Protein AF-0000000086783269 (afdb_homodimer)

Nearest PDB structures (foldseek):
  4pyd-assembly1_D  TM=9.561E-01  e=1.286E-17  Escherichia coli K-12
  1ekr-assembly1_A  TM=9.598E-01  e=3.548E-16  Escherichia coli
  3jqj-assembly1_B  TM=9.485E-01  e=3.548E-16  Thermus thermophilus HB8
  4pyd-assembly1_A  TM=9.608E-01  e=1.550E-15  Escherichia coli K-12
  1eks-assembly1_A  TM=9.784E-01  e=1.332E-14  Escherichia coli

InterPro domains:
  IPR002820 Molybdopterin cofactor biosynthesis C (MoaC) domain [PF01967] (67-194)
  IPR023045 Molybdenum cofactor biosynthesis C [TIGR00581] (56-195)
  IPR036522 Molybdopterin cofactor biosynthesis C (MoaC) domain superfamily [G3DSA:3.30.70.640] (54-209)
  IPR036522 Molybdopterin cofactor biosynthesis C (MoaC) domain superfamily [SSF55040] (63-194)
  IPR047594 Molybdenum cofactor biosynthesis C, bacteria/eukaryotes [cd01420] (67-194)
  IPR050105 Molybdenum cofactor biosynthesis MoaA/MoaC [PTHR22960] (51-187)

Solvent-accessible surface area (backbone atoms only — not comparable to full-atom values): 25858 Å² total; per-residue (Å²): 132,82,76,76,78,85,68,86,74,78,79,79,78,84,68,66,76,66,50,63,70,52,54,68,55,55,70,71,52,69,74,80,66,72,82,79,71,79,74,69,78,66,78,66,70,66,71,75,67,59,80,66,73,78,39,42,70,33,42,44,98,76,25,43,67,44,64,69,83,52,82,85,48,64,74,28,42,24,37,11,32,13,32,29,34,34,37,41,40,65,69,51,32,52,51,53,52,52,29,50,74,56,66,21,30,64,64,56,52,15,32,52,25,7,47,53,26,25,78,43,32,40,81,48,31,81,60,49,68,84,74,72,70,76,43,68,49,53,48,75,43,82,37,82,86,73,20,24,39,41,32,41,9,35,19,28,29,69,38,54,68,80,35,54,62,28,5,45,32,12,31,50,37,17,46,51,32,45,45,64,47,40,42,69,53,42,71,73,42,35,39,30,64,32,35,51,27,30,50,36,66,44,66,84,64,90,87,73,68,42,59,33,48,35,41,42,44,63,83,51,99,68,89,69,71,54,70,44,64,44,56,57,116,135,89,71,87,73,81,64,85,72,76,80,78,79,82,68,68,75,67,50,62,71,52,55,66,57,55,70,71,55,68,76,82,65,73,80,78,71,80,74,70,78,67,77,65,70,66,73,74,68,60,80,66,73,77,40,42,70,34,41,44,98,76,25,43,67,44,65,69,83,51,81,86,47,63,73,28,42,25,36,12,32,13,31,29,35,34,35,42,39,65,68,52,33,53,53,52,52,51,30,51,75,56,67,21,30,66,64,56,53,15,32,53,25,8,46,53,28,26,77,43,33,39,81,47,31,80,62,49,68,85,73,72,70,75,43,69,48,52,47,76,43,82,37,80,87,72,19,26,40,40,32,39,10,37,20,28,28,70,36,53,67,78,35,52,61,28,5,46,33,12,31,50,37,17,48,51,34,44,46,64,46,41,42,71,54,41,70,72,42,34,39,29,64,32,34,50,27,30,48,34,64,43,65,83,63,90,86,72,66,40,61,33,48,35,42,43,43,61,85,49,98,65,88,69,70,54,70,43,65,45,57,56,115

Organism: NCBI:txid165716

pLDDT: mean 70.79, std 31.68, range [21.23, 98.88]

Structure (mmCIF, N/CA/C/O backbone):
data_AF-0000000086783269-model_v1
#
loop_
_entity.id
_entity.type
_entity.pdbx_description
1 polymer 'cyclic pyranopterin monophosphate synthase'
#
loop_
_atom_site.group_PDB
_atom_site.id
_atom_site.type_symbol
_atom_site.label_atom_id
_atom_site.label_alt_id
_atom_site.label_comp_id
_atom_site.label_asym_id
_atom_site.label_entity_id
_atom_site.label_seq_id
_atom_site.pdbx_PDB_ins_code
_atom_site.Cartn_x
_atom_site.Cartn_y
_atom_site.Cartn_z
_atom_site.occupancy
_atom_site.B_iso_or_equiv
_atom_site.auth_seq_id
_atom_site.auth_comp_id
_atom_site.auth_asym_id
_atom_site.auth_atom_id
_atom_site.pdbx_PDB_model_num
ATOM 1 N N . MET A 1 1 ? 24.094 53.469 -5.398 1 22.81 1 MET A N 1
ATOM 2 C CA . MET A 1 1 ? 23.906 53.031 -6.773 1 22.81 1 MET A CA 1
ATOM 3 C C . MET A 1 1 ? 24.469 51.625 -6.969 1 22.81 1 MET A C 1
ATOM 5 O O . MET A 1 1 ? 24.219 50.969 -7.988 1 22.81 1 MET A O 1
ATOM 9 N N . LEU A 1 2 ? 25.391 51.25 -6.148 1 22.78 2 LEU A N 1
ATOM 10 C CA . LEU A 1 2 ? 26.516 50.438 -6.602 1 22.78 2 LEU A CA 1
ATOM 11 C C . LEU A 1 2 ? 26.109 48.969 -6.73 1 22.78 2 LEU A C 1
ATOM 13 O O . LEU A 1 2 ? 26.594 48.125 -5.977 1 22.78 2 LEU A O 1
ATOM 17 N N . LEU A 1 3 ? 24.781 48.656 -6.781 1 25.92 3 LEU A N 1
ATOM 18 C CA . LEU A 1 3 ? 24.281 47.312 -6.508 1 25.92 3 LEU A CA 1
ATOM 19 C C . LEU A 1 3 ? 24.734 46.344 -7.586 1 25.92 3 LEU A C 1
ATOM 21 O O . LEU A 1 3 ? 24.234 46.375 -8.711 1 25.92 3 LEU A O 1
ATOM 25 N N . CYS A 1 4 ? 26.047 46.219 -7.746 1 23.48 4 CYS A N 1
ATOM 26 C CA . CYS A 1 4 ? 26.625 45.438 -8.828 1 23.48 4 CYS A CA 1
ATOM 27 C C . CYS A 1 4 ? 26.031 44.031 -8.875 1 23.48 4 CYS A C 1
ATOM 29 O O . CYS A 1 4 ? 25.734 43.438 -7.832 1 23.48 4 CYS A O 1
ATOM 31 N N . ARG A 1 5 ? 25.562 43.469 -10.062 1 24.45 5 ARG A N 1
ATOM 32 C CA . ARG A 1 5 ? 24.922 42.438 -10.883 1 24.45 5 ARG A CA 1
ATOM 33 C C . ARG A 1 5 ? 25.719 41.156 -10.836 1 24.45 5 ARG A C 1
ATOM 35 O O . ARG A 1 5 ? 26.719 41 -11.555 1 24.45 5 ARG A O 1
ATOM 42 N N . VAL A 1 6 ? 26.109 40.656 -9.617 1 23.69 6 VAL A N 1
ATOM 43 C CA . VAL A 1 6 ? 27.016 39.5 -9.633 1 23.69 6 VAL A CA 1
ATOM 44 C C . VAL A 1 6 ? 26.406 38.344 -10.43 1 23.69 6 VAL A C 1
ATOM 46 O O . VAL A 1 6 ? 25.375 37.781 -10.031 1 23.69 6 VAL A O 1
ATOM 49 N N . ALA A 1 7 ? 26.438 38.312 -11.781 1 21.23 7 ALA A N 1
ATOM 50 C CA . ALA A 1 7 ? 25.953 37.438 -12.852 1 21.23 7 ALA A CA 1
ATOM 51 C C . ALA A 1 7 ? 26.438 36 -12.656 1 21.23 7 ALA A C 1
ATOM 53 O O . ALA A 1 7 ? 25.891 35.062 -13.25 1 21.23 7 ALA A O 1
ATOM 54 N N . ALA A 1 8 ? 27.594 35.625 -12.117 1 24.86 8 ALA A N 1
ATOM 55 C CA . ALA A 1 8 ? 28.344 34.656 -12.906 1 24.86 8 ALA A CA 1
ATOM 56 C C . ALA A 1 8 ? 27.688 33.281 -12.852 1 24.86 8 ALA A C 1
ATOM 58 O O . ALA A 1 8 ? 27.266 32.844 -11.789 1 24.86 8 ALA A O 1
ATOM 59 N N . ALA A 1 9 ? 27.234 32.625 -13.961 1 25.84 9 ALA A N 1
ATOM 60 C CA . ALA A 1 9 ? 26.562 31.531 -14.648 1 25.84 9 ALA A CA 1
ATOM 61 C C . ALA A 1 9 ? 27.297 30.203 -14.414 1 25.84 9 ALA A C 1
ATOM 63 O O . ALA A 1 9 ? 28.188 29.844 -15.188 1 25.84 9 ALA A O 1
ATOM 64 N N . LEU A 1 10 ? 27.984 29.938 -13.266 1 26.05 10 LEU A N 1
ATOM 65 C CA . LEU A 1 10 ? 28.844 28.781 -13.461 1 26.05 10 LEU A CA 1
ATOM 66 C C . LEU A 1 10 ? 28.016 27.547 -13.859 1 26.05 10 LEU A C 1
ATOM 68 O O . LEU A 1 10 ? 26.984 27.266 -13.25 1 26.05 10 LEU A O 1
ATOM 72 N N . PRO A 1 11 ? 28.141 27.047 -15.133 1 27.94 11 PRO A N 1
ATOM 73 C CA . PRO A 1 11 ? 27.578 25.891 -15.844 1 27.94 11 PRO A CA 1
ATOM 74 C C . PRO A 1 11 ? 27.844 24.578 -15.125 1 27.94 11 PRO A C 1
ATOM 76 O O . PRO A 1 11 ? 29 24.219 -14.906 1 27.94 11 PRO A O 1
ATOM 79 N N . LEU A 1 12 ? 27.266 24.281 -14.031 1 24.31 12 LEU A N 1
ATOM 80 C CA . LEU A 1 12 ? 27.531 23.062 -13.266 1 24.31 12 LEU A CA 1
ATOM 81 C C . LEU A 1 12 ? 27.391 21.828 -14.141 1 24.31 12 LEU A C 1
ATOM 83 O O . LEU A 1 12 ? 26.344 21.625 -14.766 1 24.31 12 LEU A O 1
ATOM 87 N N . SER A 1 13 ? 28.469 21.234 -14.656 1 23.62 13 SER A N 1
ATOM 88 C CA . SER A 1 13 ? 28.781 20.094 -15.5 1 23.62 13 SER A CA 1
ATOM 89 C C . SER A 1 13 ? 28.062 18.828 -15.039 1 23.62 13 SER A C 1
ATOM 91 O O . SER A 1 13 ? 27.984 18.562 -13.836 1 23.62 13 SER A O 1
ATOM 93 N N . ARG A 1 14 ? 27.125 18.234 -15.797 1 24.08 14 ARG A N 1
ATOM 94 C CA . ARG A 1 14 ? 26.281 17.062 -15.93 1 24.08 14 ARG A CA 1
ATOM 95 C C . ARG A 1 14 ? 27.109 15.781 -15.781 1 24.08 14 ARG A C 1
ATOM 97 O O . ARG A 1 14 ? 26.594 14.672 -15.961 1 24.08 14 ARG A O 1
ATOM 104 N N . ARG A 1 15 ? 28.438 15.766 -15.883 1 24.72 15 ARG A N 1
ATOM 105 C CA . ARG A 1 15 ? 29.234 14.586 -16.219 1 24.72 15 ARG A CA 1
ATOM 106 C C . ARG A 1 15 ? 29.172 13.547 -15.109 1 24.72 15 ARG A C 1
ATOM 108 O O . ARG A 1 15 ? 29.625 12.414 -15.281 1 24.72 15 ARG A O 1
ATOM 115 N N . LYS A 1 16 ? 29.016 13.883 -13.898 1 26.45 16 LYS A N 1
ATOM 116 C CA . LYS A 1 16 ? 29.656 12.992 -12.945 1 26.45 16 LYS A CA 1
ATOM 117 C C . LYS A 1 16 ? 28.844 11.719 -12.727 1 26.45 16 LYS A C 1
ATOM 119 O O . LYS A 1 16 ? 29.203 10.875 -11.914 1 26.45 16 LYS A O 1
ATOM 124 N N . TRP A 1 17 ? 27.656 11.75 -13.18 1 23.25 17 TRP A N 1
ATOM 125 C CA . TRP A 1 17 ? 26.922 10.656 -12.555 1 23.25 17 TRP A CA 1
ATOM 126 C C . TRP A 1 17 ? 27.344 9.312 -13.141 1 23.25 17 TRP A C 1
ATOM 128 O O . TRP A 1 17 ? 26.938 8.258 -12.648 1 23.25 17 TRP A O 1
ATOM 138 N N . ASN A 1 18 ? 28.016 9.273 -14.344 1 27.53 18 ASN A N 1
ATOM 139 C CA . ASN A 1 18 ? 28.375 8.016 -14.984 1 27.53 18 ASN A CA 1
ATOM 140 C C . ASN A 1 18 ? 29.391 7.234 -14.156 1 27.53 18 ASN A C 1
ATOM 142 O O . ASN A 1 18 ? 29.625 6.051 -14.406 1 27.53 18 ASN A O 1
ATOM 146 N N . LEU A 1 19 ? 30.203 7.914 -13.383 1 26 19 LEU A N 1
ATOM 147 C CA . LEU A 1 19 ? 31.453 7.352 -12.906 1 26 19 LEU A CA 1
ATOM 148 C C . LEU A 1 19 ? 31.219 6.285 -11.844 1 26 19 LEU A C 1
ATOM 150 O O . LEU A 1 19 ? 32.062 5.434 -11.602 1 26 19 LEU A O 1
ATOM 154 N N . TYR A 1 20 ? 30.172 6.48 -11.117 1 26.89 20 TYR A N 1
ATOM 155 C CA . TYR A 1 20 ? 30.266 5.605 -9.953 1 26.89 20 TYR A CA 1
ATOM 156 C C . TYR A 1 20 ? 30.031 4.152 -10.344 1 26.89 20 TYR A C 1
ATOM 158 O O . TYR A 1 20 ? 30.562 3.238 -9.711 1 26.89 20 TYR A O 1
ATOM 166 N N . LEU A 1 21 ? 29.219 3.871 -11.336 1 29.98 21 LEU A N 1
ATOM 167 C CA . LEU A 1 21 ? 29.031 2.473 -11.703 1 29.98 21 LEU A CA 1
ATOM 168 C C . LEU A 1 21 ? 30.312 1.889 -12.289 1 29.98 21 LEU A C 1
ATOM 170 O O . LEU A 1 21 ? 30.547 0.685 -12.188 1 29.98 21 LEU A O 1
ATOM 174 N N . ALA A 1 22 ? 31.125 2.719 -12.93 1 29.16 22 ALA A N 1
ATOM 175 C CA . ALA A 1 22 ? 32.344 2.26 -13.578 1 29.16 22 ALA A CA 1
ATOM 176 C C . ALA A 1 22 ? 33.406 1.835 -12.555 1 29.16 22 ALA A C 1
ATOM 178 O O . ALA A 1 22 ? 34.125 0.869 -12.766 1 29.16 22 ALA A O 1
ATOM 179 N N . ASN A 1 23 ? 33.469 2.592 -11.531 1 30.12 23 ASN A N 1
ATOM 180 C CA . ASN A 1 23 ? 34.594 2.334 -10.633 1 30.12 23 ASN A CA 1
ATOM 181 C C . ASN A 1 23 ? 34.438 1.014 -9.891 1 30.12 23 ASN A C 1
ATOM 183 O O . ASN A 1 23 ? 35.406 0.384 -9.5 1 30.12 23 ASN A O 1
ATOM 187 N N . LEU A 1 24 ? 33.219 0.711 -9.562 1 28.5 24 LEU A N 1
ATOM 188 C CA . LEU A 1 24 ? 33.125 -0.521 -8.789 1 28.5 24 LEU A CA 1
ATOM 189 C C . LEU A 1 24 ? 33.375 -1.738 -9.664 1 28.5 24 LEU A C 1
ATOM 191 O O . LEU A 1 24 ? 33.938 -2.73 -9.195 1 28.5 24 LEU A O 1
ATOM 195 N N . LEU A 1 25 ? 33.188 -1.602 -10.961 1 29.41 25 LEU A N 1
ATOM 196 C CA . LEU A 1 25 ? 33.562 -2.688 -11.852 1 29.41 25 LEU A CA 1
ATOM 197 C C . LEU A 1 25 ? 35.062 -2.803 -11.945 1 29.41 25 LEU A C 1
ATOM 199 O O . LEU A 1 25 ? 35.594 -3.869 -12.273 1 29.41 25 LEU A O 1
ATOM 203 N N . GLN A 1 26 ? 35.781 -1.685 -11.805 1 28.97 26 GLN A N 1
ATOM 204 C CA . GLN A 1 26 ? 37.219 -1.695 -12.133 1 28.97 26 GLN A CA 1
ATOM 205 C C . GLN A 1 26 ? 38 -2.559 -11.148 1 28.97 26 GLN A C 1
ATOM 207 O O . GLN A 1 26 ? 39.094 -3.008 -11.461 1 28.97 26 GLN A O 1
ATOM 212 N N . GLN A 1 27 ? 37.656 -2.406 -9.898 1 28.52 27 GLN A N 1
ATOM 213 C CA . GLN A 1 27 ? 38.625 -3.057 -9.031 1 28.52 27 GLN A CA 1
ATOM 214 C C . GLN A 1 27 ? 38.594 -4.57 -9.211 1 28.52 27 GLN A C 1
ATOM 216 O O . GLN A 1 27 ? 39.531 -5.27 -8.82 1 28.52 27 GLN A O 1
ATOM 221 N N . LEU A 1 28 ? 37.406 -5.055 -9.492 1 27.62 28 LEU A N 1
ATOM 222 C CA . LEU A 1 28 ? 37.406 -6.512 -9.43 1 27.62 28 LEU A CA 1
ATOM 223 C C . LEU A 1 28 ? 37.875 -7.113 -10.75 1 27.62 28 LEU A C 1
ATOM 225 O O . LEU A 1 28 ? 37.75 -8.32 -10.961 1 27.62 28 LEU A O 1
ATOM 229 N N . LEU A 1 29 ? 38.312 -6.23 -11.641 1 25.86 29 LEU A N 1
ATOM 230 C CA . LEU A 1 29 ? 38.625 -6.719 -12.977 1 25.86 29 LEU A CA 1
ATOM 231 C C . LEU A 1 29 ? 39.844 -7.648 -12.93 1 25.86 29 LEU A C 1
ATOM 233 O O . LEU A 1 29 ? 40.25 -8.188 -13.961 1 25.86 29 LEU A O 1
ATOM 237 N N . PRO A 1 30 ? 40.719 -7.43 -11.953 1 23.69 30 PRO A N 1
ATOM 238 C CA . PRO A 1 30 ? 42 -7.926 -12.438 1 23.69 30 PRO A CA 1
ATOM 239 C C . PRO A 1 30 ? 41.969 -9.398 -12.844 1 23.69 30 PRO A C 1
ATOM 241 O O . PRO A 1 30 ? 42.656 -9.805 -13.781 1 23.69 30 PRO A O 1
ATOM 244 N N . ILE A 1 31 ? 41.469 -10.172 -11.898 1 24.36 31 ILE A N 1
ATOM 245 C CA . ILE A 1 31 ? 42.25 -11.398 -11.734 1 24.36 31 ILE A CA 1
ATOM 246 C C . ILE A 1 31 ? 41.906 -12.383 -12.852 1 24.36 31 ILE A C 1
ATOM 248 O O . ILE A 1 31 ? 42.688 -13.305 -13.133 1 24.36 31 ILE A O 1
ATOM 252 N N . LEU A 1 32 ? 40.625 -12.391 -13.367 1 25.44 32 LEU A N 1
ATOM 253 C CA . LEU A 1 32 ? 40.219 -13.695 -13.875 1 25.44 32 LEU A CA 1
ATOM 254 C C . LEU A 1 32 ? 40.75 -13.914 -15.289 1 25.44 32 LEU A C 1
ATOM 256 O O . LEU A 1 32 ? 40 -13.758 -16.266 1 25.44 32 LEU A O 1
ATOM 260 N N . VAL A 1 33 ? 41.781 -13.211 -15.672 1 22.55 33 VAL A N 1
ATOM 261 C CA . VAL A 1 33 ? 41.969 -13.328 -17.125 1 22.55 33 VAL A CA 1
ATOM 262 C C . VAL A 1 33 ? 42.094 -14.797 -17.516 1 22.55 33 VAL A C 1
ATOM 264 O O . VAL A 1 33 ? 41.438 -15.25 -18.453 1 22.55 33 VAL A O 1
ATOM 267 N N . THR A 1 34 ? 43.281 -15.438 -17.281 1 22.73 34 THR A N 1
ATOM 268 C CA . THR A 1 34 ? 43.906 -16.141 -18.391 1 22.73 34 THR A CA 1
ATOM 269 C C . THR A 1 34 ? 43.406 -17.578 -18.484 1 22.73 34 THR A C 1
ATOM 271 O O . THR A 1 34 ? 43.812 -18.312 -19.391 1 22.73 34 THR A O 1
ATOM 274 N N . ASN A 1 35 ? 43.062 -18.234 -17.391 1 23.66 35 ASN A N 1
ATOM 275 C CA . ASN A 1 35 ? 43.344 -19.656 -17.578 1 23.66 35 ASN A CA 1
ATOM 276 C C . ASN A 1 35 ? 42.438 -20.297 -18.625 1 23.66 35 ASN A C 1
ATOM 278 O O . ASN A 1 35 ? 41.25 -20.016 -18.641 1 23.66 35 ASN A O 1
ATOM 282 N N . GLN A 1 36 ? 42.969 -20.844 -19.688 1 24.89 36 GLN A N 1
ATOM 283 C CA . GLN A 1 36 ? 42.531 -21.547 -20.891 1 24.89 36 GLN A CA 1
ATOM 284 C C . GLN A 1 36 ? 41.656 -22.766 -20.516 1 24.89 36 GLN A C 1
ATOM 286 O O . GLN A 1 36 ? 42.188 -23.875 -20.391 1 24.89 36 GLN A O 1
ATOM 291 N N . PHE A 1 37 ? 40.875 -22.75 -19.375 1 24.12 37 PHE A N 1
ATOM 292 C CA . PHE A 1 37 ? 40.25 -24.047 -19.125 1 24.12 37 PHE A CA 1
ATOM 293 C C . PHE A 1 37 ? 39.375 -24.469 -20.312 1 24.12 37 PHE A C 1
ATOM 295 O O . PHE A 1 37 ? 38.625 -23.656 -20.844 1 24.12 37 PHE A O 1
ATOM 302 N N . VAL A 1 38 ? 39.844 -25.453 -21.078 1 26.28 38 VAL A N 1
ATOM 303 C CA . VAL A 1 38 ? 39.156 -26.25 -22.094 1 26.28 38 VAL A CA 1
ATOM 304 C C . VAL A 1 38 ? 37.781 -26.688 -21.562 1 26.28 38 VAL A C 1
ATOM 306 O O . VAL A 1 38 ? 37.719 -27.422 -20.578 1 26.28 38 VAL A O 1
ATOM 309 N N . VAL A 1 39 ? 36.812 -25.828 -21.531 1 25.45 39 VAL A N 1
ATOM 310 C CA . VAL A 1 39 ? 35.438 -26.125 -21.141 1 25.45 39 VAL A CA 1
ATOM 311 C C . VAL A 1 39 ? 34.938 -27.297 -21.953 1 25.45 39 VAL A C 1
ATOM 313 O O . VAL A 1 39 ? 34.844 -27.234 -23.172 1 25.45 39 VAL A O 1
ATOM 316 N N . GLN A 1 40 ? 35.375 -28.516 -21.562 1 25.36 40 GLN A N 1
ATOM 317 C CA . GLN A 1 40 ? 34.656 -29.656 -22.125 1 25.36 40 GLN A CA 1
ATOM 318 C C . GLN A 1 40 ? 33.156 -29.453 -22.062 1 25.36 40 GLN A C 1
ATOM 320 O O . GLN A 1 40 ? 32.625 -28.844 -21.109 1 25.36 40 GLN A O 1
ATOM 325 N N . ASP A 1 41 ? 32.469 -29.578 -23.141 1 25.8 41 ASP A N 1
ATOM 326 C CA . ASP A 1 41 ? 31.047 -29.469 -23.516 1 25.8 41 ASP A CA 1
ATOM 327 C C . ASP A 1 41 ? 30.188 -30.328 -22.594 1 25.8 41 ASP A C 1
ATOM 329 O O . ASP A 1 41 ? 30.016 -31.531 -22.844 1 25.8 41 ASP A O 1
ATOM 333 N N . SER A 1 42 ? 30.656 -30.594 -21.312 1 27.33 42 SER A N 1
ATOM 334 C CA . SER A 1 42 ? 29.641 -31.453 -20.688 1 27.33 42 SER A CA 1
ATOM 335 C C . SER A 1 42 ? 28.234 -30.875 -20.891 1 27.33 42 SER A C 1
ATOM 337 O O . SER A 1 42 ? 28.031 -29.672 -20.719 1 27.33 42 SER A O 1
ATOM 339 N N . GLN A 1 43 ? 27.406 -31.547 -21.703 1 26.31 43 GLN A N 1
ATOM 340 C CA . GLN A 1 43 ? 25.969 -31.328 -21.891 1 26.31 43 GLN A CA 1
ATOM 341 C C . GLN A 1 43 ? 25.281 -31.078 -20.547 1 26.31 43 GLN A C 1
ATOM 343 O O . GLN A 1 43 ? 25.109 -32 -19.75 1 26.31 43 GLN A O 1
ATOM 348 N N . LEU A 1 44 ? 25.844 -30.188 -19.766 1 28.44 44 LEU A N 1
ATOM 349 C CA . LEU A 1 44 ? 25.062 -29.828 -18.594 1 28.44 44 LEU A CA 1
ATOM 350 C C . LEU A 1 44 ? 23.562 -29.828 -18.906 1 28.44 44 LEU A C 1
ATOM 352 O O . LEU A 1 44 ? 23.141 -29.141 -19.844 1 28.44 44 LEU A O 1
ATOM 356 N N . ALA A 1 45 ? 22.969 -31.016 -18.688 1 29.36 45 ALA A N 1
ATOM 357 C CA . ALA A 1 45 ? 21.516 -31.156 -18.703 1 29.36 45 ALA A CA 1
ATOM 358 C C . ALA A 1 45 ? 20.828 -29.922 -18.156 1 29.36 45 ALA A C 1
ATOM 360 O O . ALA A 1 45 ? 21.203 -29.406 -17.109 1 29.36 45 ALA A O 1
ATOM 361 N N . SER A 1 46 ? 20.547 -29.062 -19.047 1 30.3 46 SER A N 1
ATOM 362 C CA . SER A 1 46 ? 19.719 -27.906 -18.688 1 30.3 46 SER A CA 1
ATOM 363 C C . SER A 1 46 ? 18.734 -28.266 -17.578 1 30.3 46 SER A C 1
ATOM 365 O O . SER A 1 46 ? 18.078 -29.312 -17.641 1 30.3 46 SER A O 1
ATOM 367 N N . PRO A 1 47 ? 19.094 -28.031 -16.359 1 30.02 47 PRO A N 1
ATOM 368 C CA . PRO A 1 47 ? 18.016 -28.359 -15.414 1 30.02 47 PRO A CA 1
ATOM 369 C C . PRO A 1 47 ? 16.625 -28.234 -16.047 1 30.02 47 PRO A C 1
ATOM 371 O O . PRO A 1 47 ? 16.391 -27.344 -16.875 1 30.02 47 PRO A O 1
ATOM 374 N N . LYS A 1 48 ? 16.031 -29.328 -16.344 1 30.69 48 LYS A N 1
ATOM 375 C CA . LYS A 1 48 ? 14.617 -29.375 -16.688 1 30.69 48 LYS A CA 1
ATOM 376 C C . LYS A 1 48 ? 13.844 -28.266 -15.984 1 30.69 48 LYS A C 1
ATOM 378 O O . LYS A 1 48 ? 13.656 -28.312 -14.766 1 30.69 48 LYS A O 1
ATOM 383 N N . ILE A 1 49 ? 14.227 -27.016 -16.234 1 33.09 49 ILE A N 1
ATOM 384 C CA . ILE A 1 49 ? 13.141 -26.109 -15.883 1 33.09 49 ILE A CA 1
ATOM 385 C C . ILE A 1 49 ? 11.797 -26.781 -16.156 1 33.09 49 ILE A C 1
ATOM 387 O O . ILE A 1 49 ? 11.461 -27.062 -17.297 1 33.09 49 ILE A O 1
ATOM 391 N N . SER A 1 50 ? 11.477 -27.875 -15.461 1 30.88 50 SER A N 1
ATOM 392 C CA . SER A 1 50 ? 10.078 -28.266 -15.609 1 30.88 50 SER A CA 1
ATOM 393 C C . SER A 1 50 ? 9.25 -27.125 -16.188 1 30.88 50 SER A C 1
ATOM 395 O O . SER A 1 50 ? 9.508 -25.953 -15.906 1 30.88 50 SER A O 1
ATOM 397 N N . GLU A 1 51 ? 8.828 -27.25 -17.359 1 32.59 51 GLU A N 1
ATOM 398 C CA . GLU A 1 51 ? 7.797 -26.344 -17.875 1 32.59 51 GLU A CA 1
ATOM 399 C C . GLU A 1 51 ? 6.969 -25.75 -16.734 1 32.59 51 GLU A C 1
ATOM 401 O O . GLU A 1 51 ? 6.145 -26.438 -16.141 1 32.59 51 GLU A O 1
ATOM 406 N N . ASN A 1 52 ? 7.57 -25.203 -15.695 1 37.53 52 ASN A N 1
ATOM 407 C CA . ASN A 1 52 ? 6.82 -24.406 -14.719 1 37.53 52 ASN A CA 1
ATOM 408 C C . ASN A 1 52 ? 5.52 -23.875 -15.312 1 37.53 52 ASN A C 1
ATOM 410 O O . ASN A 1 52 ? 5.539 -23.078 -16.25 1 37.53 52 ASN A O 1
ATOM 414 N N . GLU A 1 53 ? 4.59 -24.688 -15.562 1 42.88 53 GLU A N 1
ATOM 415 C CA . GLU A 1 53 ? 3.244 -24.219 -15.875 1 42.88 53 GLU A CA 1
ATOM 416 C C . GLU A 1 53 ? 3.029 -22.797 -15.383 1 42.88 53 GLU A C 1
ATOM 418 O O . GLU A 1 53 ? 3.273 -22.484 -14.211 1 42.88 53 GLU A O 1
ATOM 423 N N . ILE A 1 54 ? 3.35 -21.812 -16.172 1 58.56 54 ILE A N 1
ATOM 424 C CA . ILE A 1 54 ? 3.029 -20.391 -16.109 1 58.56 54 ILE A CA 1
ATOM 425 C C . ILE A 1 54 ? 1.664 -20.188 -15.453 1 58.56 54 ILE A C 1
ATOM 427 O O . ILE A 1 54 ? 0.627 -20.406 -16.094 1 58.56 54 ILE A O 1
ATOM 431 N N . GLY A 1 55 ? 1.447 -20.609 -14.148 1 77.56 55 GLY A N 1
ATOM 432 C CA . GLY A 1 55 ? 0.133 -20.453 -13.539 1 77.56 55 GLY A CA 1
ATOM 433 C C . GLY A 1 55 ? 0.16 -19.672 -12.242 1 77.56 55 GLY A C 1
ATOM 434 O O . GLY A 1 55 ? 1.157 -19.031 -11.922 1 77.56 55 GLY A O 1
ATOM 435 N N . MET A 1 56 ? -0.899 -19.453 -11.773 1 88.75 56 MET A N 1
ATOM 436 C CA . MET A 1 56 ? -1.149 -18.891 -10.453 1 88.75 56 MET A CA 1
ATOM 437 C C . MET A 1 56 ? -1.03 -19.969 -9.375 1 88.75 56 MET A C 1
ATOM 439 O O . MET A 1 56 ? -1.94 -20.781 -9.195 1 88.75 56 MET A O 1
ATOM 443 N N . THR A 1 57 ? 0.146 -19.953 -8.664 1 90.56 57 THR A N 1
ATOM 444 C CA . THR A 1 57 ? 0.482 -21.031 -7.75 1 90.56 57 THR A CA 1
ATOM 445 C C . THR A 1 57 ? -0.401 -20.984 -6.504 1 90.56 57 THR A C 1
ATOM 447 O O . THR A 1 57 ? -0.505 -21.969 -5.77 1 90.56 57 THR A O 1
ATOM 450 N N . HIS A 1 58 ? -1.017 -19.891 -6.242 1 93.25 58 HIS A N 1
ATOM 451 C CA . HIS A 1 58 ? -1.898 -19.734 -5.09 1 93.25 58 HIS A CA 1
ATOM 452 C C . HIS A 1 58 ? -3.311 -20.219 -5.414 1 93.25 58 HIS A C 1
ATOM 454 O O . HIS A 1 58 ? -4.223 -20.078 -4.598 1 93.25 58 HIS A O 1
ATOM 460 N N . ILE A 1 59 ? -3.496 -20.766 -6.574 1 88.88 59 ILE A N 1
ATOM 461 C CA . ILE A 1 59 ? -4.809 -21.234 -7.008 1 88.88 59 ILE A CA 1
ATOM 462 C C . ILE A 1 59 ? -4.758 -22.734 -7.281 1 88.88 59 ILE A C 1
ATOM 464 O O . ILE A 1 59 ? -3.938 -23.203 -8.078 1 88.88 59 ILE A O 1
ATOM 468 N N . GLY A 1 60 ? -5.656 -23.391 -6.621 1 87.75 60 GLY A N 1
ATOM 469 C CA . GLY A 1 60 ? -5.742 -24.828 -6.812 1 87.75 60 GLY A CA 1
ATOM 470 C C . GLY A 1 60 ? -6.473 -25.219 -8.086 1 87.75 60 GLY A C 1
ATOM 471 O O . GLY A 1 60 ? -6.859 -24.359 -8.875 1 87.75 60 GLY A O 1
ATOM 472 N N . GLY A 1 61 ? -6.586 -26.531 -8.273 1 84.44 61 GLY A N 1
ATOM 473 C CA . GLY A 1 61 ? -7.164 -27.062 -9.492 1 84.44 61 GLY A CA 1
ATOM 474 C C . GLY A 1 61 ? -8.609 -26.656 -9.703 1 84.44 61 GLY A C 1
ATOM 475 O O . GLY A 1 61 ? -9.078 -26.594 -10.836 1 84.44 61 GLY A O 1
ATOM 476 N N . LYS A 1 62 ? -9.336 -26.344 -8.641 1 84.81 62 LYS A N 1
ATOM 477 C CA . LYS A 1 62 ? -10.742 -25.984 -8.75 1 84.81 62 LYS A CA 1
ATOM 478 C C . LYS A 1 62 ? -10.93 -24.469 -8.664 1 84.81 62 LYS A C 1
ATOM 480 O O . LYS A 1 62 ? -12.062 -23.984 -8.578 1 84.81 62 LYS A O 1
ATOM 485 N N . GLY A 1 63 ? -9.852 -23.75 -8.555 1 88.12 63 GLY A N 1
ATOM 486 C CA . GLY A 1 63 ? -9.945 -22.297 -8.531 1 88.12 63 GLY A CA 1
ATOM 487 C C . GLY A 1 63 ? -9.883 -21.719 -7.129 1 88.12 63 GLY A C 1
ATOM 488 O O . GLY A 1 63 ? -9.906 -20.5 -6.953 1 88.12 63 GLY A O 1
ATOM 489 N N . GLU A 1 64 ? -9.742 -22.641 -6.152 1 91.38 64 GLU A N 1
ATOM 490 C CA . GLU A 1 64 ? -9.734 -22.188 -4.762 1 91.38 64 GLU A CA 1
ATOM 491 C C . GLU A 1 64 ? -8.359 -21.656 -4.359 1 91.38 64 GLU A C 1
ATOM 493 O O . GLU A 1 64 ? -7.336 -22.156 -4.844 1 91.38 64 GLU A O 1
ATOM 498 N N . ALA A 1 65 ? -8.383 -20.719 -3.482 1 94.19 65 ALA A N 1
ATOM 499 C CA . ALA A 1 65 ? -7.141 -20.156 -2.953 1 94.19 65 ALA A CA 1
ATOM 500 C C . ALA A 1 65 ? -6.422 -21.172 -2.064 1 94.19 65 ALA A C 1
ATOM 502 O O . ALA A 1 65 ? -7.059 -21.906 -1.314 1 94.19 65 ALA A O 1
ATOM 503 N N . GLN A 1 66 ? -5.086 -21.188 -2.137 1 95.06 66 GLN A N 1
ATOM 504 C CA . GLN A 1 66 ? -4.285 -22.078 -1.302 1 95.06 66 GLN A CA 1
ATOM 505 C C . GLN A 1 66 ? -2.895 -21.5 -1.053 1 95.06 66 GLN A C 1
ATOM 507 O O . GLN A 1 66 ? -2.328 -20.844 -1.926 1 95.06 66 GLN A O 1
ATOM 512 N N . MET A 1 67 ? -2.406 -21.797 0.158 1 95.5 67 MET A N 1
ATOM 513 C CA . MET A 1 67 ? -1.013 -21.469 0.442 1 95.5 67 MET A CA 1
ATOM 514 C C . MET A 1 67 ? -0.071 -22.469 -0.223 1 95.5 67 MET A C 1
ATOM 516 O O . MET A 1 67 ? -0.342 -23.672 -0.234 1 95.5 67 MET A O 1
ATOM 520 N N . VAL A 1 68 ? 0.99 -21.953 -0.829 1 94.38 68 VAL A N 1
ATOM 521 C CA . VAL A 1 68 ? 1.952 -22.797 -1.53 1 94.38 68 VAL A CA 1
ATOM 522 C C . VAL A 1 68 ? 2.797 -23.562 -0.52 1 94.38 68 VAL A C 1
ATOM 524 O O . VAL A 1 68 ? 3.309 -22.984 0.442 1 94.38 68 VAL A O 1
ATOM 527 N N . ASP A 1 69 ? 2.838 -24.938 -0.711 1 94.88 69 ASP A N 1
ATOM 528 C CA . ASP A 1 69 ? 3.73 -25.75 0.112 1 94.88 69 ASP A CA 1
ATOM 529 C C . ASP A 1 69 ? 5.184 -25.562 -0.314 1 94.88 69 ASP A C 1
ATOM 531 O O . ASP A 1 69 ? 5.57 -25.969 -1.412 1 94.88 69 ASP A O 1
ATOM 535 N N . ILE A 1 70 ? 5.98 -25.016 0.58 1 94.38 70 ILE A N 1
ATOM 536 C CA . ILE A 1 70 ? 7.359 -24.734 0.201 1 94.38 70 ILE A CA 1
ATOM 537 C C . ILE A 1 70 ? 8.297 -25.734 0.877 1 94.38 70 ILE A C 1
ATOM 539 O O . ILE A 1 70 ? 9.516 -25.609 0.778 1 94.38 70 ILE A O 1
ATOM 543 N N . SER A 1 71 ? 7.805 -26.781 1.5 1 94.62 71 SER A N 1
ATOM 544 C CA . SER A 1 71 ? 8.594 -27.766 2.23 1 94.62 71 SER A CA 1
ATOM 545 C C . SER A 1 71 ? 9.633 -28.438 1.327 1 94.62 71 SER A C 1
ATOM 547 O O . SER A 1 71 ? 10.75 -28.719 1.761 1 94.62 71 SER A O 1
ATOM 549 N N . PRO A 1 72 ? 9.32 -28.594 0.059 1 93.25 72 PRO A N 1
ATOM 550 C CA . PRO A 1 72 ? 10.289 -29.297 -0.797 1 93.25 72 PRO A CA 1
ATOM 551 C C . PRO A 1 72 ? 11.391 -28.359 -1.305 1 93.25 72 PRO A C 1
ATOM 553 O O . PRO A 1 72 ? 12.367 -28.828 -1.89 1 93.25 72 PRO A O 1
ATOM 556 N N . LYS A 1 73 ? 11.227 -27.141 -1.156 1 87.94 73 LYS A N 1
ATOM 557 C CA . LYS A 1 73 ? 12.195 -26.188 -1.7 1 87.94 73 LYS A CA 1
ATOM 558 C C . LYS A 1 73 ? 13.453 -26.141 -0.838 1 87.94 73 LYS A C 1
ATOM 560 O O . LYS A 1 73 ? 13.414 -26.453 0.353 1 87.94 73 LYS A O 1
ATOM 565 N N . GLU A 1 74 ? 14.531 -25.75 -1.396 1 89.12 74 GLU A N 1
ATOM 566 C CA . GLU A 1 74 ? 15.797 -25.641 -0.686 1 89.12 74 GLU A CA 1
ATOM 567 C C . GLU A 1 74 ? 15.992 -24.234 -0.121 1 89.12 74 GLU A C 1
ATOM 569 O O . GLU A 1 74 ? 15.422 -23.266 -0.631 1 89.12 74 GLU A O 1
ATOM 574 N N . ILE A 1 75 ? 16.891 -24.172 0.874 1 92.69 75 ILE A N 1
ATOM 575 C CA . ILE A 1 75 ? 17.234 -22.906 1.488 1 92.69 75 ILE A CA 1
ATOM 576 C C . ILE A 1 75 ? 18.25 -22.172 0.612 1 92.69 75 ILE A C 1
ATOM 578 O O . ILE A 1 75 ? 19.188 -22.766 0.101 1 92.69 75 ILE A O 1
ATOM 582 N N . SER A 1 76 ? 18.016 -20.906 0.352 1 90.25 76 SER A N 1
ATOM 583 C CA . SER A 1 76 ? 18.938 -20.047 -0.391 1 90.25 76 SER A CA 1
ATOM 584 C C . SER A 1 76 ? 18.859 -18.594 0.078 1 90.25 76 SER A C 1
ATOM 586 O O . SER A 1 76 ? 17.938 -18.234 0.815 1 90.25 76 SER A O 1
ATOM 588 N N . LYS A 1 77 ? 19.906 -17.859 -0.234 1 90.06 77 LYS A N 1
ATOM 589 C CA . LYS A 1 77 ? 19.859 -16.422 0.019 1 90.06 77 LYS A CA 1
ATOM 590 C C . LYS A 1 77 ? 18.953 -15.711 -0.988 1 90.06 77 LYS A C 1
ATOM 592 O O . LYS A 1 77 ? 19.109 -15.875 -2.199 1 90.06 77 LYS A O 1
ATOM 597 N N . ARG A 1 78 ? 18.078 -14.953 -0.417 1 91.38 78 ARG A N 1
ATOM 598 C CA . ARG A 1 78 ? 17.062 -14.312 -1.268 1 91.38 78 ARG A CA 1
ATOM 599 C C . ARG A 1 78 ? 17 -12.812 -1.012 1 91.38 78 ARG A C 1
ATOM 601 O O . ARG A 1 78 ? 17.078 -12.367 0.136 1 91.38 78 ARG A O 1
ATOM 608 N N . ILE A 1 79 ? 16.906 -12.023 -2.113 1 92.31 79 ILE A N 1
ATOM 609 C CA . ILE A 1 79 ? 16.781 -10.57 -2.053 1 92.31 79 ILE A CA 1
ATOM 610 C C . ILE A 1 79 ? 15.703 -10.102 -3.027 1 92.31 79 ILE A C 1
ATOM 612 O O . ILE A 1 79 ? 15.57 -10.648 -4.125 1 92.31 79 ILE A O 1
ATOM 616 N N . ALA A 1 80 ? 14.953 -9.117 -2.588 1 95.31 80 ALA A N 1
ATOM 617 C CA . ALA A 1 80 ? 13.992 -8.469 -3.471 1 95.31 80 ALA A CA 1
ATOM 618 C C . ALA A 1 80 ? 14.023 -6.953 -3.293 1 95.31 80 ALA A C 1
ATOM 620 O O . ALA A 1 80 ? 14.242 -6.457 -2.186 1 95.31 80 ALA A O 1
ATOM 621 N N . VAL A 1 81 ? 13.812 -6.23 -4.387 1 95.62 81 VAL A N 1
ATOM 622 C CA . VAL A 1 81 ? 13.75 -4.77 -4.371 1 95.62 81 VAL A CA 1
ATOM 623 C C . VAL A 1 81 ? 12.469 -4.301 -5.043 1 95.62 81 VAL A C 1
ATOM 625 O O . VAL A 1 81 ? 12.109 -4.781 -6.121 1 95.62 81 VAL A O 1
ATOM 628 N N . ALA A 1 82 ? 11.781 -3.416 -4.387 1 97.25 82 ALA A N 1
ATOM 629 C CA . ALA A 1 82 ? 10.578 -2.777 -4.91 1 97.25 82 ALA A CA 1
ATOM 630 C C . ALA A 1 82 ? 10.68 -1.258 -4.82 1 97.25 82 ALA A C 1
ATOM 632 O O . ALA A 1 82 ? 11.508 -0.728 -4.078 1 97.25 82 ALA A O 1
ATOM 633 N N . SER A 1 83 ? 9.867 -0.6 -5.633 1 97.31 83 SER A N 1
ATOM 634 C CA . SER A 1 83 ? 9.867 0.858 -5.582 1 97.31 83 SER A CA 1
ATOM 635 C C . SER A 1 83 ? 8.477 1.422 -5.871 1 97.31 83 SER A C 1
ATOM 637 O O . SER A 1 83 ? 7.617 0.722 -6.41 1 97.31 83 SER A O 1
ATOM 639 N N . CYS A 1 84 ? 8.281 2.629 -5.406 1 97.62 84 CYS A N 1
ATOM 640 C CA . CYS A 1 84 ? 7.105 3.418 -5.766 1 97.62 84 CYS A CA 1
ATOM 641 C C . CYS A 1 84 ? 7.391 4.91 -5.637 1 97.62 84 CYS A C 1
ATOM 643 O O . CYS A 1 84 ? 8.508 5.305 -5.305 1 97.62 84 CYS A O 1
ATOM 645 N N . LYS A 1 85 ? 6.41 5.656 -6.055 1 97.88 85 LYS A N 1
ATOM 646 C CA . LYS A 1 85 ? 6.5 7.109 -5.965 1 97.88 85 LYS A CA 1
ATOM 647 C C . LYS A 1 85 ? 5.258 7.699 -5.301 1 97.88 85 LYS A C 1
ATOM 649 O O . LYS A 1 85 ? 4.141 7.246 -5.551 1 97.88 85 LYS A O 1
ATOM 654 N N . VAL A 1 86 ? 5.512 8.68 -4.488 1 98.56 86 VAL A N 1
ATOM 655 C CA . VAL A 1 86 ? 4.43 9.516 -3.977 1 98.56 86 VAL A CA 1
ATOM 656 C C . VAL A 1 86 ? 4.469 10.883 -4.648 1 98.56 86 VAL A C 1
ATOM 658 O O . VAL A 1 86 ? 5.363 11.688 -4.379 1 98.56 86 VAL A O 1
ATOM 661 N N . ILE A 1 87 ? 3.488 11.156 -5.496 1 98.12 87 ILE A N 1
ATOM 662 C CA . ILE A 1 87 ? 3.379 12.445 -6.164 1 98.12 87 ILE A CA 1
ATOM 663 C C . ILE A 1 87 ? 2.729 13.461 -5.223 1 98.12 87 ILE A C 1
ATOM 665 O O . ILE A 1 87 ? 1.532 13.367 -4.934 1 98.12 87 ILE A O 1
ATOM 669 N N . LEU A 1 88 ? 3.459 14.484 -4.852 1 97.06 88 LEU A N 1
ATOM 670 C CA . LEU A 1 88 ? 3.014 15.391 -3.799 1 97.06 88 LEU A CA 1
ATOM 671 C C . LEU A 1 88 ? 2.393 16.656 -4.391 1 97.06 88 LEU A C 1
ATOM 673 O O . LEU A 1 88 ? 1.515 17.266 -3.781 1 97.06 88 LEU A O 1
ATOM 677 N N . GLY A 1 89 ? 2.85 17.047 -5.516 1 95.5 89 GLY A N 1
ATOM 678 C CA . GLY A 1 89 ? 2.617 18.406 -6.012 1 95.5 89 GLY A CA 1
ATOM 679 C C . GLY A 1 89 ? 3.602 19.406 -5.465 1 95.5 89 GLY A C 1
ATOM 680 O O . GLY A 1 89 ? 4.238 19.172 -4.438 1 95.5 89 GLY A O 1
ATOM 681 N N . ARG A 1 90 ? 3.73 20.531 -6.086 1 96.19 90 ARG A N 1
ATOM 682 C CA . ARG A 1 90 ? 4.777 21.5 -5.789 1 96.19 90 ARG A CA 1
ATOM 683 C C . ARG A 1 90 ? 4.656 22.016 -4.359 1 96.19 90 ARG A C 1
ATOM 685 O O . ARG A 1 90 ? 5.641 22.062 -3.619 1 96.19 90 ARG A O 1
ATOM 692 N N . LYS A 1 91 ? 3.51 22.375 -3.955 1 94.94 91 LYS A N 1
ATOM 693 C CA . LYS A 1 91 ? 3.297 22.969 -2.639 1 94.94 91 LYS A CA 1
ATOM 694 C C . LYS A 1 91 ? 3.74 22.031 -1.529 1 94.94 91 LYS A C 1
ATOM 696 O O . LYS A 1 91 ? 4.543 22.406 -0.672 1 94.94 91 LYS A O 1
ATOM 701 N N . VAL A 1 92 ? 3.172 20.844 -1.606 1 95.88 92 VAL A N 1
ATOM 702 C CA . VAL A 1 92 ? 3.48 19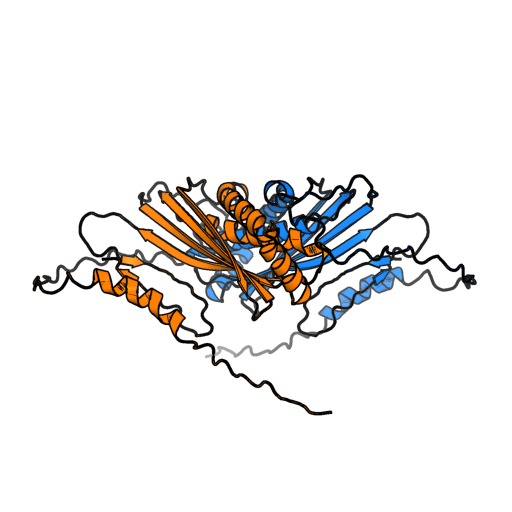.875 -0.562 1 95.88 92 VAL A CA 1
ATOM 703 C C . VAL A 1 92 ? 4.949 19.469 -0.653 1 95.88 92 VAL A C 1
ATOM 705 O O . VAL A 1 92 ? 5.602 19.25 0.369 1 95.88 92 VAL A O 1
ATOM 708 N N . PHE A 1 93 ? 5.477 19.422 -1.805 1 97.44 93 PHE A N 1
ATOM 709 C CA . PHE A 1 93 ? 6.887 19.109 -2.002 1 97.44 93 PHE A CA 1
ATOM 710 C C . PHE A 1 93 ? 7.773 20.125 -1.296 1 97.44 93 PHE A C 1
ATOM 712 O O . PHE A 1 93 ? 8.734 19.75 -0.617 1 97.44 93 PHE A O 1
ATOM 719 N N . ASP A 1 94 ? 7.43 21.312 -1.436 1 96.44 94 ASP A N 1
ATOM 720 C CA . ASP A 1 94 ? 8.203 22.391 -0.809 1 96.44 94 ASP A CA 1
ATOM 721 C C . ASP A 1 94 ? 8.156 22.281 0.714 1 96.44 94 ASP A C 1
ATOM 723 O O . ASP A 1 94 ? 9.156 22.516 1.389 1 96.44 94 ASP A O 1
ATOM 727 N N . LEU A 1 95 ? 7.066 21.906 1.183 1 94.81 95 LEU A N 1
ATOM 728 C CA . LEU A 1 95 ? 6.918 21.75 2.625 1 94.81 95 LEU A CA 1
ATOM 729 C C . LEU A 1 95 ? 7.777 20.594 3.137 1 94.81 95 LEU A C 1
ATOM 731 O O . LEU A 1 95 ? 8.461 20.734 4.152 1 94.81 95 LEU A O 1
ATOM 735 N N . VAL A 1 96 ? 7.727 19.453 2.436 1 96.12 96 VAL A N 1
ATOM 736 C CA . VAL A 1 96 ? 8.5 18.281 2.846 1 96.12 96 VAL A CA 1
ATOM 737 C C . VAL A 1 96 ? 9.992 18.578 2.709 1 96.12 96 VAL A C 1
ATOM 739 O O . VAL A 1 96 ? 10.789 18.172 3.557 1 96.12 96 VAL A O 1
ATOM 742 N N . SER A 1 97 ? 10.328 19.266 1.657 1 95.62 97 SER A N 1
ATOM 743 C CA . SER A 1 97 ? 11.719 19.656 1.449 1 95.62 97 SER A CA 1
ATOM 744 C C . SER A 1 97 ? 12.219 20.547 2.588 1 95.62 97 SER A C 1
ATOM 746 O O . SER A 1 97 ? 13.336 20.359 3.074 1 95.62 97 SER A O 1
ATOM 748 N N . ALA A 1 98 ? 11.43 21.453 2.973 1 93 98 ALA A N 1
ATOM 749 C CA . ALA A 1 98 ? 11.773 22.344 4.086 1 93 98 ALA A CA 1
ATOM 750 C C . ALA A 1 98 ? 11.906 21.547 5.387 1 93 98 ALA A C 1
ATOM 752 O O . ALA A 1 98 ? 12.797 21.812 6.195 1 93 98 ALA A O 1
ATOM 753 N N . ASN A 1 99 ? 11.062 20.625 5.57 1 91.81 99 ASN A N 1
ATOM 754 C CA . ASN A 1 99 ? 11.133 19.75 6.738 1 91.81 99 ASN A CA 1
ATOM 755 C C . ASN A 1 99 ? 12.43 18.938 6.754 1 91.81 99 ASN A C 1
ATOM 757 O O . ASN A 1 99 ? 13.039 18.75 7.809 1 91.81 99 ASN A O 1
ATOM 761 N N . GLN A 1 100 ? 12.766 18.5 5.625 1 85.88 100 GLN A N 1
ATOM 762 C CA . GLN A 1 100 ? 13.992 17.719 5.523 1 85.88 100 GLN A CA 1
ATOM 763 C C . GLN A 1 100 ? 15.211 18.578 5.852 1 85.88 100 GLN A C 1
ATOM 765 O O . GLN A 1 100 ? 16.125 18.125 6.551 1 85.88 100 GLN A O 1
ATOM 770 N N . VAL A 1 101 ? 15.234 19.781 5.414 1 80.38 101 VAL A N 1
ATOM 771 C CA . VAL A 1 101 ? 16.328 20.719 5.652 1 80.38 101 VAL A CA 1
ATOM 772 C C . VAL A 1 101 ? 16.438 21.016 7.145 1 80.38 101 VAL A C 1
ATOM 774 O O . VAL A 1 101 ? 17.531 21.125 7.688 1 80.38 101 VAL A O 1
ATOM 777 N N . ALA A 1 102 ? 15.297 20.969 7.68 1 83.31 102 ALA A N 1
ATOM 778 C CA . ALA A 1 102 ? 15.258 21.25 9.109 1 83.31 102 ALA A CA 1
ATOM 779 C C . ALA A 1 102 ? 15.477 19.969 9.922 1 83.31 102 ALA A C 1
ATOM 781 O O . ALA A 1 102 ? 15.25 19.953 11.133 1 83.31 102 ALA A O 1
ATOM 782 N N . LYS A 1 103 ? 15.828 18.953 9.18 1 80.69 103 LYS A N 1
ATOM 783 C CA . LYS A 1 103 ? 16.078 17.641 9.789 1 80.69 103 LYS A CA 1
ATOM 784 C C . LYS A 1 103 ? 14.812 17.125 10.477 1 80.69 103 LYS A C 1
ATOM 786 O O . LYS A 1 103 ? 14.891 16.531 11.562 1 80.69 103 LYS A O 1
ATOM 791 N N . GLY A 1 104 ? 13.758 17.422 9.789 1 82.69 104 GLY A N 1
ATOM 792 C CA . GLY A 1 104 ? 12.477 16.922 10.281 1 82.69 104 GLY A CA 1
ATOM 793 C C . GLY A 1 104 ? 12.25 15.453 9.984 1 82.69 104 GLY A C 1
ATOM 794 O O . GLY A 1 104 ? 13.117 14.789 9.414 1 82.69 104 GLY A O 1
ATOM 795 N N . ASP A 1 105 ? 11.016 15 10.344 1 89.25 105 ASP A N 1
ATOM 796 C CA . ASP A 1 105 ? 10.883 13.562 10.57 1 89.25 105 ASP A CA 1
ATOM 797 C C . ASP A 1 105 ? 10.039 12.922 9.469 1 89.25 105 ASP A C 1
ATOM 799 O O . ASP A 1 105 ? 9.844 11.703 9.469 1 89.25 105 ASP A O 1
ATOM 803 N N . VAL A 1 106 ? 9.648 13.656 8.445 1 95.38 106 VAL A N 1
ATOM 804 C CA . VAL A 1 106 ? 8.695 13.055 7.516 1 95.38 106 VAL A CA 1
ATOM 805 C C . VAL A 1 106 ? 9.305 11.82 6.867 1 95.38 106 VAL A C 1
ATOM 807 O O . VAL A 1 106 ? 8.734 10.727 6.93 1 95.38 106 VAL A O 1
ATOM 810 N N . LEU A 1 107 ? 10.438 11.938 6.312 1 97.06 107 LEU A N 1
ATOM 811 C CA . LEU A 1 107 ? 11.07 10.828 5.602 1 97.06 107 LEU A CA 1
ATOM 812 C C . LEU A 1 107 ? 11.539 9.758 6.578 1 97.06 107 LEU A C 1
ATOM 814 O O . LEU A 1 107 ? 11.422 8.562 6.297 1 97.06 107 LEU A O 1
ATOM 818 N N . SER A 1 108 ? 12 10.188 7.742 1 96.88 108 SER A N 1
ATOM 819 C CA . SER A 1 108 ? 12.5 9.227 8.719 1 96.88 108 SER A CA 1
ATOM 820 C C . SER A 1 108 ? 11.367 8.375 9.289 1 96.88 108 SER A C 1
ATOM 822 O O . SER A 1 108 ? 11.531 7.168 9.477 1 96.88 108 SER A O 1
ATOM 824 N N . VAL A 1 109 ? 10.273 8.984 9.562 1 97.81 109 VAL A N 1
ATOM 825 C CA . VAL A 1 109 ? 9.125 8.242 10.078 1 97.81 109 VAL A CA 1
ATOM 826 C C . VAL A 1 109 ? 8.625 7.262 9.023 1 97.81 109 VAL A C 1
ATOM 828 O O . VAL A 1 109 ? 8.312 6.113 9.336 1 97.81 109 VAL A O 1
ATOM 831 N N . ALA A 1 110 ? 8.57 7.703 7.82 1 98.5 110 ALA A N 1
ATOM 832 C CA . ALA A 1 110 ? 8.141 6.836 6.73 1 98.5 110 ALA A CA 1
ATOM 833 C C . ALA A 1 110 ? 9.094 5.664 6.547 1 98.5 110 ALA A C 1
ATOM 835 O O . ALA A 1 110 ? 8.664 4.535 6.289 1 98.5 110 ALA A O 1
ATOM 836 N N . ARG A 1 111 ? 10.398 5.934 6.672 1 98.5 111 ARG A N 1
ATOM 837 C CA . ARG A 1 111 ? 11.406 4.887 6.57 1 98.5 111 ARG A CA 1
ATOM 838 C C . ARG A 1 111 ? 11.18 3.805 7.621 1 98.5 111 ARG A C 1
ATOM 840 O O . ARG A 1 111 ? 11.141 2.617 7.297 1 98.5 111 ARG A O 1
ATOM 847 N N . ILE A 1 112 ? 10.984 4.215 8.82 1 98.5 112 ILE A N 1
ATOM 848 C CA . ILE A 1 112 ? 10.805 3.27 9.922 1 98.5 112 ILE A CA 1
ATOM 849 C C . ILE A 1 112 ? 9.492 2.508 9.734 1 98.5 112 ILE A C 1
ATOM 851 O O . ILE A 1 112 ? 9.438 1.295 9.945 1 98.5 112 ILE A O 1
ATOM 855 N N . ALA A 1 113 ? 8.469 3.219 9.328 1 98.69 113 ALA A N 1
ATOM 856 C CA . ALA A 1 113 ? 7.188 2.572 9.078 1 98.69 113 ALA A CA 1
ATOM 857 C C . ALA A 1 113 ? 7.312 1.494 8.008 1 98.69 113 ALA A C 1
ATOM 859 O O . ALA A 1 113 ? 6.754 0.404 8.141 1 98.69 113 ALA A O 1
ATOM 860 N N . GLY A 1 114 ? 8.008 1.809 6.93 1 98.88 114 GLY A N 1
ATOM 861 C CA . GLY A 1 114 ? 8.234 0.832 5.879 1 98.88 114 GLY A CA 1
ATOM 862 C C . GLY A 1 114 ? 8.938 -0.419 6.367 1 98.88 114 GLY A C 1
ATOM 863 O O . GLY A 1 114 ? 8.547 -1.535 6.02 1 98.88 114 GLY A O 1
ATOM 864 N N . ILE A 1 115 ? 9.961 -0.215 7.164 1 98.69 115 ILE A N 1
ATOM 865 C CA . ILE A 1 115 ? 10.695 -1.338 7.734 1 98.69 115 ILE A CA 1
ATOM 866 C C . ILE A 1 115 ? 9.758 -2.195 8.578 1 98.69 115 ILE A C 1
ATOM 868 O O . ILE A 1 115 ? 9.734 -3.42 8.438 1 98.69 115 ILE A O 1
ATOM 872 N N . CYS A 1 116 ? 8.969 -1.565 9.375 1 98.44 116 CYS A N 1
ATOM 873 C CA . CYS A 1 116 ? 8.016 -2.281 10.211 1 98.44 116 CYS A CA 1
ATOM 874 C C . CYS A 1 116 ? 6.973 -2.996 9.359 1 98.44 116 CYS A C 1
ATOM 876 O O . CYS A 1 116 ? 6.594 -4.133 9.656 1 98.44 116 CYS A O 1
ATOM 878 N N . GLY A 1 117 ? 6.523 -2.328 8.344 1 98.56 117 GLY A N 1
ATOM 879 C CA . GLY A 1 117 ? 5.562 -2.936 7.441 1 98.56 117 GLY A CA 1
ATOM 880 C C . GLY A 1 117 ? 6.051 -4.238 6.84 1 98.56 117 GLY A C 1
ATOM 881 O O . GLY A 1 117 ? 5.309 -5.219 6.781 1 98.56 117 GLY A O 1
ATOM 882 N N . ALA A 1 118 ? 7.281 -4.262 6.449 1 98.69 118 ALA A N 1
ATOM 883 C CA . ALA A 1 118 ? 7.859 -5.473 5.875 1 98.69 118 ALA A CA 1
ATOM 884 C C . ALA A 1 118 ? 7.746 -6.648 6.84 1 98.69 118 ALA A C 1
ATOM 886 O O . ALA A 1 118 ? 7.469 -7.777 6.426 1 98.69 118 ALA A O 1
ATOM 887 N N . LYS A 1 119 ? 7.926 -6.422 8.062 1 98.19 119 LYS A N 1
ATOM 888 C CA . LYS A 1 119 ? 7.93 -7.457 9.094 1 98.19 119 LYS A CA 1
ATOM 889 C C . LYS A 1 119 ? 6.523 -7.988 9.344 1 98.19 119 LYS A C 1
ATOM 891 O O . LYS A 1 119 ? 6.352 -9.047 9.961 1 98.19 119 LYS A O 1
ATOM 896 N N . HIS A 1 120 ? 5.508 -7.312 8.852 1 98.06 120 HIS A N 1
ATOM 897 C CA . HIS A 1 120 ? 4.129 -7.699 9.117 1 98.06 120 HIS A CA 1
ATOM 898 C C . HIS A 1 120 ? 3.455 -8.234 7.855 1 98.06 120 HIS A C 1
ATOM 900 O O . HIS A 1 120 ? 2.23 -8.367 7.809 1 98.06 120 HIS A O 1
ATOM 906 N N . THR A 1 121 ? 4.191 -8.562 6.879 1 98.5 121 THR A N 1
ATOM 907 C CA . THR A 1 121 ? 3.654 -8.922 5.574 1 98.5 121 THR A CA 1
ATOM 908 C C . THR A 1 121 ? 2.732 -10.133 5.688 1 98.5 121 THR A C 1
ATOM 910 O O . THR A 1 121 ? 1.591 -10.102 5.227 1 98.5 121 THR A O 1
ATOM 913 N N . SER A 1 122 ? 3.119 -11.172 6.398 1 98.12 122 SER A N 1
ATOM 914 C CA . SER A 1 122 ? 2.354 -12.406 6.441 1 98.12 122 SER A CA 1
ATOM 915 C C . SER A 1 122 ? 1.094 -12.25 7.285 1 98.12 122 SER A C 1
ATOM 917 O O . SER A 1 122 ? 0.156 -13.047 7.164 1 98.12 122 SER A O 1
ATOM 919 N N . ASN A 1 123 ? 1.026 -11.188 8.094 1 97.5 123 ASN A N 1
ATOM 920 C CA . ASN A 1 123 ? -0.174 -10.914 8.883 1 97.5 123 ASN A CA 1
ATOM 921 C C . ASN A 1 123 ? -1.25 -10.234 8.031 1 97.5 123 ASN A C 1
ATOM 923 O O . ASN A 1 123 ? -2.438 -10.32 8.352 1 97.5 123 ASN A O 1
ATOM 927 N N . LEU A 1 124 ? -0.832 -9.617 6.988 1 97.81 124 LEU A N 1
ATOM 928 C CA . LEU A 1 124 ? -1.756 -8.781 6.227 1 97.81 124 LEU A CA 1
ATOM 929 C C . LEU A 1 124 ? -2.107 -9.438 4.895 1 97.81 124 LEU A C 1
ATOM 931 O O . LEU A 1 124 ? -3.195 -9.219 4.359 1 97.81 124 LEU A O 1
ATOM 935 N N . ILE A 1 125 ? -1.157 -10.148 4.359 1 98.5 125 ILE A N 1
ATOM 936 C CA . ILE A 1 125 ? -1.379 -10.852 3.104 1 98.5 125 ILE A CA 1
ATOM 937 C C . ILE A 1 125 ? -1.658 -12.328 3.381 1 98.5 125 ILE A C 1
ATOM 939 O O . ILE A 1 125 ? -0.75 -13.078 3.744 1 98.5 125 ILE A O 1
ATOM 943 N N . PRO A 1 126 ? -2.771 -12.781 3.129 1 97.69 126 PRO A N 1
ATOM 944 C CA . PRO A 1 126 ? -3.299 -14.023 3.707 1 97.69 126 PRO A CA 1
ATOM 945 C C . PRO A 1 126 ? -2.461 -15.242 3.342 1 97.69 126 PRO A C 1
ATOM 947 O O . PRO A 1 126 ? -2.271 -16.141 4.172 1 97.69 126 PRO A O 1
ATOM 950 N N . LEU A 1 127 ? -1.956 -15.344 2.172 1 97 127 LEU A N 1
ATOM 951 C CA . LEU A 1 127 ? -1.367 -16.609 1.729 1 97 127 LEU A CA 1
ATOM 952 C C . LEU A 1 127 ? 0.156 -16.531 1.758 1 97 127 LEU A C 1
ATOM 954 O O . LEU A 1 127 ? 0.833 -17.453 1.294 1 97 127 LEU A O 1
ATOM 958 N N . CYS A 1 128 ? 0.673 -15.477 2.258 1 97.62 128 CYS A N 1
ATOM 959 C CA . CYS A 1 128 ? 2.117 -15.367 2.43 1 97.62 128 CYS A CA 1
ATOM 960 C C . CYS A 1 128 ? 2.605 -16.266 3.555 1 97.62 128 CYS A C 1
ATOM 962 O O . CYS A 1 128 ? 1.896 -16.484 4.543 1 97.62 128 CYS A O 1
ATOM 964 N N . HIS A 1 129 ? 3.754 -16.781 3.428 1 97.38 129 HIS A N 1
ATOM 965 C CA . HIS A 1 129 ? 4.449 -17.469 4.508 1 97.38 129 HIS A CA 1
ATOM 966 C C . HIS A 1 129 ? 5.027 -16.484 5.512 1 97.38 129 HIS A C 1
ATOM 968 O O . HIS A 1 129 ? 5.355 -15.344 5.152 1 97.38 129 HIS A O 1
ATOM 974 N N . ASN A 1 130 ? 5.137 -16.891 6.738 1 96.25 130 ASN A N 1
ATOM 975 C CA . ASN A 1 130 ? 5.906 -16.125 7.703 1 96.25 130 ASN A CA 1
ATOM 976 C C . ASN A 1 130 ? 7.406 -16.297 7.492 1 96.25 130 ASN A C 1
ATOM 978 O O . ASN A 1 130 ? 7.938 -17.391 7.645 1 96.25 130 ASN A O 1
ATOM 982 N N . ILE A 1 131 ? 8.047 -15.273 7.137 1 95.81 131 ILE A N 1
ATOM 983 C CA . ILE A 1 131 ? 9.453 -15.32 6.746 1 95.81 131 ILE A CA 1
ATOM 984 C C . ILE A 1 131 ? 10.305 -14.594 7.785 1 95.81 131 ILE A C 1
ATOM 986 O O . ILE A 1 131 ? 9.914 -13.523 8.273 1 95.81 131 ILE A O 1
ATOM 990 N N . ASN A 1 132 ? 11.453 -15.219 8.133 1 96.75 132 ASN A N 1
ATOM 991 C CA . ASN A 1 132 ? 12.445 -14.516 8.945 1 96.75 132 ASN A CA 1
ATOM 992 C C . ASN A 1 132 ? 13.32 -13.602 8.094 1 96.75 132 ASN A C 1
ATOM 994 O O . ASN A 1 132 ? 14.234 -14.07 7.41 1 96.75 132 ASN A O 1
ATOM 998 N N . LEU A 1 133 ? 13.117 -12.328 8.227 1 98.12 133 LEU A N 1
ATOM 999 C CA . LEU A 1 133 ? 13.883 -11.352 7.465 1 98.12 133 LEU A CA 1
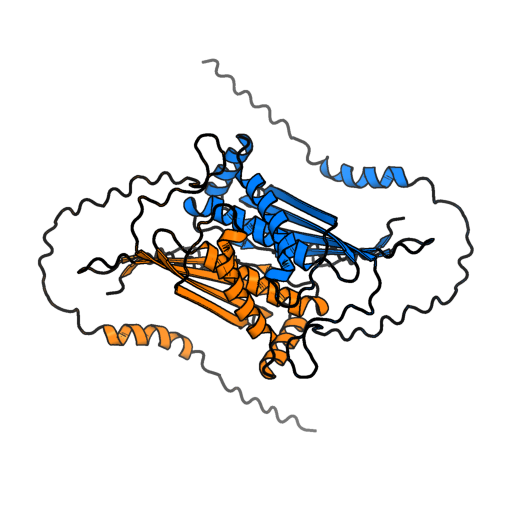ATOM 1000 C C . LEU A 1 133 ? 15.25 -11.117 8.102 1 98.12 133 LEU A C 1
ATOM 1002 O O . LEU A 1 133 ? 15.352 -10.93 9.312 1 98.12 133 LEU A O 1
ATOM 1006 N N . THR A 1 134 ? 16.281 -11.109 7.281 1 97.5 134 THR A N 1
ATOM 1007 C CA . THR A 1 134 ? 17.625 -10.836 7.785 1 97.5 134 THR A CA 1
ATOM 1008 C C . THR A 1 134 ? 17.953 -9.352 7.684 1 97.5 134 THR A C 1
ATOM 1010 O O . THR A 1 134 ? 18.781 -8.836 8.445 1 97.5 134 THR A O 1
ATOM 1013 N N . HIS A 1 135 ? 17.344 -8.734 6.738 1 97.88 135 HIS A N 1
ATOM 1014 C CA . HIS A 1 135 ? 17.594 -7.316 6.535 1 97.88 135 HIS A CA 1
ATOM 1015 C C . HIS A 1 135 ? 16.453 -6.656 5.77 1 97.88 135 HIS A C 1
ATOM 1017 O O . HIS A 1 135 ? 15.906 -7.238 4.828 1 97.88 135 HIS A O 1
ATOM 1023 N N . VAL A 1 136 ? 16.141 -5.453 6.207 1 98.69 136 VAL A N 1
ATOM 1024 C CA . VAL A 1 136 ? 15.227 -4.598 5.469 1 98.69 136 VAL A CA 1
ATOM 1025 C C . VAL A 1 136 ? 15.789 -3.18 5.383 1 98.69 136 VAL A C 1
ATOM 1027 O O . VAL A 1 136 ? 16.234 -2.619 6.391 1 98.69 136 VAL A O 1
ATOM 1030 N N . ARG A 1 137 ? 15.797 -2.672 4.152 1 98.31 137 ARG A N 1
ATOM 1031 C CA . ARG A 1 137 ? 16.219 -1.295 3.908 1 98.31 137 ARG A CA 1
ATOM 1032 C C . ARG A 1 137 ? 15.133 -0.521 3.158 1 98.31 137 ARG A C 1
ATOM 1034 O O . ARG A 1 137 ? 14.516 -1.051 2.234 1 98.31 137 ARG A O 1
ATOM 1041 N N . VAL A 1 138 ? 14.859 0.675 3.635 1 98.75 138 VAL A N 1
ATOM 1042 C CA . VAL A 1 138 ? 13.93 1.575 2.961 1 98.75 138 VAL A CA 1
ATOM 1043 C C . VAL A 1 138 ? 14.586 2.939 2.758 1 98.75 138 VAL A C 1
ATOM 1045 O O . VAL A 1 138 ? 15.031 3.568 3.719 1 98.75 138 VAL A O 1
ATOM 1048 N N . ASP A 1 139 ? 14.641 3.359 1.505 1 98.06 139 ASP A N 1
ATOM 1049 C CA . ASP A 1 139 ? 15.227 4.652 1.155 1 98.06 139 ASP A CA 1
ATOM 1050 C C . ASP A 1 139 ? 14.18 5.574 0.533 1 98.06 139 ASP A C 1
ATOM 1052 O O . ASP A 1 139 ? 13.414 5.16 -0.341 1 98.06 139 ASP A O 1
ATOM 1056 N N . LEU A 1 140 ? 14.148 6.762 1.057 1 98.38 140 LEU A N 1
ATOM 1057 C CA . LEU A 1 140 ? 13.266 7.785 0.51 1 98.38 140 LEU A CA 1
ATOM 1058 C C . LEU A 1 140 ? 14.062 8.977 0.006 1 98.38 140 LEU A C 1
ATOM 1060 O O . LEU A 1 140 ? 14.961 9.469 0.696 1 98.38 140 LEU A O 1
ATOM 1064 N N . THR A 1 141 ? 13.719 9.375 -1.225 1 97.88 141 THR A N 1
ATOM 1065 C CA . THR A 1 141 ? 14.422 10.5 -1.832 1 97.88 141 THR A CA 1
ATOM 1066 C C . THR A 1 141 ? 13.438 11.469 -2.471 1 97.88 141 THR A C 1
ATOM 1068 O O . THR A 1 141 ? 12.484 11.055 -3.137 1 97.88 141 THR A O 1
ATOM 1071 N N . LEU A 1 142 ? 13.711 12.789 -2.279 1 97.88 142 LEU A N 1
ATOM 1072 C CA . LEU A 1 142 ? 12.898 13.812 -2.926 1 97.88 142 LEU A CA 1
ATOM 1073 C C . LEU A 1 142 ? 13.344 14.023 -4.367 1 97.88 142 LEU A C 1
ATOM 1075 O O . LEU A 1 142 ? 14.539 14.141 -4.645 1 97.88 142 LEU A O 1
ATOM 1079 N N . ASN A 1 143 ? 12.391 14.016 -5.238 1 97.69 143 ASN A N 1
ATOM 1080 C CA . ASN A 1 143 ? 12.641 14.297 -6.648 1 97.69 143 ASN A CA 1
ATOM 1081 C C . ASN A 1 143 ? 12.008 15.625 -7.078 1 97.69 143 ASN A C 1
ATOM 1083 O O . ASN A 1 143 ? 10.789 15.711 -7.238 1 97.69 143 ASN A O 1
ATOM 1087 N N . PRO A 1 144 ? 12.742 16.656 -7.375 1 97.06 144 PRO A N 1
ATOM 1088 C CA . PRO A 1 144 ? 12.195 17.969 -7.688 1 97.06 144 PRO A CA 1
ATOM 1089 C C . PRO A 1 144 ? 11.617 18.062 -9.102 1 97.06 144 PRO A C 1
ATOM 1091 O O . PRO A 1 144 ? 10.93 19.016 -9.43 1 97.06 144 PRO A O 1
ATOM 1094 N N . ILE A 1 145 ? 11.953 17.109 -9.914 1 97 145 ILE A N 1
ATOM 1095 C CA . ILE A 1 145 ? 11.508 17.156 -11.305 1 97 145 ILE A CA 1
ATOM 1096 C C . ILE A 1 145 ? 9.992 16.969 -11.367 1 97 145 ILE A C 1
ATOM 1098 O O . ILE A 1 145 ? 9.289 17.734 -12.023 1 97 145 ILE A O 1
ATOM 1102 N N . ASP A 1 146 ? 9.5 15.992 -10.648 1 96 146 ASP A N 1
ATOM 1103 C CA . ASP A 1 146 ? 8.062 15.742 -10.703 1 96 146 ASP A CA 1
ATOM 1104 C C . ASP A 1 146 ? 7.41 15.953 -9.344 1 96 146 ASP A C 1
ATOM 1106 O O . ASP A 1 146 ? 6.273 15.531 -9.117 1 96 146 ASP A O 1
ATOM 1110 N N . PHE A 1 147 ? 8.172 16.547 -8.414 1 98.06 147 PHE A N 1
ATOM 1111 C CA . PHE A 1 147 ? 7.684 16.906 -7.094 1 98.06 147 PHE A CA 1
ATOM 1112 C C . PHE A 1 147 ? 7.156 15.688 -6.355 1 98.06 147 PHE A C 1
ATOM 1114 O O . PHE A 1 147 ? 6.035 15.703 -5.844 1 98.06 147 PHE A O 1
ATOM 1121 N N . SER A 1 148 ? 8.023 14.672 -6.312 1 98.31 148 SER A N 1
ATOM 1122 C CA . SER A 1 148 ? 7.625 13.398 -5.715 1 98.31 148 SER A CA 1
ATOM 1123 C C . SER A 1 148 ? 8.641 12.93 -4.684 1 98.31 148 SER A C 1
ATOM 1125 O O . SER A 1 148 ? 9.734 13.492 -4.574 1 98.31 148 SER A O 1
ATOM 1127 N N . VAL A 1 149 ? 8.203 12.016 -3.832 1 98.56 149 VAL A N 1
ATOM 1128 C CA . VAL A 1 149 ? 9.094 11.211 -3.018 1 98.56 149 VAL A CA 1
ATOM 1129 C C . VAL A 1 149 ? 9.289 9.836 -3.666 1 98.56 149 VAL A C 1
ATOM 1131 O O . VAL A 1 149 ? 8.328 9.086 -3.842 1 98.56 149 VAL A O 1
ATOM 1134 N N . GLU A 1 150 ? 10.508 9.555 -4.047 1 98.38 150 GLU A N 1
ATOM 1135 C CA . GLU A 1 150 ? 10.852 8.219 -4.531 1 98.38 150 GLU A CA 1
ATOM 1136 C C . GLU A 1 150 ? 11.203 7.285 -3.379 1 98.38 150 GLU A C 1
ATOM 1138 O O . GLU A 1 150 ? 12.008 7.637 -2.516 1 98.38 150 GLU A O 1
ATOM 1143 N N . ILE A 1 151 ? 10.586 6.105 -3.42 1 98.62 151 ILE A N 1
ATOM 1144 C CA . ILE A 1 151 ? 10.797 5.152 -2.336 1 98.62 151 ILE A CA 1
ATOM 1145 C C . ILE A 1 151 ? 11.312 3.83 -2.904 1 98.62 151 ILE A C 1
ATOM 1147 O O . ILE A 1 151 ? 10.75 3.307 -3.871 1 98.62 151 ILE A O 1
ATOM 1151 N N . GLU A 1 152 ? 12.359 3.35 -2.328 1 98.12 152 GLU A N 1
ATOM 1152 C CA . GLU A 1 152 ? 12.891 2.025 -2.637 1 98.12 152 GLU A CA 1
ATOM 1153 C C . GLU A 1 152 ? 12.984 1.162 -1.382 1 98.12 152 GLU A C 1
ATOM 1155 O O . GLU A 1 152 ? 13.469 1.619 -0.344 1 98.12 152 GLU A O 1
ATOM 1160 N N . GLY A 1 153 ? 12.453 -0.052 -1.493 1 98.38 153 GLY A N 1
ATOM 1161 C CA . GLY A 1 153 ? 12.539 -1.022 -0.414 1 98.38 153 GLY A CA 1
ATOM 1162 C C . GLY A 1 153 ? 13.234 -2.307 -0.819 1 98.38 153 GLY A C 1
ATOM 1163 O O . GLY A 1 153 ? 12.953 -2.861 -1.885 1 98.38 153 GLY A O 1
ATOM 1164 N N . GLN A 1 154 ? 14.164 -2.686 0.028 1 97.06 154 GLN A N 1
ATOM 1165 C CA . GLN A 1 154 ? 14.859 -3.955 -0.153 1 97.06 154 GLN A CA 1
ATOM 1166 C C . GLN A 1 154 ? 14.625 -4.887 1.033 1 97.06 154 GLN A C 1
ATOM 1168 O O . GLN A 1 154 ? 14.703 -4.461 2.188 1 97.06 154 GLN A O 1
ATOM 1173 N N . ALA A 1 155 ? 14.328 -6.109 0.735 1 98.19 155 ALA A N 1
ATOM 1174 C CA . ALA A 1 155 ? 14.195 -7.148 1.753 1 98.19 155 ALA A CA 1
ATOM 1175 C C . ALA A 1 155 ? 15.117 -8.328 1.452 1 98.19 155 ALA A C 1
ATOM 1177 O O . ALA A 1 155 ? 15.344 -8.664 0.288 1 98.19 155 ALA A O 1
ATOM 1178 N N . ALA A 1 156 ? 15.617 -8.898 2.529 1 96.56 156 ALA A N 1
ATOM 1179 C CA . ALA A 1 156 ? 16.5 -10.047 2.4 1 96.56 156 ALA A CA 1
ATOM 1180 C C . ALA A 1 156 ? 16.172 -11.125 3.434 1 96.56 156 ALA A C 1
ATOM 1182 O O . ALA A 1 156 ? 15.688 -10.812 4.523 1 96.56 156 ALA A O 1
ATOM 1183 N N . SER A 1 157 ? 16.375 -12.352 2.973 1 96.62 157 SER A N 1
ATOM 1184 C CA . SER A 1 157 ? 16.203 -13.5 3.854 1 96.62 157 SER A CA 1
ATOM 1185 C C . SER A 1 157 ? 17.016 -14.703 3.369 1 96.62 157 SER A C 1
ATOM 1187 O O . SER A 1 157 ? 17.484 -14.719 2.23 1 96.62 157 SER A O 1
ATOM 1189 N N . THR A 1 158 ? 17.297 -15.602 4.258 1 94.12 158 THR A N 1
ATOM 1190 C CA . THR A 1 158 ? 17.75 -16.938 3.934 1 94.12 158 THR A CA 1
ATOM 1191 C C . THR A 1 158 ? 16.672 -17.969 4.234 1 94.12 158 THR A C 1
ATOM 1193 O O . THR A 1 158 ? 16.344 -18.219 5.398 1 94.12 158 THR A O 1
ATOM 1196 N N . GLY A 1 159 ? 16.078 -18.422 3.182 1 93.38 159 GLY A N 1
ATOM 1197 C CA . GLY A 1 159 ? 14.953 -19.312 3.395 1 93.38 159 GLY A CA 1
ATOM 1198 C C . GLY A 1 159 ? 14.492 -20 2.123 1 93.38 159 GLY A C 1
ATOM 1199 O O . GLY A 1 159 ? 15.266 -20.156 1.177 1 93.38 159 GLY A O 1
ATOM 1200 N N . LYS A 1 160 ? 13.273 -20.516 2.133 1 92.25 160 LYS A N 1
ATOM 1201 C CA . LYS A 1 160 ? 12.789 -21.406 1.083 1 92.25 160 LYS A CA 1
ATOM 1202 C C . LYS A 1 160 ? 11.883 -20.656 0.106 1 92.25 160 LYS A C 1
ATOM 1204 O O . LYS A 1 160 ? 11.508 -21.203 -0.939 1 92.25 160 LYS A O 1
ATOM 1209 N N . THR A 1 161 ? 11.523 -19.422 0.436 1 92.06 161 THR A N 1
ATOM 1210 C CA . THR A 1 161 ? 10.648 -18.656 -0.448 1 92.06 161 THR A CA 1
ATOM 1211 C C . THR A 1 161 ? 11.109 -17.203 -0.545 1 92.06 161 THR A C 1
ATOM 1213 O O . THR A 1 161 ? 11.844 -16.719 0.319 1 92.06 161 THR A O 1
ATOM 1216 N N . GLY A 1 162 ? 10.703 -16.531 -1.625 1 92.5 162 GLY A N 1
ATOM 1217 C CA . GLY A 1 162 ? 11.148 -15.18 -1.9 1 92.5 162 GLY A CA 1
ATOM 1218 C C . GLY A 1 162 ? 10.57 -14.156 -0.946 1 92.5 162 GLY A C 1
ATOM 1219 O O . GLY A 1 162 ? 9.609 -14.438 -0.229 1 92.5 162 GLY A O 1
ATOM 1220 N N . VAL A 1 163 ? 11.18 -12.992 -0.971 1 96.81 163 VAL A N 1
ATOM 1221 C CA . VAL A 1 163 ? 10.805 -11.914 -0.064 1 96.81 163 VAL A CA 1
ATOM 1222 C C . VAL A 1 163 ? 10.234 -10.742 -0.861 1 96.81 163 VAL A C 1
ATOM 1224 O O . VAL A 1 163 ? 10.352 -9.586 -0.447 1 96.81 163 VAL A O 1
ATOM 1227 N N . GLU A 1 164 ? 9.688 -11.086 -1.981 1 95.62 164 GLU A N 1
ATOM 1228 C CA . GLU A 1 164 ? 9.117 -10.078 -2.865 1 95.62 164 GLU A CA 1
ATOM 1229 C C . GLU A 1 164 ? 8 -9.305 -2.17 1 95.62 164 GLU A C 1
ATOM 1231 O O . GLU A 1 164 ? 7.957 -8.07 -2.24 1 95.62 164 GLU A O 1
ATOM 1236 N N . MET A 1 165 ? 7.172 -9.969 -1.445 1 98.19 165 MET A N 1
ATOM 1237 C CA . MET A 1 165 ? 6.02 -9.328 -0.821 1 98.19 165 MET A CA 1
ATOM 1238 C C . MET A 1 165 ? 6.453 -8.43 0.331 1 98.19 165 MET A C 1
ATOM 1240 O O . MET A 1 165 ? 5.84 -7.391 0.58 1 98.19 165 MET A O 1
ATOM 1244 N N . GLU A 1 166 ? 7.508 -8.82 0.986 1 98.5 166 GLU A N 1
ATOM 1245 C CA . GLU A 1 166 ? 8.047 -7.988 2.055 1 98.5 166 GLU A CA 1
ATOM 1246 C C . GLU A 1 166 ? 8.602 -6.676 1.507 1 98.5 166 GLU A C 1
ATOM 1248 O O . GLU A 1 166 ? 8.422 -5.621 2.113 1 98.5 166 GLU A O 1
ATOM 1253 N N . ALA A 1 167 ? 9.289 -6.762 0.373 1 98.38 167 ALA A N 1
ATOM 1254 C CA . ALA A 1 167 ? 9.766 -5.539 -0.267 1 98.38 167 ALA A CA 1
ATOM 1255 C C . ALA A 1 167 ? 8.602 -4.656 -0.708 1 98.38 167 ALA A C 1
ATOM 1257 O O . ALA A 1 167 ? 8.617 -3.445 -0.48 1 98.38 167 ALA A O 1
ATOM 1258 N N . MET A 1 168 ? 7.621 -5.246 -1.295 1 98.56 168 MET A N 1
ATOM 1259 C CA . MET A 1 168 ? 6.438 -4.527 -1.759 1 98.56 168 MET A CA 1
ATOM 1260 C C . MET A 1 168 ? 5.695 -3.893 -0.589 1 98.56 168 MET A C 1
ATOM 1262 O O . MET A 1 168 ? 5.246 -2.75 -0.682 1 98.56 168 MET A O 1
ATOM 1266 N N . MET A 1 169 ? 5.555 -4.609 0.464 1 98.81 169 MET A N 1
ATOM 1267 C CA . MET A 1 169 ? 4.887 -4.094 1.656 1 98.81 169 MET A CA 1
ATOM 1268 C C . MET A 1 169 ? 5.664 -2.922 2.248 1 98.81 169 MET A C 1
ATOM 1270 O O . MET A 1 169 ? 5.07 -1.932 2.676 1 98.81 169 MET A O 1
ATOM 1274 N N . ALA A 1 170 ? 6.949 -3.047 2.26 1 98.88 170 ALA A N 1
ATOM 1275 C CA . ALA A 1 170 ? 7.789 -1.984 2.803 1 98.88 170 ALA A CA 1
ATOM 1276 C C . ALA A 1 170 ? 7.52 -0.657 2.102 1 98.88 170 ALA A C 1
ATOM 1278 O O . ALA A 1 170 ? 7.262 0.357 2.756 1 98.88 170 ALA A O 1
ATOM 1279 N N . VAL A 1 171 ? 7.535 -0.68 0.779 1 98.81 171 VAL A N 1
ATOM 1280 C CA . VAL A 1 171 ? 7.379 0.57 0.043 1 98.81 171 VAL A CA 1
ATOM 1281 C C . VAL A 1 171 ? 5.934 1.051 0.142 1 98.81 171 VAL A C 1
ATOM 1283 O O . VAL A 1 171 ? 5.672 2.256 0.168 1 98.81 171 VAL A O 1
ATOM 1286 N N . SER A 1 172 ? 4.965 0.128 0.246 1 98.88 172 SER A N 1
ATOM 1287 C CA . SER A 1 172 ? 3.559 0.5 0.363 1 98.88 172 SER A CA 1
ATOM 1288 C C . SER A 1 172 ? 3.283 1.216 1.682 1 98.88 172 SER A C 1
ATOM 1290 O O . SER A 1 172 ? 2.67 2.285 1.698 1 98.88 172 SER A O 1
ATOM 1292 N N . VAL A 1 173 ? 3.768 0.687 2.746 1 98.88 173 VAL A N 1
ATOM 1293 C CA . VAL A 1 173 ? 3.529 1.281 4.055 1 98.88 173 VAL A CA 1
ATOM 1294 C C . VAL A 1 173 ? 4.285 2.602 4.172 1 98.88 173 VAL A C 1
ATOM 1296 O O . VAL A 1 173 ? 3.77 3.576 4.723 1 98.88 173 VAL A O 1
ATOM 1299 N N . ALA A 1 174 ? 5.508 2.637 3.656 1 98.88 174 ALA A N 1
ATOM 1300 C CA . ALA A 1 174 ? 6.266 3.887 3.662 1 98.88 174 ALA A CA 1
ATOM 1301 C C . ALA A 1 174 ? 5.523 4.98 2.898 1 98.88 174 ALA A C 1
ATOM 1303 O O . ALA A 1 174 ? 5.422 6.113 3.371 1 98.88 174 ALA A O 1
ATOM 1304 N N . SER A 1 175 ? 5.027 4.641 1.733 1 98.88 175 SER A N 1
ATOM 1305 C CA . SER A 1 175 ? 4.324 5.613 0.907 1 98.88 175 SER A CA 1
ATOM 1306 C C . SER A 1 175 ? 3.039 6.086 1.578 1 98.88 175 SER A C 1
ATOM 1308 O O . SER A 1 175 ? 2.707 7.27 1.535 1 98.88 175 SER A O 1
ATOM 1310 N N . LEU A 1 176 ? 2.305 5.164 2.203 1 98.81 176 LEU A N 1
ATOM 1311 C CA . LEU A 1 176 ? 1.106 5.527 2.951 1 98.81 176 LEU A CA 1
ATOM 1312 C C . LEU A 1 176 ? 1.449 6.469 4.102 1 98.81 176 LEU A C 1
ATOM 1314 O O . LEU A 1 176 ? 0.67 7.363 4.43 1 98.81 176 LEU A O 1
ATOM 1318 N N . THR A 1 177 ? 2.584 6.246 4.695 1 98.75 177 THR A N 1
ATOM 1319 C CA . THR A 1 177 ? 3.012 7.082 5.812 1 98.75 177 THR A CA 1
ATOM 1320 C C . THR A 1 177 ? 3.34 8.492 5.336 1 98.75 177 THR A C 1
ATOM 1322 O O . THR A 1 177 ? 2.98 9.477 5.992 1 98.75 177 THR A O 1
ATOM 1325 N N . VAL A 1 178 ? 4.023 8.562 4.168 1 98.38 178 VAL A N 1
ATOM 1326 C CA . VAL A 1 178 ? 4.246 9.883 3.576 1 98.38 178 VAL A CA 1
ATOM 1327 C C . VAL A 1 178 ? 2.91 10.57 3.326 1 98.38 178 VAL A C 1
ATOM 1329 O O . VAL A 1 178 ? 2.742 11.75 3.648 1 98.38 178 VAL A O 1
ATOM 1332 N N . TYR A 1 179 ? 1.971 9.859 2.779 1 97.75 179 TYR A N 1
ATOM 1333 C CA . TYR A 1 179 ? 0.634 10.383 2.525 1 97.75 179 TYR A CA 1
ATOM 1334 C C . TYR A 1 179 ? 0.002 10.914 3.807 1 97.75 179 TYR A C 1
ATOM 1336 O O . TYR A 1 179 ? -0.502 12.039 3.838 1 97.75 179 TYR A O 1
ATOM 1344 N N . ASP A 1 180 ? 0.023 10.148 4.828 1 97.25 180 ASP A N 1
ATOM 1345 C CA . ASP A 1 180 ? -0.592 10.531 6.098 1 97.25 180 ASP A CA 1
ATOM 1346 C C . ASP A 1 180 ? -0.006 11.844 6.621 1 97.25 180 ASP A C 1
ATOM 1348 O O . ASP A 1 180 ? -0.742 12.711 7.086 1 97.25 180 ASP A O 1
ATOM 1352 N N . MET A 1 181 ? 1.297 11.891 6.539 1 96.06 181 MET A N 1
ATOM 1353 C CA . MET A 1 181 ? 2.008 13.039 7.09 1 96.06 181 MET A CA 1
ATOM 1354 C C . MET A 1 181 ? 1.719 14.305 6.281 1 96.06 181 MET A C 1
ATOM 1356 O O . MET A 1 181 ? 1.866 15.414 6.781 1 96.06 181 MET A O 1
ATOM 1360 N N . CYS A 1 182 ? 1.291 14.141 5.062 1 95.31 182 CYS A N 1
ATOM 1361 C CA . CYS A 1 182 ? 1.187 15.281 4.16 1 95.31 182 CYS A CA 1
ATOM 1362 C C . CYS A 1 182 ? -0.27 15.578 3.826 1 95.31 182 CYS A C 1
ATOM 1364 O O . CYS A 1 182 ? -0.578 16.625 3.26 1 95.31 182 CYS A O 1
ATOM 1366 N N . LYS A 1 183 ? -1.229 14.758 4.188 1 92.12 183 LYS A N 1
ATOM 1367 C CA . LYS A 1 183 ? -2.594 14.812 3.672 1 92.12 183 LYS A CA 1
ATOM 1368 C C . LYS A 1 183 ? -3.332 16.047 4.184 1 92.12 183 LYS A C 1
ATOM 1370 O O . LYS A 1 183 ? -4.32 16.469 3.588 1 92.12 183 LYS A O 1
ATOM 1375 N N . ALA A 1 184 ? -2.941 16.609 5.273 1 90.19 184 ALA A N 1
ATOM 1376 C CA . ALA A 1 184 ? -3.551 17.844 5.773 1 90.19 184 ALA A CA 1
ATOM 1377 C C . ALA A 1 184 ? -3.252 19.016 4.844 1 90.19 184 ALA A C 1
ATOM 1379 O O . ALA A 1 184 ? -4.047 19.953 4.742 1 90.19 184 ALA A O 1
ATOM 1380 N N . ALA A 1 185 ? -2.123 18.938 4.18 1 90.31 185 ALA A N 1
ATOM 1381 C CA . ALA A 1 185 ? -1.698 20.031 3.309 1 90.31 185 ALA A CA 1
ATOM 1382 C C . ALA A 1 185 ? -2.348 19.922 1.932 1 90.31 185 ALA A C 1
ATOM 1384 O O . ALA A 1 185 ? -2.516 20.922 1.235 1 90.31 185 ALA A O 1
ATOM 1385 N N . SER A 1 186 ? -2.625 18.719 1.505 1 88.75 186 SER A N 1
ATOM 1386 C CA . SER A 1 186 ? -3.25 18.5 0.203 1 88.75 186 SER A CA 1
ATOM 1387 C C . SER A 1 186 ? -3.936 17.141 0.131 1 88.75 186 SER A C 1
ATOM 1389 O O . SER A 1 186 ? -3.414 16.156 0.647 1 88.75 186 SER A O 1
ATOM 1391 N N . LYS A 1 187 ? -5.027 17.078 -0.602 1 84.69 187 LYS A N 1
ATOM 1392 C CA . LYS A 1 187 ? -5.707 15.82 -0.858 1 84.69 187 LYS A CA 1
ATOM 1393 C C . LYS A 1 187 ? -5.367 15.281 -2.246 1 84.69 187 LYS A C 1
ATOM 1395 O O . LYS A 1 187 ? -5.797 14.188 -2.617 1 84.69 187 LYS A O 1
ATOM 1400 N N . ASP A 1 188 ? -4.52 16.062 -2.887 1 87.62 188 ASP A N 1
ATOM 1401 C CA . ASP A 1 188 ? -4.16 15.68 -4.25 1 87.62 188 ASP A CA 1
ATOM 1402 C C . ASP A 1 188 ? -2.852 14.898 -4.277 1 87.62 188 ASP A C 1
ATOM 1404 O O . ASP A 1 188 ? -2.035 15.07 -5.184 1 87.62 188 ASP A O 1
ATOM 1408 N N . ILE A 1 189 ? -2.643 14.109 -3.391 1 94.38 189 ILE A N 1
ATOM 1409 C CA . ILE A 1 189 ? -1.46 13.258 -3.312 1 94.38 189 ILE A CA 1
ATOM 1410 C C . ILE A 1 189 ? -1.772 11.883 -3.906 1 94.38 189 ILE A C 1
ATOM 1412 O O . ILE A 1 189 ? -2.846 11.328 -3.668 1 94.38 189 ILE A O 1
ATOM 1416 N N . GLN A 1 190 ? -0.818 11.391 -4.715 1 96.31 190 GLN A N 1
ATOM 1417 C CA . GLN A 1 190 ? -1.03 10.117 -5.395 1 96.31 190 GLN A CA 1
ATOM 1418 C C . GLN A 1 190 ? 0.16 9.18 -5.199 1 96.31 190 GLN A C 1
ATOM 1420 O O . GLN A 1 190 ? 1.312 9.602 -5.328 1 96.31 190 GLN A O 1
ATOM 1425 N N . ILE A 1 191 ? -0.138 7.934 -4.836 1 97.75 191 ILE A N 1
ATOM 1426 C CA . ILE A 1 191 ? 0.882 6.891 -4.844 1 97.75 191 ILE A CA 1
ATOM 1427 C C . ILE A 1 191 ? 0.826 6.121 -6.16 1 97.75 191 ILE A C 1
ATOM 1429 O O . ILE A 1 191 ? -0.248 5.695 -6.594 1 97.75 191 ILE A O 1
ATOM 1433 N N . THR A 1 192 ? 2.023 5.984 -6.809 1 96.81 192 THR A N 1
ATOM 1434 C CA . THR A 1 192 ? 2.004 5.379 -8.133 1 96.81 192 THR A CA 1
ATOM 1435 C C . THR A 1 192 ? 3.271 4.562 -8.375 1 96.81 192 THR A C 1
ATOM 1437 O O . THR A 1 192 ? 4.195 4.59 -7.559 1 96.81 192 THR A O 1
ATOM 1440 N N . ASP A 1 193 ? 3.223 3.75 -9.391 1 94.88 193 ASP A N 1
ATOM 1441 C CA . ASP A 1 193 ? 4.375 3.02 -9.914 1 94.88 193 ASP A CA 1
ATOM 1442 C C . ASP A 1 193 ? 4.945 2.068 -8.867 1 94.88 193 ASP A C 1
ATOM 1444 O O . ASP A 1 193 ? 6.156 2.025 -8.656 1 94.88 193 ASP A O 1
ATOM 1448 N N . THR A 1 194 ? 4.062 1.475 -8.141 1 95.81 194 THR A N 1
ATOM 1449 C CA . THR A 1 194 ? 4.527 0.435 -7.23 1 95.81 194 THR A CA 1
ATOM 1450 C C . THR A 1 194 ? 4.836 -0.852 -7.988 1 95.81 194 THR A C 1
ATOM 1452 O O . THR A 1 194 ? 3.936 -1.477 -8.555 1 95.81 194 THR A O 1
ATOM 1455 N N . ILE A 1 195 ? 6.125 -1.228 -7.98 1 92.19 195 ILE A N 1
ATOM 1456 C CA . ILE A 1 195 ? 6.566 -2.357 -8.789 1 92.19 195 ILE A CA 1
ATOM 1457 C C . ILE A 1 195 ? 7.695 -3.096 -8.078 1 92.19 195 ILE A C 1
ATOM 1459 O O . ILE A 1 195 ? 8.328 -2.547 -7.168 1 92.19 195 ILE A O 1
ATOM 1463 N N . THR A 1 196 ? 7.836 -4.316 -8.508 1 87.5 196 THR A N 1
ATOM 1464 C CA . THR A 1 196 ? 9.039 -5.062 -8.156 1 87.5 196 THR A CA 1
ATOM 1465 C C . THR A 1 196 ? 10.141 -4.836 -9.188 1 87.5 196 THR A C 1
ATOM 1467 O O . THR A 1 196 ? 9.922 -5.008 -10.391 1 87.5 196 THR A O 1
ATOM 1470 N N . ASN A 1 197 ? 11.234 -4.465 -8.609 1 84.5 197 ASN A N 1
ATOM 1471 C CA . ASN A 1 197 ? 12.344 -4.145 -9.5 1 84.5 197 ASN A CA 1
ATOM 1472 C C . ASN A 1 197 ? 13.258 -5.348 -9.711 1 84.5 197 ASN A C 1
ATOM 1474 O O . ASN A 1 197 ? 13.758 -5.566 -10.82 1 84.5 197 ASN A O 1
ATOM 1478 N N . LEU A 1 198 ? 13.453 -6.016 -8.664 1 82 198 LEU A N 1
ATOM 1479 C CA . LEU A 1 198 ? 14.477 -7.055 -8.664 1 82 198 LEU A CA 1
ATOM 1480 C C . LEU A 1 198 ? 14.117 -8.172 -7.695 1 82 198 LEU A C 1
ATOM 1482 O O . LEU A 1 198 ? 13.656 -7.91 -6.582 1 82 198 LEU A O 1
ATOM 1486 N N . VAL A 1 199 ? 14.312 -9.422 -8.156 1 83.19 199 VAL A N 1
ATOM 1487 C CA . VAL A 1 199 ? 14.227 -10.594 -7.297 1 83.19 199 VAL A CA 1
ATOM 1488 C C . VAL A 1 199 ? 15.43 -11.5 -7.535 1 83.19 199 VAL A C 1
ATOM 1490 O O . VAL A 1 199 ? 15.727 -11.867 -8.68 1 83.19 199 VAL A O 1
ATOM 1493 N N . VAL A 1 200 ? 16.172 -11.789 -6.438 1 80.31 200 VAL A N 1
ATOM 1494 C CA . VAL A 1 200 ? 17.391 -12.578 -6.543 1 80.31 200 VAL A CA 1
ATOM 1495 C C . VAL A 1 200 ? 17.297 -13.797 -5.629 1 80.31 200 VAL A C 1
ATOM 1497 O O . VAL A 1 200 ? 16.797 -13.703 -4.5 1 80.31 200 VAL A O 1
ATOM 1500 N N . ASP A 1 201 ? 17.625 -14.969 -6.168 1 74.81 201 ASP A N 1
ATOM 1501 C CA . ASP A 1 201 ? 17.781 -16.219 -5.422 1 74.81 201 ASP A CA 1
ATOM 1502 C C . ASP A 1 201 ? 19.188 -16.781 -5.586 1 74.81 201 ASP A C 1
ATOM 1504 O O . ASP A 1 201 ? 19.578 -17.203 -6.68 1 74.81 201 ASP A O 1
ATOM 1508 N N . HIS A 1 202 ? 20.078 -16.516 -4.5 1 66.5 202 HIS A N 1
ATOM 1509 C CA . HIS A 1 202 ? 21.453 -16.984 -4.574 1 66.5 202 HIS A CA 1
ATOM 1510 C C . HIS A 1 202 ? 21.625 -18.328 -3.854 1 66.5 202 HIS A C 1
ATOM 1512 O O . HIS A 1 202 ? 21.344 -18.422 -2.656 1 66.5 202 HIS A O 1
ATOM 1518 N N . CYS A 1 203 ? 21.797 -19.375 -4.688 1 53.09 203 CYS A N 1
ATOM 1519 C CA . CYS A 1 203 ? 22.141 -20.656 -4.105 1 53.09 203 CYS A CA 1
ATOM 1520 C C . CYS A 1 203 ? 23.656 -20.797 -3.947 1 53.09 203 CYS A C 1
ATOM 1522 O O . CYS A 1 203 ? 24.422 -20.422 -4.848 1 53.09 203 CYS A O 1
ATOM 1524 N N . SER A 1 204 ? 24.266 -20.531 -2.729 1 46.03 204 SER A N 1
ATOM 1525 C CA . SER A 1 204 ? 25.688 -20.688 -2.447 1 46.03 204 SER A CA 1
ATOM 1526 C C . SER A 1 204 ? 26.234 -22 -3.041 1 46.03 204 SER A C 1
ATOM 1528 O O . SER A 1 204 ? 26.203 -23.047 -2.389 1 46.03 204 SER A O 1
ATOM 1530 N N . SER A 1 205 ? 25.875 -22.562 -4.164 1 40.47 205 SER A N 1
ATOM 1531 C CA . SER A 1 205 ? 26.75 -23.703 -4.395 1 40.47 205 SER A CA 1
ATOM 1532 C C . SER A 1 205 ? 28.219 -23.281 -4.426 1 40.47 205 SER A C 1
ATOM 1534 O O . SER A 1 205 ? 28.531 -22.125 -4.719 1 40.47 205 SER A O 1
ATOM 1536 N N . GLU A 1 206 ? 29.172 -24.156 -3.951 1 39.41 206 GLU A N 1
ATOM 1537 C CA . GLU A 1 206 ? 30.625 -24.031 -3.861 1 39.41 206 GLU A CA 1
ATOM 1538 C C . GLU A 1 206 ? 31.172 -23.141 -4.973 1 39.41 206 GLU A C 1
ATOM 1540 O O . GLU A 1 206 ? 32 -22.281 -4.719 1 39.41 206 GLU A O 1
ATOM 1545 N N . ASN A 1 207 ? 31.578 -23.781 -6.234 1 35.72 207 ASN A N 1
ATOM 1546 C CA . ASN A 1 207 ? 32.531 -23.312 -7.242 1 35.72 207 ASN A CA 1
ATOM 1547 C C . ASN A 1 207 ? 32 -22.062 -7.949 1 35.72 207 ASN A C 1
ATOM 1549 O O . ASN A 1 207 ? 32.781 -21.172 -8.281 1 35.72 207 ASN A O 1
ATOM 1553 N N . GLN A 1 208 ? 31.062 -22.234 -9.102 1 35.47 208 GLN A N 1
ATOM 1554 C CA . GLN A 1 208 ? 30.922 -21.516 -10.359 1 35.47 208 GLN A CA 1
ATOM 1555 C C . GLN A 1 208 ? 30.25 -20.156 -10.133 1 35.47 208 GLN A C 1
ATOM 1557 O O . GLN A 1 208 ? 29.594 -19.953 -9.109 1 35.47 208 GLN A O 1
ATOM 1562 N N . GLN A 1 209 ? 30.219 -19.25 -11.234 1 36 209 GLN A N 1
ATOM 1563 C CA . GLN A 1 209 ? 29.703 -17.953 -11.672 1 36 209 GLN A CA 1
ATOM 1564 C C . GLN A 1 209 ? 28.25 -17.781 -11.273 1 36 209 GLN A C 1
ATOM 1566 O O . GLN A 1 209 ? 27.375 -18.516 -11.758 1 36 209 GLN A O 1
ATOM 1571 N N . GLN A 1 210 ? 28 -17.562 -10.102 1 38.59 210 GLN A N 1
ATOM 1572 C CA . GLN A 1 210 ? 26.703 -17.375 -9.453 1 38.59 210 GLN A CA 1
ATOM 1573 C C . GLN A 1 210 ? 25.766 -16.531 -10.312 1 38.59 210 GLN A C 1
ATOM 1575 O O . GLN A 1 210 ? 26.125 -15.406 -10.688 1 38.59 210 GLN A O 1
ATOM 1580 N N . GLU A 1 211 ? 25.203 -17.141 -11.281 1 36.91 211 GLU A N 1
ATOM 1581 C CA . GLU A 1 211 ? 24.25 -16.422 -12.141 1 36.91 211 GLU A CA 1
ATOM 1582 C C . GLU A 1 211 ? 23.172 -15.742 -11.312 1 36.91 211 GLU A C 1
ATOM 1584 O O . GLU A 1 211 ? 22.531 -16.375 -10.469 1 36.91 211 GLU A O 1
ATOM 1589 N N . TRP A 1 212 ? 23.438 -14.57 -10.883 1 40.88 212 TRP A N 1
ATOM 1590 C CA . TRP A 1 212 ? 22.438 -13.695 -10.297 1 40.88 212 TRP A CA 1
ATOM 1591 C C . TRP A 1 212 ? 21.281 -13.453 -11.266 1 40.88 212 TRP A C 1
ATOM 1593 O O . TRP A 1 212 ? 21.5 -13.188 -12.445 1 40.88 212 TRP A O 1
ATOM 1603 N N . VAL A 1 213 ? 20.406 -14.258 -11.258 1 38.47 213 VAL A N 1
ATOM 1604 C CA . VAL A 1 213 ? 19.266 -13.93 -12.109 1 38.47 213 VAL A CA 1
ATOM 1605 C C . VAL A 1 213 ? 18.578 -12.672 -11.578 1 38.47 213 VAL A C 1
ATOM 1607 O O . VAL A 1 213 ? 18.141 -12.641 -10.422 1 38.47 213 VAL A O 1
ATOM 1610 N N . PHE A 1 214 ? 19.062 -11.484 -11.891 1 39.25 214 PHE A N 1
ATOM 1611 C CA . PHE A 1 214 ? 18.469 -10.188 -11.609 1 39.25 214 PHE A CA 1
ATOM 1612 C C . PHE A 1 214 ? 17.234 -9.961 -12.484 1 39.25 214 PHE A C 1
ATOM 1614 O O . PHE A 1 214 ? 17.266 -10.211 -13.688 1 39.25 214 PHE A O 1
ATOM 1621 N N . LEU A 1 215 ? 16.188 -10.328 -12.109 1 38.22 215 LEU A N 1
ATOM 1622 C CA . LEU A 1 215 ? 15.117 -9.734 -12.906 1 38.22 215 LEU A CA 1
ATOM 1623 C C . LEU A 1 215 ? 14.898 -8.273 -12.516 1 38.22 215 LEU A C 1
ATOM 1625 O O . LEU A 1 215 ? 14.617 -7.977 -11.352 1 38.22 215 LEU A O 1
ATOM 1629 N N . VAL A 1 216 ? 15.781 -7.344 -12.93 1 39.19 216 VAL A N 1
ATOM 1630 C CA . VAL A 1 216 ? 15.547 -5.926 -12.688 1 39.19 216 VAL A CA 1
ATOM 1631 C C . VAL A 1 216 ? 14.383 -5.438 -13.547 1 39.19 216 VAL A C 1
ATOM 1633 O O . VAL A 1 216 ? 14.438 -5.508 -14.781 1 39.19 216 VAL A O 1
ATOM 1636 N N . LYS A 1 217 ? 13.188 -5.535 -13.156 1 38.19 217 LYS A N 1
ATOM 1637 C CA . LYS A 1 217 ? 12.141 -4.883 -13.93 1 38.19 217 LYS A CA 1
ATOM 1638 C C . LYS A 1 217 ? 12.25 -3.363 -13.836 1 38.19 217 LYS A C 1
ATOM 1640 O O . LYS A 1 217 ? 11.883 -2.771 -12.82 1 38.19 217 LYS A O 1
ATOM 1645 N N . ARG A 1 218 ? 13.391 -2.705 -14.18 1 32.41 218 ARG A N 1
ATOM 1646 C CA . ARG A 1 218 ? 13.375 -1.251 -14.297 1 32.41 218 ARG A CA 1
ATOM 1647 C C . ARG A 1 218 ? 12.336 -0.798 -15.32 1 32.41 218 ARG A C 1
ATOM 1649 O O . ARG A 1 218 ? 12.414 -1.166 -16.484 1 32.41 218 ARG A O 1
ATOM 1656 N N . ARG A 1 219 ? 11.062 -0.609 -15.016 1 31.66 219 ARG A N 1
ATOM 1657 C CA . ARG A 1 219 ? 10.289 0.153 -15.992 1 31.66 219 ARG A CA 1
ATOM 1658 C C . ARG A 1 219 ? 11.047 1.409 -16.422 1 31.66 219 ARG A C 1
ATOM 1660 O O . ARG A 1 219 ? 11.023 2.42 -15.719 1 31.66 219 ARG A O 1
ATOM 1667 N N . CYS A 1 220 ? 12.219 1.543 -16.891 1 27.48 220 CYS A N 1
ATOM 1668 C CA . CYS A 1 220 ? 12.719 2.697 -17.625 1 27.48 220 CYS A CA 1
ATOM 1669 C C . CYS A 1 220 ? 11.727 3.113 -18.719 1 27.48 220 CYS A C 1
ATOM 1671 O O . CYS A 1 220 ? 10.961 2.287 -19.203 1 27.48 220 CYS A O 1
ATOM 1673 N N . LEU A 1 221 ? 11.523 4.43 -19.062 1 28.88 221 LEU A N 1
ATOM 1674 C CA . LEU A 1 221 ? 10.82 4.875 -20.266 1 28.88 221 LEU A CA 1
ATOM 1675 C C . LEU A 1 221 ? 10.914 3.83 -21.375 1 28.88 221 LEU A C 1
ATOM 1677 O O . LEU A 1 221 ? 10.18 3.9 -22.359 1 28.88 221 LEU A O 1
ATOM 1681 N N . PHE A 1 222 ? 12.195 3.354 -21.781 1 25.75 222 PHE A N 1
ATOM 1682 C CA . PHE A 1 222 ? 12.367 2.543 -22.984 1 25.75 222 PHE A CA 1
ATOM 1683 C C . PHE A 1 222 ? 11.969 1.097 -22.719 1 25.75 222 PHE A C 1
ATOM 1685 O O . PHE A 1 222 ? 11.945 0.648 -21.578 1 25.75 222 PHE A O 1
ATOM 1692 N N . GLY A 1 223 ? 11.352 0.212 -23.688 1 27.16 223 GLY A N 1
ATOM 1693 C CA . GLY A 1 223 ? 10.766 -1.077 -24.016 1 27.16 223 GLY A CA 1
ATOM 1694 C C . GLY A 1 223 ? 11.414 -2.234 -23.281 1 27.16 223 GLY A C 1
ATOM 1695 O O . GLY A 1 223 ? 10.859 -3.332 -23.219 1 27.16 223 GLY A O 1
ATOM 1696 N N . ASN A 1 224 ? 12.766 -2.496 -23.203 1 25.55 224 ASN A N 1
ATOM 1697 C CA . ASN A 1 224 ? 13.344 -3.832 -23.125 1 25.55 224 ASN A CA 1
ATOM 1698 C C . ASN A 1 224 ? 13.531 -4.273 -21.688 1 25.55 224 ASN A C 1
ATOM 1700 O O . ASN A 1 224 ? 14.18 -3.584 -20.891 1 25.55 224 ASN A O 1
ATOM 1704 N N . ALA A 1 225 ? 12.641 -4.895 -21.109 1 32 225 ALA A N 1
ATOM 1705 C CA . ALA A 1 225 ? 12.914 -5.664 -19.891 1 32 225 ALA A CA 1
ATOM 1706 C C . ALA A 1 225 ? 14.172 -6.516 -20.047 1 32 225 ALA A C 1
ATOM 1708 O O . ALA A 1 225 ? 14.258 -7.332 -20.969 1 32 225 ALA A O 1
ATOM 1709 N N . VAL A 1 226 ? 15.367 -5.973 -19.938 1 28.42 226 VAL A N 1
ATOM 1710 C CA . VAL A 1 226 ? 16.562 -6.781 -20.109 1 28.42 226 VAL A CA 1
ATOM 1711 C C . VAL A 1 226 ? 16.781 -7.66 -18.875 1 28.42 226 VAL A C 1
ATOM 1713 O O . VAL A 1 226 ? 16.781 -7.164 -17.75 1 28.42 226 VAL A O 1
ATOM 1716 N N . LYS A 1 227 ? 16.312 -8.797 -18.969 1 31.39 227 LYS A N 1
ATOM 1717 C CA . LYS A 1 227 ? 16.766 -9.828 -18.047 1 31.39 227 LYS A CA 1
ATOM 1718 C C . LYS A 1 227 ? 18.281 -9.844 -17.922 1 31.39 227 LYS A C 1
ATOM 1720 O O . LYS A 1 227 ? 18.984 -9.93 -18.922 1 31.39 227 LYS A O 1
ATOM 1725 N N . HIS A 1 228 ? 18.828 -8.875 -17.062 1 28.17 228 HIS A N 1
ATOM 1726 C CA . HIS A 1 228 ? 20.281 -8.945 -16.984 1 28.17 228 HIS A CA 1
ATOM 1727 C C . HIS A 1 228 ? 20.734 -9.961 -15.953 1 28.17 228 HIS A C 1
ATOM 1729 O O . HIS A 1 228 ? 20.203 -9.992 -14.836 1 28.17 228 HIS A O 1
ATOM 1735 N N . LYS A 1 229 ? 21.125 -11.094 -16.453 1 29.5 229 LYS A N 1
ATOM 1736 C CA . LYS A 1 229 ? 21.875 -12.102 -15.711 1 29.5 229 LYS A CA 1
ATOM 1737 C C . LYS A 1 229 ? 23.219 -11.555 -15.234 1 29.5 229 LYS A C 1
ATOM 1739 O O . LYS A 1 229 ? 23.984 -11.023 -16.031 1 29.5 229 LYS A O 1
ATOM 1744 N N . PHE A 1 230 ? 23.188 -10.898 -14.102 1 25.83 230 PHE A N 1
ATOM 1745 C CA . PHE A 1 230 ? 24.516 -10.477 -13.703 1 25.83 230 PHE A CA 1
ATOM 1746 C C . PHE A 1 230 ? 25.219 -11.562 -12.898 1 25.83 230 PHE A C 1
ATOM 1748 O O . PHE A 1 230 ? 24.594 -12.203 -12.039 1 25.83 230 PHE A O 1
ATOM 1755 N N . ARG A 1 231 ? 26.156 -12.211 -13.508 1 26.44 231 ARG A N 1
ATOM 1756 C CA . ARG A 1 231 ? 27.109 -13.125 -12.898 1 26.44 231 ARG A CA 1
ATOM 1757 C C . ARG A 1 231 ? 28 -12.398 -11.883 1 26.44 231 ARG A C 1
ATOM 1759 O O . ARG A 1 231 ? 28.609 -11.383 -12.203 1 26.44 231 ARG A O 1
ATOM 1766 N N . VAL A 1 232 ? 27.5 -12.406 -10.672 1 25.08 232 VAL A N 1
ATOM 1767 C CA . VAL A 1 232 ? 28.469 -11.906 -9.703 1 25.08 232 VAL A CA 1
ATOM 1768 C C . VAL A 1 232 ? 29.625 -12.898 -9.562 1 25.08 232 VAL A C 1
ATOM 1770 O O . VAL A 1 232 ? 29.406 -14.062 -9.219 1 25.08 232 VAL A O 1
ATOM 1773 N N . SER A 1 233 ? 30.609 -12.703 -10.305 1 24.88 233 SER A N 1
ATOM 1774 C CA . SER A 1 233 ? 31.859 -13.414 -10.062 1 24.88 233 SER A CA 1
ATOM 1775 C C . SER A 1 233 ? 32.438 -13.07 -8.688 1 24.88 233 SER A C 1
ATOM 1777 O O . SER A 1 233 ? 32.312 -11.922 -8.234 1 24.88 233 SER A O 1
ATOM 1779 N N . MET B 1 1 ? -16.484 -24.25 -51.5 1 21.3 1 MET B N 1
ATOM 1780 C CA . MET B 1 1 ? -15.922 -22.906 -51.625 1 21.3 1 MET B CA 1
ATOM 1781 C C . MET B 1 1 ? -16.578 -21.969 -50.625 1 21.3 1 MET B C 1
ATOM 1783 O O . MET B 1 1 ? -15.891 -21.203 -49.938 1 21.3 1 MET B O 1
ATOM 1787 N N . LEU B 1 2 ? -17.797 -21.484 -50.875 1 23.48 2 LEU B N 1
ATOM 1788 C CA . LEU B 1 2 ? -18.188 -20.094 -50.656 1 23.48 2 LEU B CA 1
ATOM 1789 C C . LEU B 1 2 ? -18.297 -19.797 -49.156 1 23.48 2 LEU B C 1
ATOM 1791 O O . LEU B 1 2 ? -18.625 -20.688 -48.375 1 23.48 2 LEU B O 1
ATOM 1795 N N . LEU B 1 3 ? -18.031 -18.453 -48.688 1 21.45 3 LEU B N 1
ATOM 1796 C CA . LEU B 1 3 ? -17.672 -17.297 -47.875 1 21.45 3 LEU B CA 1
ATOM 1797 C C . LEU B 1 3 ? -18.828 -16.906 -46.969 1 21.45 3 LEU B C 1
ATOM 1799 O O . LEU B 1 3 ? -19.25 -15.75 -46.938 1 21.45 3 LEU B O 1
ATOM 1803 N N . CYS B 1 4 ? -19.875 -17.609 -46.812 1 23.09 4 CYS B N 1
ATOM 1804 C CA . CYS B 1 4 ? -20.984 -16.781 -46.375 1 23.09 4 CYS B CA 1
ATOM 1805 C C . CYS B 1 4 ? -20.672 -16.10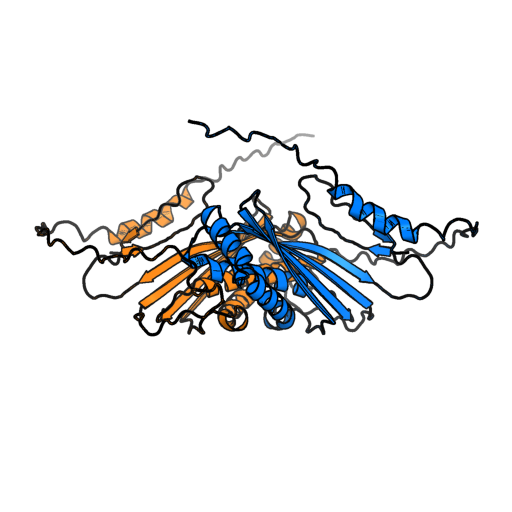9 -45.031 1 23.09 4 CYS B C 1
ATOM 1807 O O . CYS B 1 4 ? -20.359 -16.781 -44.062 1 23.09 4 CYS B O 1
ATOM 1809 N N . ARG B 1 5 ? -20.234 -14.742 -45.031 1 23.11 5 ARG B N 1
ATOM 1810 C CA . ARG B 1 5 ? -19.859 -13.555 -44.281 1 23.11 5 ARG B CA 1
ATOM 1811 C C . ARG B 1 5 ? -20.891 -13.273 -43.188 1 23.11 5 ARG B C 1
ATOM 1813 O O . ARG B 1 5 ? -22 -12.836 -43.469 1 23.11 5 ARG B O 1
ATOM 1820 N N . VAL B 1 6 ? -21.219 -14.195 -42.375 1 22.42 6 VAL B N 1
ATOM 1821 C CA . VAL B 1 6 ? -22.297 -13.906 -41.406 1 22.42 6 VAL B CA 1
ATOM 1822 C C . VAL B 1 6 ? -21.922 -12.68 -40.594 1 22.42 6 VAL B C 1
ATOM 1824 O O . VAL B 1 6 ? -20.984 -12.711 -39.812 1 22.42 6 VAL B O 1
ATOM 1827 N N . ALA B 1 7 ? -21.938 -11.422 -41.188 1 22.03 7 ALA B N 1
ATOM 1828 C CA . ALA B 1 7 ? -21.656 -10.078 -40.688 1 22.03 7 ALA B CA 1
ATOM 1829 C C . ALA B 1 7 ? -22.484 -9.781 -39.438 1 22.03 7 ALA B C 1
ATOM 1831 O O . ALA B 1 7 ? -22.453 -8.664 -38.906 1 22.03 7 ALA B O 1
ATOM 1832 N N . ALA B 1 8 ? -23.312 -10.602 -38.844 1 24.12 8 ALA B N 1
ATOM 1833 C CA . ALA B 1 8 ? -24.391 -9.875 -38.188 1 24.12 8 ALA B CA 1
ATOM 1834 C C . ALA B 1 8 ? -23.859 -8.984 -37.094 1 24.12 8 ALA B C 1
ATOM 1836 O O . ALA B 1 8 ? -23.141 -9.453 -36.219 1 24.12 8 ALA B O 1
ATOM 1837 N N . ALA B 1 9 ? -23.688 -7.633 -37.25 1 25.36 9 ALA B N 1
ATOM 1838 C CA . ALA B 1 9 ? -23.344 -6.328 -36.688 1 25.36 9 ALA B CA 1
ATOM 1839 C C . ALA B 1 9 ? -24.094 -6.074 -35.375 1 25.36 9 ALA B C 1
ATOM 1841 O O . ALA B 1 9 ? -25.266 -5.707 -35.406 1 25.36 9 ALA B O 1
ATOM 1842 N N . LEU B 1 10 ? -24.438 -7.039 -34.5 1 24.95 10 LEU B N 1
ATOM 1843 C CA . LEU B 1 10 ? -25.391 -6.527 -33.531 1 24.95 10 LEU B CA 1
ATOM 1844 C C . LEU B 1 10 ? -24.812 -5.348 -32.781 1 24.95 10 LEU B C 1
ATOM 1846 O O . LEU B 1 10 ? -23.703 -5.43 -32.25 1 24.95 10 LEU B O 1
ATOM 1850 N N . PRO B 1 11 ? -25.188 -4.062 -33.125 1 26.69 11 PRO B N 1
ATOM 1851 C CA . PRO B 1 11 ? -24.859 -2.752 -32.562 1 26.69 11 PRO B CA 1
ATOM 1852 C C . PRO B 1 11 ? -25.125 -2.672 -31.062 1 26.69 11 PRO B C 1
ATOM 1854 O O . PRO B 1 11 ? -26.266 -2.861 -30.625 1 26.69 11 PRO B O 1
ATOM 1857 N N . LEU B 1 12 ? -24.469 -3.363 -30.234 1 23.75 12 LEU B N 1
ATOM 1858 C CA . LEU B 1 12 ? -24.703 -3.311 -28.797 1 23.75 12 LEU B CA 1
ATOM 1859 C C . LEU B 1 12 ? -24.719 -1.867 -28.297 1 23.75 12 LEU B C 1
ATOM 1861 O O . LEU B 1 12 ? -23.75 -1.133 -28.484 1 23.75 12 LEU B O 1
ATOM 1865 N N . SER B 1 13 ? -25.844 -1.21 -28.156 1 23.11 13 SER B N 1
ATOM 1866 C CA . SER B 1 13 ? -26.266 0.13 -27.766 1 23.11 13 SER B CA 1
ATOM 1867 C C . SER B 1 13 ? -25.609 0.55 -26.453 1 23.11 13 SER B C 1
ATOM 1869 O O . SER B 1 13 ? -25.5 -0.256 -25.516 1 23.11 13 SER B O 1
ATOM 1871 N N . ARG B 1 14 ? -24.719 1.558 -26.359 1 24.61 14 ARG B N 1
ATOM 1872 C CA . ARG B 1 14 ? -23.969 2.434 -25.469 1 24.61 14 ARG B CA 1
ATOM 1873 C C . ARG B 1 14 ? -24.875 3.031 -24.391 1 24.61 14 ARG B C 1
ATOM 1875 O O . ARG B 1 14 ? -24.438 3.867 -23.594 1 24.61 14 ARG B O 1
ATOM 1882 N N . ARG B 1 15 ? -26.203 3.066 -24.516 1 25 15 ARG B N 1
ATOM 1883 C CA . ARG B 1 15 ? -27.047 4.051 -23.844 1 25 15 ARG B CA 1
ATOM 1884 C C . ARG B 1 15 ? -27.078 3.822 -22.328 1 25 15 ARG B C 1
ATOM 1886 O O . ARG B 1 15 ? -27.484 4.699 -21.578 1 25 15 ARG B O 1
ATOM 1893 N N . LYS B 1 16 ? -26.953 2.664 -21.812 1 26.91 16 LYS B N 1
ATOM 1894 C CA . LYS B 1 16 ? -27.672 2.48 -20.562 1 26.91 16 LYS B CA 1
ATOM 1895 C C . LYS B 1 16 ? -26.891 3.072 -19.391 1 26.91 16 LYS B C 1
ATOM 1897 O O . LYS B 1 16 ? -27.328 2.977 -18.234 1 26.91 16 LYS B O 1
ATOM 1902 N N . TRP B 1 17 ? -25.672 3.354 -19.625 1 23.52 17 TRP B N 1
ATOM 1903 C CA . TRP B 1 17 ? -25 3.533 -18.328 1 23.52 17 TRP B CA 1
ATOM 1904 C C . TRP B 1 17 ? -25.422 4.848 -17.688 1 23.52 17 TRP B C 1
ATOM 1906 O O . TRP B 1 17 ? -25.156 5.074 -16.5 1 23.52 17 TRP B O 1
ATOM 1916 N N . ASN B 1 18 ? -25.938 5.859 -18.469 1 27.8 18 ASN B N 1
ATOM 1917 C CA . ASN B 1 18 ? -26.25 7.176 -17.922 1 27.8 18 ASN B CA 1
ATOM 1918 C C . ASN B 1 18 ? -27.391 7.105 -16.922 1 27.8 18 ASN B C 1
ATOM 1920 O O . ASN B 1 18 ? -27.656 8.07 -16.188 1 27.8 18 ASN B O 1
ATOM 1924 N N . LEU B 1 19 ? -28.266 6.129 -17.047 1 26.41 19 LEU B N 1
ATOM 1925 C CA . LEU B 1 19 ? -29.594 6.203 -16.453 1 26.41 19 LEU B CA 1
ATOM 1926 C C . LEU B 1 19 ? -29.516 6.043 -14.938 1 26.41 19 LEU B C 1
ATOM 1928 O O . LEU B 1 19 ? -30.422 6.465 -14.211 1 26.41 19 LEU B O 1
ATOM 1932 N N . TYR B 1 20 ? -28.531 5.289 -14.523 1 27.31 20 TYR B N 1
ATOM 1933 C CA . TYR B 1 20 ? -28.797 4.949 -13.125 1 27.31 20 TYR B CA 1
ATOM 1934 C C . TYR B 1 20 ? -28.547 6.152 -12.219 1 27.31 20 TYR B C 1
ATOM 1936 O O . TYR B 1 20 ? -29.188 6.297 -11.188 1 27.31 20 TYR B O 1
ATOM 1944 N N . LEU B 1 21 ? -27.609 7 -12.516 1 29.98 21 LEU B N 1
ATOM 1945 C CA . LEU B 1 21 ? -27.422 8.148 -11.641 1 29.98 21 LEU B CA 1
ATOM 1946 C C . LEU B 1 21 ? -28.609 9.086 -11.703 1 29.98 21 LEU B C 1
ATOM 1948 O O . LEU B 1 21 ? -28.906 9.789 -10.734 1 29.98 21 LEU B O 1
ATOM 1952 N N . ALA B 1 22 ? -29.281 9.172 -12.844 1 29.58 22 ALA B N 1
ATOM 1953 C CA . ALA B 1 22 ? -30.422 10.07 -13.039 1 29.58 22 ALA B CA 1
ATOM 1954 C C . ALA B 1 22 ? -31.625 9.617 -12.219 1 29.58 22 ALA B C 1
ATOM 1956 O O . ALA B 1 22 ? -32.375 10.438 -11.695 1 29.58 22 ALA B O 1
ATOM 1957 N N . ASN B 1 23 ? -31.812 8.359 -12.211 1 30.05 23 ASN B N 1
ATOM 1958 C CA . ASN B 1 23 ? -33.031 7.902 -11.594 1 30.05 23 ASN B CA 1
ATOM 1959 C C . ASN B 1 23 ? -33.031 8.117 -10.086 1 30.05 23 ASN B C 1
ATOM 1961 O O . ASN B 1 23 ? -34.094 8.258 -9.461 1 30.05 23 ASN B O 1
ATOM 1965 N N . LEU B 1 24 ? -31.891 7.984 -9.5 1 28.44 24 LEU B N 1
ATOM 1966 C CA . LEU B 1 24 ? -31.938 8.141 -8.055 1 28.44 24 LEU B CA 1
ATOM 1967 C C . LEU B 1 24 ? -32.156 9.602 -7.672 1 28.44 24 LEU B C 1
ATOM 1969 O O . LEU B 1 24 ? -32.844 9.891 -6.695 1 28.44 24 LEU B O 1
ATOM 1973 N N . LEU B 1 25 ? -31.75 10.516 -8.531 1 29.45 25 LEU B N 1
ATOM 1974 C CA . LEU B 1 25 ? -32.062 11.914 -8.266 1 29.45 25 LEU B CA 1
ATOM 1975 C C . LEU B 1 25 ? -33.562 12.188 -8.43 1 29.45 25 LEU B C 1
ATOM 1977 O O . LEU B 1 25 ? -34.094 13.125 -7.844 1 29.45 25 LEU B O 1
ATOM 1981 N N . GLN B 1 26 ? -34.219 11.461 -9.328 1 28.81 26 GLN B N 1
ATOM 1982 C CA . GLN B 1 26 ? -35.562 11.844 -9.711 1 28.81 26 GLN B CA 1
ATOM 1983 C C . GLN B 1 26 ? -36.531 11.664 -8.547 1 28.81 26 GLN B C 1
ATOM 1985 O O . GLN B 1 26 ? -37.594 12.289 -8.508 1 28.81 26 GLN B O 1
ATOM 1990 N N . GLN B 1 27 ? -36.344 10.562 -7.871 1 28.44 27 GLN B N 1
ATOM 1991 C CA . GLN B 1 27 ? -37.469 10.359 -6.965 1 28.44 27 GLN B CA 1
ATOM 1992 C C . GLN B 1 27 ? -37.5 11.422 -5.867 1 28.44 27 GLN B C 1
ATOM 1994 O O . GLN B 1 27 ? -38.531 11.602 -5.199 1 28.44 27 GLN B O 1
ATOM 1999 N N . LEU B 1 28 ? -36.312 11.867 -5.52 1 27.33 28 LEU B N 1
ATOM 2000 C CA . LEU B 1 28 ? -36.406 12.703 -4.324 1 27.33 28 LEU B CA 1
ATOM 2001 C C . LEU B 1 28 ? -36.75 14.141 -4.688 1 27.33 28 LEU B C 1
ATOM 2003 O O . LEU B 1 28 ? -36.688 15.031 -3.838 1 27.33 28 LEU B O 1
ATOM 2007 N N . LEU B 1 29 ? -37.031 14.344 -5.973 1 25.67 29 LEU B N 1
ATOM 2008 C CA . LEU B 1 29 ? -37.219 15.719 -6.422 1 25.67 29 LEU B CA 1
ATOM 2009 C C . LEU B 1 29 ? -38.469 16.328 -5.797 1 25.67 29 LEU B C 1
ATOM 2011 O O . LEU B 1 29 ? -38.75 17.516 -6.016 1 25.67 29 LEU B O 1
ATOM 2015 N N . PRO B 1 30 ? -39.438 15.492 -5.488 1 23.78 30 PRO B N 1
ATOM 2016 C CA . PRO B 1 30 ? -40.688 16.266 -5.543 1 23.78 30 PRO B CA 1
ATOM 2017 C C . PRO B 1 30 ? -40.656 17.469 -4.609 1 23.78 30 PRO B C 1
ATOM 2019 O O . PRO B 1 30 ? -41.281 18.484 -4.91 1 23.78 30 PRO B O 1
ATOM 2022 N N . ILE B 1 31 ? -40.281 17.172 -3.381 1 24.44 31 ILE B N 1
ATOM 2023 C CA . ILE B 1 31 ? -41.125 17.828 -2.385 1 24.44 31 ILE B CA 1
ATOM 2024 C C . ILE B 1 31 ? -40.719 19.281 -2.229 1 24.44 31 ILE B C 1
ATOM 2026 O O . ILE B 1 31 ? -41.406 20.094 -1.617 1 24.44 31 ILE B O 1
ATOM 2030 N N . LEU B 1 32 ? -39.438 19.625 -2.535 1 25.5 32 LEU B N 1
ATOM 2031 C CA . LEU B 1 32 ? -38.969 20.812 -1.808 1 25.5 32 LEU B CA 1
ATO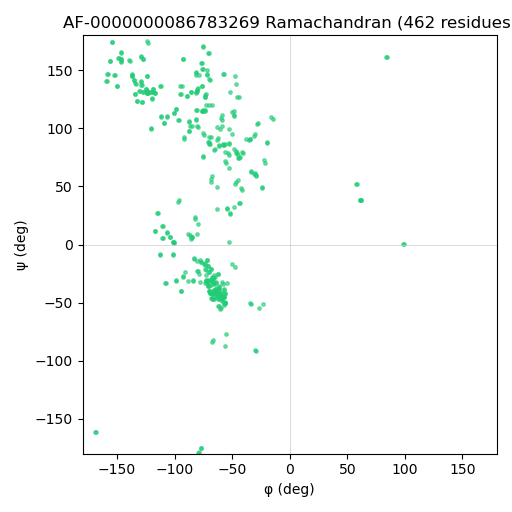M 2032 C C . LEU B 1 32 ? -39.438 22.094 -2.504 1 25.5 32 LEU B C 1
ATOM 2034 O O . LEU B 1 32 ? -38.656 22.75 -3.195 1 25.5 32 LEU B O 1
ATOM 2038 N N . VAL B 1 33 ? -40.531 22 -3.279 1 22.45 33 VAL B N 1
ATOM 2039 C CA . VAL B 1 33 ? -40.656 23.203 -4.082 1 22.45 33 VAL B CA 1
ATOM 2040 C C . VAL B 1 33 ? -40.688 24.422 -3.17 1 22.45 33 VAL B C 1
ATOM 2042 O O . VAL B 1 33 ? -39.969 25.391 -3.367 1 22.45 33 VAL B O 1
ATOM 2045 N N . THR B 1 34 ? -41.906 24.812 -2.682 1 22.98 34 THR B N 1
ATOM 2046 C CA . THR B 1 34 ? -42.406 26.172 -2.904 1 22.98 34 THR B CA 1
ATOM 2047 C C . THR B 1 34 ? -42 27.094 -1.762 1 22.98 34 THR B C 1
ATOM 2049 O O . THR B 1 34 ? -42.344 28.281 -1.764 1 22.98 34 THR B O 1
ATOM 2052 N N . ASN B 1 35 ? -41.719 26.594 -0.543 1 23.61 35 ASN B N 1
ATOM 2053 C CA . ASN B 1 35 ? -42.062 27.641 0.42 1 23.61 35 ASN B CA 1
ATOM 2054 C C . ASN B 1 35 ? -41.094 28.797 0.347 1 23.61 35 ASN B C 1
ATOM 2056 O O . ASN B 1 35 ? -39.875 28.609 0.229 1 23.61 35 ASN B O 1
ATOM 2060 N N . GLN B 1 36 ? -41.562 30 0.043 1 25.2 36 GLN B N 1
ATOM 2061 C CA . GLN B 1 36 ? -41.031 31.344 -0.105 1 25.2 36 GLN B CA 1
ATOM 2062 C C . GLN B 1 36 ? -40.281 31.781 1.15 1 25.2 36 GLN B C 1
ATOM 2064 O O . GLN B 1 36 ? -40.844 32.438 2.029 1 25.2 36 GLN B O 1
ATOM 2069 N N . PHE B 1 37 ? -39.594 30.828 1.938 1 24.31 37 PHE B N 1
ATOM 2070 C CA . PHE B 1 37 ? -39.094 31.422 3.166 1 24.31 37 PHE B CA 1
ATOM 2071 C C . PHE B 1 37 ? -38.125 32.562 2.855 1 24.31 37 PHE B C 1
ATOM 2073 O O . PHE B 1 37 ? -37.281 32.406 1.966 1 24.31 37 PHE B O 1
ATOM 2080 N N . VAL B 1 38 ? -38.531 33.812 3.104 1 26.41 38 VAL B N 1
ATOM 2081 C CA . VAL B 1 38 ? -37.781 35.062 3.168 1 26.41 38 VAL B CA 1
ATOM 2082 C C . VAL B 1 38 ? -36.5 34.844 3.98 1 26.41 38 VAL B C 1
ATOM 2084 O O . VAL B 1 38 ? -36.562 34.562 5.176 1 26.41 38 VAL B O 1
ATOM 2087 N N . VAL B 1 39 ? -35.531 34.188 3.432 1 25.33 39 VAL B N 1
ATOM 2088 C CA . VAL B 1 39 ? -34.25 33.969 4.066 1 25.33 39 VAL B CA 1
ATOM 2089 C C . VAL B 1 39 ? -33.656 35.312 4.504 1 25.33 39 VAL B C 1
ATOM 2091 O O . VAL B 1 39 ? -33.438 36.188 3.672 1 25.33 39 VAL B O 1
ATOM 2094 N N . GLN B 1 40 ? -34.188 35.812 5.645 1 25.56 40 GLN B N 1
ATOM 2095 C CA . GLN B 1 40 ? -33.469 36.938 6.242 1 25.56 40 GLN B CA 1
ATOM 2096 C C . GLN B 1 40 ? -31.953 36.688 6.242 1 25.56 40 GLN B C 1
ATOM 2098 O O . GLN B 1 40 ? -31.516 35.531 6.395 1 25.56 40 GLN B O 1
ATOM 2103 N N . ASP B 1 41 ? -31.188 37.562 5.734 1 26.14 41 ASP B N 1
ATOM 2104 C CA . ASP B 1 41 ? -29.75 37.719 5.535 1 26.14 41 ASP B CA 1
ATOM 2105 C C . ASP B 1 41 ? -28.984 37.5 6.84 1 26.14 41 ASP B C 1
ATOM 2107 O O . ASP B 1 41 ? -28.844 38.406 7.641 1 26.14 41 ASP B O 1
ATOM 2111 N N . SER B 1 42 ? -29.578 36.656 7.793 1 27.2 42 SER B N 1
ATOM 2112 C CA . SER B 1 42 ? -28.672 36.656 8.93 1 27.2 42 SER B CA 1
ATOM 2113 C C . SER B 1 42 ? -27.234 36.406 8.469 1 27.2 42 SER B C 1
ATOM 2115 O O . SER B 1 42 ? -26.984 35.531 7.641 1 27.2 42 SER B O 1
ATOM 2117 N N . GLN B 1 43 ? -26.391 37.438 8.562 1 26.39 43 GLN B N 1
ATOM 2118 C CA . GLN B 1 43 ? -24.938 37.406 8.406 1 26.39 43 GLN B CA 1
ATOM 2119 C C . GLN B 1 43 ? -24.328 36.188 9.094 1 26.39 43 GLN B C 1
ATOM 2121 O O . GLN B 1 43 ? -24.25 36.156 10.32 1 26.39 43 GLN B O 1
ATOM 2126 N N . LEU B 1 44 ? -24.922 35.062 8.859 1 27.89 44 LEU B N 1
ATOM 2127 C CA . LEU B 1 44 ? -24.203 33.906 9.391 1 27.89 44 LEU B CA 1
ATOM 2128 C C . LEU B 1 44 ? -22.703 34.062 9.25 1 27.89 44 LEU B C 1
ATOM 2130 O O . LEU B 1 44 ? -22.203 34.344 8.156 1 27.89 44 LEU B O 1
ATOM 2134 N N . ALA B 1 45 ? -22.125 34.656 10.352 1 28.19 45 ALA B N 1
ATOM 2135 C CA . ALA B 1 45 ? -20.688 34.688 10.508 1 28.19 45 ALA B CA 1
ATOM 2136 C C . ALA B 1 45 ? -20.031 33.438 9.945 1 28.19 45 ALA B C 1
ATOM 2138 O O . ALA B 1 45 ? -20.5 32.312 10.188 1 28.19 45 ALA B O 1
ATOM 2139 N N . SER B 1 46 ? -19.703 33.562 8.727 1 30.08 46 SER B N 1
ATOM 2140 C CA . SER B 1 46 ? -18.891 32.5 8.117 1 30.08 46 SER B CA 1
ATOM 2141 C C . SER B 1 46 ? -17.984 31.844 9.148 1 30.08 46 SER B C 1
ATOM 2143 O O . SER B 1 46 ? -17.359 32.5 9.961 1 30.08 46 SER B O 1
ATOM 2145 N N . PRO B 1 47 ? -18.438 30.75 9.711 1 29.98 47 PRO B N 1
ATOM 2146 C CA . PRO B 1 47 ? -17.438 30.188 10.617 1 29.98 47 PRO B CA 1
ATOM 2147 C C . PRO B 1 47 ? -16 30.531 10.203 1 29.98 47 PRO B C 1
ATOM 2149 O O . PRO B 1 47 ? -15.703 30.578 9.008 1 29.98 47 PRO B O 1
ATOM 2152 N N . LYS B 1 48 ? -15.414 31.438 10.883 1 30.67 48 LYS B N 1
ATOM 2153 C CA . LYS B 1 48 ? -13.969 31.641 10.781 1 30.67 48 LYS B CA 1
ATOM 2154 C C . LYS B 1 48 ? -13.25 30.344 10.445 1 30.67 48 LYS B C 1
ATOM 2156 O O . LYS B 1 48 ? -13.172 29.438 11.273 1 30.67 48 LYS B O 1
ATOM 2161 N N . ILE B 1 49 ? -13.578 29.734 9.305 1 32.91 49 ILE B N 1
ATOM 2162 C CA . ILE B 1 49 ? -12.5 28.828 8.922 1 32.91 49 ILE B CA 1
ATOM 2163 C C . ILE B 1 49 ? -11.156 29.406 9.352 1 32.91 49 ILE B C 1
ATOM 2165 O O . ILE B 1 49 ? -10.727 30.453 8.844 1 32.91 49 ILE B O 1
ATOM 2169 N N . SER B 1 50 ? -10.914 29.594 10.648 1 30.7 50 SER B N 1
ATOM 2170 C CA . SER B 1 50 ? -9.523 29.891 10.961 1 30.7 50 SER B CA 1
ATOM 2171 C C . SER B 1 50 ? -8.602 29.562 9.789 1 30.7 50 SER B C 1
ATOM 2173 O O . SER B 1 50 ? -8.844 28.578 9.078 1 30.7 50 SER B O 1
ATOM 2175 N N . GLU B 1 51 ? -8.109 30.5 9.156 1 32.5 51 GLU B N 1
ATOM 2176 C CA . GLU B 1 51 ? -7 30.266 8.234 1 32.5 51 GLU B CA 1
ATOM 2177 C C . GLU B 1 51 ? -6.23 29.016 8.602 1 32.5 51 GLU B C 1
ATOM 2179 O O . GLU B 1 51 ? -5.465 29 9.57 1 32.5 51 GLU B O 1
ATOM 2184 N N . ASN B 1 52 ? -6.883 27.891 8.844 1 37.41 52 ASN B N 1
ATOM 2185 C CA . ASN B 1 52 ? -6.18 26.609 8.969 1 37.41 52 ASN B CA 1
ATOM 2186 C C . ASN B 1 52 ? -4.824 26.656 8.273 1 37.41 52 ASN B C 1
ATOM 2188 O O . ASN B 1 52 ? -4.75 26.828 7.051 1 37.41 52 ASN B O 1
ATOM 2192 N N . GLU B 1 53 ? -3.895 27.312 8.789 1 42.75 53 GLU B N 1
ATOM 2193 C CA . GLU B 1 53 ? -2.514 27.188 8.336 1 42.75 53 GLU B CA 1
ATOM 2194 C C . GLU B 1 53 ? -2.299 25.891 7.578 1 42.75 53 GLU B C 1
ATOM 2196 O O . GLU B 1 53 ? -2.65 24.812 8.07 1 42.75 53 GLU B O 1
ATOM 2201 N N . ILE B 1 54 ? -2.531 25.859 6.305 1 58.38 54 ILE B N 1
ATOM 2202 C CA . ILE B 1 54 ? -2.176 24.875 5.281 1 58.38 54 ILE B CA 1
ATOM 2203 C C . ILE B 1 54 ? -0.87 24.188 5.66 1 58.38 54 ILE B C 1
ATOM 2205 O O . ILE B 1 54 ? 0.213 24.75 5.504 1 58.38 54 ILE B O 1
ATOM 2209 N N . GLY B 1 55 ? -0.777 23.453 6.84 1 77.12 55 GLY B N 1
ATOM 2210 C CA . GLY B 1 55 ? 0.486 22.844 7.215 1 77.12 55 GLY B CA 1
ATOM 2211 C C . GLY B 1 55 ? 0.383 21.344 7.41 1 77.12 55 GLY B C 1
ATOM 2212 O O . GLY B 1 55 ? -0.613 20.719 7.023 1 77.12 55 GLY B O 1
ATOM 2213 N N . MET B 1 56 ? 1.405 20.781 7.602 1 88.62 56 MET B N 1
ATOM 2214 C CA . MET B 1 56 ? 1.572 19.391 8 1 88.62 56 MET B CA 1
ATOM 2215 C C . MET B 1 56 ? 1.327 19.219 9.5 1 88.62 56 MET B C 1
ATOM 2217 O O . MET B 1 56 ? 2.184 19.562 10.312 1 88.62 56 MET B O 1
ATOM 2221 N N . THR B 1 57 ? 0.098 18.719 9.836 1 90.38 57 THR B N 1
ATOM 2222 C CA . THR B 1 57 ? -0.35 18.703 11.227 1 90.38 57 THR B CA 1
ATOM 2223 C C . THR B 1 57 ? 0.438 17.672 12.031 1 90.38 57 THR B C 1
ATOM 2225 O O . THR B 1 57 ? 0.449 17.719 13.266 1 90.38 57 THR B O 1
ATOM 2228 N N . HIS B 1 58 ? 1.071 16.75 11.391 1 93.19 58 HIS B N 1
ATOM 2229 C CA . HIS B 1 58 ? 1.864 15.734 12.07 1 93.19 58 HIS B CA 1
ATOM 2230 C C . HIS B 1 58 ? 3.281 16.234 12.336 1 93.19 58 HIS B C 1
ATOM 2232 O O . HIS B 1 58 ? 4.129 15.469 12.812 1 93.19 58 HIS B O 1
ATOM 2238 N N . ILE B 1 59 ? 3.533 17.469 12.062 1 88.94 59 ILE B N 1
ATOM 2239 C CA . ILE B 1 59 ? 4.855 18.047 12.258 1 88.94 59 ILE B CA 1
ATOM 2240 C C . ILE B 1 59 ? 4.773 19.203 13.25 1 88.94 59 ILE B C 1
ATOM 2242 O O . ILE B 1 59 ? 4.008 20.156 13.039 1 88.94 59 ILE B O 1
ATOM 2246 N N . GLY B 1 60 ? 5.586 19.078 14.242 1 87.75 60 GLY B N 1
ATOM 2247 C CA . GLY B 1 60 ? 5.633 20.125 15.25 1 87.75 60 GLY B CA 1
ATOM 2248 C C . GLY B 1 60 ? 6.449 21.328 14.812 1 87.75 60 GLY B C 1
ATOM 2249 O O . GLY B 1 60 ? 6.938 21.375 13.68 1 87.75 60 GLY B O 1
ATOM 2250 N N . GLY B 1 61 ? 6.523 22.297 15.734 1 84.44 61 GLY B N 1
ATOM 2251 C CA . GLY B 1 61 ? 7.18 23.562 15.43 1 84.44 61 GLY B CA 1
ATOM 2252 C C . GLY B 1 61 ? 8.648 23.406 15.102 1 84.44 61 GLY B C 1
ATOM 2253 O O . GLY B 1 61 ? 9.219 24.219 14.375 1 84.44 61 GLY B O 1
ATOM 2254 N N . LYS B 1 62 ? 9.297 22.359 15.578 1 84.69 62 LYS B N 1
ATOM 2255 C CA . LYS B 1 62 ? 10.727 22.156 15.344 1 84.69 62 LYS B CA 1
ATOM 2256 C C . LYS B 1 62 ? 10.961 21.125 14.242 1 84.69 62 LYS B C 1
ATOM 2258 O O . LYS B 1 62 ? 12.094 20.703 14.016 1 84.69 62 LYS B O 1
ATOM 2263 N N . GLY B 1 63 ? 9.906 20.625 13.656 1 88 63 GLY B N 1
ATOM 2264 C CA . GLY B 1 63 ? 10.047 19.688 12.555 1 88 63 GLY B CA 1
ATOM 2265 C C . GLY B 1 63 ? 9.898 18.234 12.977 1 88 63 GLY B C 1
ATOM 2266 O O . GLY B 1 63 ? 9.945 17.328 12.141 1 88 63 GLY B O 1
ATOM 2267 N N . GLU B 1 64 ? 9.648 18.062 14.281 1 91.38 64 GLU B N 1
ATOM 2268 C CA . GLU B 1 64 ? 9.547 16.703 14.805 1 91.38 64 GLU B CA 1
ATOM 2269 C C . GLU B 1 64 ? 8.164 16.125 14.531 1 91.38 64 GLU B C 1
ATOM 2271 O O . GLU B 1 64 ? 7.164 16.844 14.523 1 91.38 64 GLU B O 1
ATOM 2276 N N . ALA B 1 65 ? 8.148 14.844 14.336 1 94.19 65 ALA B N 1
ATOM 2277 C CA . ALA B 1 65 ? 6.891 14.133 14.133 1 94.19 65 ALA B CA 1
ATOM 2278 C C . ALA B 1 65 ? 6.066 14.094 15.422 1 94.19 65 ALA B C 1
ATOM 2280 O O . ALA B 1 65 ? 6.617 13.945 16.516 1 94.19 65 ALA B O 1
ATOM 2281 N N . GLN B 1 66 ? 4.746 14.227 15.297 1 95 66 GLN B N 1
ATOM 2282 C CA . GLN B 1 66 ? 3.85 14.156 16.453 1 95 66 GLN B CA 1
ATOM 2283 C C . GLN B 1 66 ? 2.467 13.656 16.047 1 95 66 GLN B C 1
ATOM 2285 O O . GLN B 1 66 ? 1.994 13.945 14.938 1 95 66 GLN B O 1
ATOM 2290 N N . MET B 1 67 ? 1.875 12.914 16.984 1 95.56 67 MET B N 1
ATOM 2291 C CA . MET B 1 67 ? 0.476 12.539 16.797 1 95.56 67 MET B CA 1
ATOM 2292 C C . MET B 1 67 ? -0.447 13.719 17.094 1 95.56 67 MET B C 1
ATOM 2294 O O . MET B 1 67 ? -0.219 14.477 18.031 1 95.56 67 MET B O 1
ATOM 2298 N N . VAL B 1 68 ? -1.438 13.906 16.234 1 94.31 68 VAL B N 1
ATOM 2299 C CA . VAL B 1 68 ? -2.371 15.023 16.375 1 94.31 68 VAL B CA 1
ATOM 2300 C C . VAL B 1 68 ? -3.326 14.758 17.531 1 94.31 68 VAL B C 1
ATOM 2302 O O . VAL B 1 68 ? -3.893 13.664 17.641 1 94.31 68 VAL B O 1
ATOM 2305 N N . ASP B 1 69 ? -3.398 15.773 18.469 1 94.88 69 ASP B N 1
ATOM 2306 C CA . ASP B 1 69 ? -4.383 15.68 19.547 1 94.88 69 ASP B CA 1
ATOM 2307 C C . ASP B 1 69 ? -5.793 15.953 19.031 1 94.88 69 ASP B C 1
ATOM 2309 O O . ASP B 1 69 ? -6.105 17.078 18.609 1 94.88 69 ASP B O 1
ATOM 2313 N N . ILE B 1 70 ? -6.641 14.938 19.094 1 94.38 70 ILE B N 1
ATOM 2314 C CA . ILE B 1 70 ? -7.977 15.109 18.531 1 94.38 70 ILE B CA 1
ATOM 2315 C C . ILE B 1 70 ? -9 15.25 19.656 1 94.38 70 ILE B C 1
ATOM 2317 O O . ILE B 1 70 ? -10.203 15.312 19.406 1 94.38 70 ILE B O 1
ATOM 2321 N N . SER B 1 71 ? -8.594 15.414 20.891 1 94.62 71 SER B N 1
ATOM 2322 C CA . SER B 1 71 ? -9.469 15.508 22.062 1 94.62 71 SER B CA 1
ATOM 2323 C C . SER B 1 71 ? -10.461 16.656 21.922 1 94.62 71 SER B C 1
ATOM 2325 O O . SER B 1 71 ? -11.617 16.531 22.312 1 94.62 71 SER B O 1
ATOM 2327 N N . PRO B 1 72 ? -10.062 17.734 21.281 1 93.12 72 PRO B N 1
ATOM 2328 C CA . PRO B 1 72 ? -10.984 18.875 21.203 1 93.12 72 PRO B CA 1
ATOM 2329 C C . PRO B 1 72 ? -12 18.734 20.078 1 93.12 72 PRO B C 1
ATOM 2331 O O . PRO B 1 72 ? -12.953 19.516 20 1 93.12 72 PRO B O 1
ATOM 2334 N N . LYS B 1 73 ? -11.812 17.828 19.234 1 87.88 73 LYS B N 1
ATOM 2335 C CA . LYS B 1 73 ? -12.695 17.688 18.078 1 87.88 73 LYS B CA 1
ATOM 2336 C C . LYS B 1 73 ? -14.016 17.031 18.469 1 87.88 73 LYS B C 1
ATOM 2338 O O . LYS B 1 73 ? -14.086 16.297 19.453 1 87.88 73 LYS B O 1
ATOM 2343 N N . GLU B 1 74 ? -15.016 17.25 17.734 1 89 74 GLU B N 1
ATOM 2344 C CA . GLU B 1 74 ? -16.344 16.688 17.984 1 89 74 GLU B CA 1
ATOM 2345 C C . GLU B 1 74 ? -16.516 15.367 17.234 1 89 74 GLU B C 1
ATOM 2347 O O . GLU B 1 74 ? -15.867 15.141 16.203 1 89 74 GLU B O 1
ATOM 2352 N N . ILE B 1 75 ? -17.484 14.602 17.734 1 92.56 75 ILE B N 1
ATOM 2353 C CA . ILE B 1 75 ? -17.844 13.328 17.094 1 92.56 75 ILE B CA 1
ATOM 2354 C C . ILE B 1 75 ? -18.75 13.586 15.898 1 92.56 75 ILE B C 1
ATOM 2356 O O . ILE B 1 75 ? -19.672 14.398 15.977 1 92.56 75 ILE B O 1
ATOM 2360 N N . SER B 1 76 ? -18.453 12.992 14.773 1 90.12 76 SER B N 1
ATOM 2361 C CA . SER B 1 76 ? -19.281 13.07 13.578 1 90.12 76 SER B CA 1
ATOM 2362 C C . SER B 1 76 ? -19.172 11.797 12.75 1 90.12 76 SER B C 1
ATOM 2364 O O . SER B 1 76 ? -18.312 10.953 13 1 90.12 76 SER B O 1
ATOM 2366 N N . LYS B 1 77 ? -20.172 11.602 11.891 1 90 77 LYS B N 1
ATOM 2367 C CA . LYS B 1 77 ? -20.078 10.508 10.93 1 90 77 LYS B CA 1
ATOM 2368 C C . LYS B 1 77 ? -19.062 10.812 9.828 1 90 77 LYS B C 1
ATOM 2370 O O . LYS B 1 77 ? -19.156 11.859 9.188 1 90 77 LYS B O 1
ATOM 2375 N N . ARG B 1 78 ? -18.219 9.859 9.656 1 91.31 78 ARG B N 1
ATOM 2376 C CA . ARG B 1 78 ? -17.125 10.086 8.711 1 91.31 78 ARG B CA 1
ATOM 2377 C C . ARG B 1 78 ? -17.031 8.945 7.711 1 91.31 78 ARG B C 1
ATOM 2379 O O . ARG B 1 78 ? -17.172 7.773 8.078 1 91.31 78 ARG B O 1
ATOM 2386 N N . ILE B 1 79 ? -16.812 9.289 6.422 1 92.25 79 ILE B N 1
ATOM 2387 C CA . ILE B 1 79 ? -16.641 8.328 5.34 1 92.25 79 ILE B CA 1
ATOM 2388 C C . ILE B 1 79 ? -15.469 8.75 4.457 1 92.25 79 ILE B C 1
ATOM 2390 O O . ILE B 1 79 ? -15.266 9.938 4.203 1 92.25 79 ILE B O 1
ATOM 2394 N N . ALA B 1 80 ? -14.719 7.766 4.023 1 95.19 80 ALA B N 1
ATOM 2395 C CA . ALA B 1 80 ? -13.664 8.008 3.039 1 95.19 80 ALA B CA 1
ATOM 2396 C C . ALA B 1 80 ? -13.648 6.914 1.973 1 95.19 80 ALA B C 1
ATOM 2398 O O . ALA B 1 80 ? -13.938 5.75 2.262 1 95.19 80 ALA B O 1
ATOM 2399 N N . VAL B 1 81 ? -13.328 7.312 0.748 1 95.62 81 VAL B N 1
ATOM 2400 C CA . VAL B 1 81 ? -13.211 6.379 -0.371 1 95.62 81 VAL B CA 1
ATOM 2401 C C . VAL B 1 81 ? -11.859 6.555 -1.053 1 95.62 81 VAL B C 1
ATOM 2403 O O . VAL B 1 81 ? -11.43 7.68 -1.323 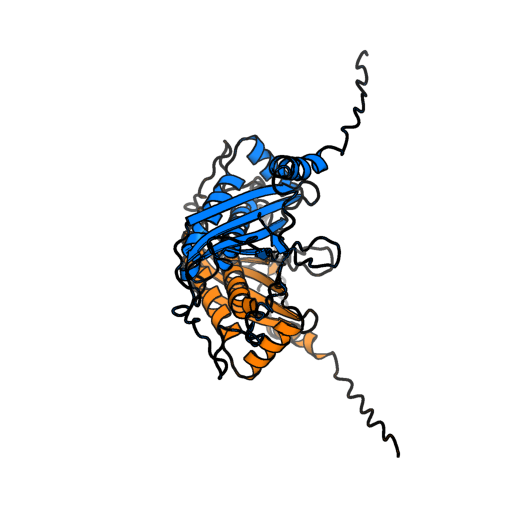1 95.62 81 VAL B O 1
ATOM 2406 N N . ALA B 1 82 ? -11.203 5.461 -1.272 1 97.19 82 ALA B N 1
ATOM 2407 C CA . ALA B 1 82 ? -9.938 5.418 -2.002 1 97.19 82 ALA B CA 1
ATOM 2408 C C . ALA B 1 82 ? -9.992 4.395 -3.135 1 97.19 82 ALA B C 1
ATOM 2410 O O . ALA B 1 82 ? -10.859 3.518 -3.146 1 97.19 82 ALA B O 1
ATOM 2411 N N . SER B 1 83 ? -9.086 4.586 -4.09 1 97.25 83 SER B N 1
ATOM 2412 C CA . SER B 1 83 ? -9.031 3.629 -5.191 1 97.25 83 SER B CA 1
ATOM 2413 C C . SER B 1 83 ? -7.609 3.449 -5.699 1 97.25 83 SER B C 1
ATOM 2415 O O . SER B 1 83 ? -6.738 4.273 -5.426 1 97.25 83 SER B O 1
ATOM 2417 N N . CYS B 1 84 ? -7.402 2.318 -6.328 1 97.62 84 CYS B N 1
ATOM 2418 C CA . CYS B 1 84 ? -6.172 2.061 -7.07 1 97.62 84 CYS B CA 1
ATOM 2419 C C . CYS B 1 84 ? -6.41 1.035 -8.172 1 97.62 84 CYS B C 1
ATOM 2421 O O . CYS B 1 84 ? -7.531 0.566 -8.359 1 97.62 84 CYS B O 1
ATOM 2423 N N . LYS B 1 85 ? -5.371 0.867 -8.938 1 97.88 85 LYS B N 1
ATOM 2424 C CA . LYS B 1 85 ? -5.414 -0.11 -10.023 1 97.88 85 LYS B CA 1
ATOM 2425 C C . LYS B 1 85 ? -4.207 -1.042 -9.969 1 97.88 85 LYS B C 1
ATOM 2427 O O . LYS B 1 85 ? -3.088 -0.604 -9.688 1 97.88 85 LYS B O 1
ATOM 2432 N N . VAL B 1 86 ? -4.492 -2.293 -10.242 1 98.56 86 VAL B N 1
ATOM 2433 C CA . VAL B 1 86 ? -3.422 -3.256 -10.477 1 98.56 86 VAL B CA 1
ATOM 2434 C C . VAL B 1 86 ? -3.355 -3.594 -11.969 1 98.56 86 VAL B C 1
ATOM 2436 O O . VAL B 1 86 ? -4.234 -4.277 -12.492 1 98.56 86 VAL B O 1
ATOM 2439 N N . ILE B 1 87 ? -2.295 -3.139 -12.633 1 98.19 87 ILE B N 1
ATOM 2440 C CA . ILE B 1 87 ? -2.082 -3.441 -14.039 1 98.19 87 ILE B CA 1
ATOM 2441 C C . ILE B 1 87 ? -1.474 -4.832 -14.188 1 98.19 87 ILE B C 1
ATOM 2443 O O . ILE B 1 87 ? -0.309 -5.047 -13.844 1 98.19 87 ILE B O 1
ATOM 2447 N N . LEU B 1 88 ? -2.191 -5.742 -14.805 1 97.19 88 LEU B N 1
ATOM 2448 C CA . LEU B 1 88 ? -1.797 -7.145 -14.812 1 97.19 88 LEU B CA 1
ATOM 2449 C C . LEU B 1 88 ? -1.081 -7.5 -16.109 1 97.19 88 LEU B C 1
ATOM 2451 O O . LEU B 1 88 ? -0.227 -8.391 -16.141 1 97.19 88 LEU B O 1
ATOM 2455 N N . GLY B 1 89 ? -1.438 -6.871 -17.156 1 95.69 89 GLY B N 1
ATOM 2456 C CA . GLY B 1 89 ? -1.113 -7.34 -18.5 1 95.69 89 GLY B CA 1
ATOM 2457 C C . GLY B 1 89 ? -2.098 -8.367 -19.031 1 95.69 89 GLY B C 1
ATOM 2458 O O . GLY B 1 89 ? -2.82 -9 -18.25 1 95.69 89 GLY B O 1
ATOM 2459 N N . ARG B 1 90 ? -2.143 -8.586 -20.297 1 96.25 90 ARG B N 1
ATOM 2460 C CA . ARG B 1 90 ? -3.168 -9.391 -20.953 1 96.25 90 ARG B CA 1
ATOM 2461 C C . ARG B 1 90 ? -3.141 -10.828 -20.453 1 96.25 90 ARG B C 1
ATOM 2463 O O . ARG B 1 90 ? -4.18 -11.391 -20.094 1 96.25 90 ARG B O 1
ATOM 2470 N N . LYS B 1 91 ? -2.016 -11.406 -20.375 1 95.12 91 LYS B N 1
ATOM 2471 C CA . LYS B 1 91 ? -1.882 -12.812 -20 1 95.12 91 LYS B CA 1
ATOM 2472 C C . LYS B 1 91 ? -2.449 -13.062 -18.609 1 95.12 91 LYS B C 1
ATOM 2474 O O . LYS B 1 91 ? -3.301 -13.938 -18.422 1 95.12 91 LYS B O 1
ATOM 2479 N N . VAL B 1 92 ? -1.913 -12.281 -17.688 1 96 92 VAL B N 1
ATOM 2480 C CA . VAL B 1 92 ? -2.34 -12.469 -16.312 1 96 92 VAL B CA 1
ATOM 2481 C C . VAL B 1 92 ? -3.812 -12.094 -16.172 1 96 92 VAL B C 1
ATOM 2483 O O . VAL B 1 92 ? -4.555 -12.727 -15.414 1 96 92 VAL B O 1
ATOM 2486 N N . PHE B 1 93 ? -4.25 -11.148 -16.891 1 97.5 93 PHE B N 1
ATOM 2487 C CA . PHE B 1 93 ? -5.652 -10.742 -16.891 1 97.5 93 PHE B CA 1
ATOM 2488 C C . PHE B 1 93 ? -6.551 -11.891 -17.297 1 97.5 93 PHE B C 1
ATOM 2490 O O . PHE B 1 93 ? -7.578 -12.156 -16.672 1 97.5 93 PHE B O 1
ATOM 2497 N N . ASP B 1 94 ? -6.156 -12.547 -18.297 1 96.62 94 ASP B N 1
ATOM 2498 C CA . ASP B 1 94 ? -6.934 -13.68 -18.797 1 96.62 94 ASP B CA 1
ATOM 2499 C C . ASP B 1 94 ? -7.012 -14.797 -17.75 1 96.62 94 ASP B C 1
ATOM 2501 O O . ASP B 1 94 ? -8.055 -15.43 -17.594 1 96.62 94 ASP B O 1
ATOM 2505 N N . LEU B 1 95 ? -5.98 -14.977 -17.094 1 94.94 95 LEU B N 1
ATOM 2506 C CA . LEU B 1 95 ? -5.953 -16 -16.062 1 94.94 95 LEU B CA 1
ATOM 2507 C C . LEU B 1 95 ? -6.891 -15.641 -14.914 1 94.94 95 LEU B C 1
ATOM 2509 O O . LEU B 1 95 ? -7.652 -16.484 -14.438 1 94.94 95 LEU B O 1
ATOM 2513 N N . VAL B 1 96 ? -6.828 -14.383 -14.453 1 96.25 96 VAL B N 1
ATOM 2514 C CA . VAL B 1 96 ? -7.676 -13.938 -13.344 1 96.25 96 VAL B CA 1
ATOM 2515 C C . VAL B 1 96 ? -9.141 -13.961 -13.781 1 96.25 96 VAL B C 1
ATOM 2517 O O . VAL B 1 96 ? -10.016 -14.328 -13 1 96.25 96 VAL B O 1
ATOM 2520 N N . SER B 1 97 ? -9.367 -13.562 -15 1 95.75 97 SER B N 1
ATOM 2521 C CA . SER B 1 97 ? -10.719 -13.594 -15.547 1 95.75 97 SER B CA 1
ATOM 2522 C C . SER B 1 97 ? -11.281 -15.016 -15.562 1 95.75 97 SER B C 1
ATOM 2524 O O . SER B 1 97 ? -12.438 -15.234 -15.203 1 95.75 97 SER B O 1
ATOM 2526 N N . ALA B 1 98 ? -10.484 -15.922 -15.977 1 93.25 98 ALA B N 1
ATOM 2527 C CA . ALA B 1 98 ? -10.891 -17.328 -15.992 1 93.25 98 ALA B CA 1
ATOM 2528 C C . ALA B 1 98 ? -11.148 -17.828 -14.578 1 93.25 98 ALA B C 1
ATOM 2530 O O . ALA B 1 98 ? -12.094 -18.594 -14.352 1 93.25 98 ALA B O 1
ATOM 2531 N N . ASN B 1 99 ? -10.352 -17.422 -13.664 1 92 99 ASN B N 1
ATOM 2532 C CA . ASN B 1 99 ? -10.555 -17.797 -12.266 1 92 99 ASN B CA 1
ATOM 2533 C C . ASN B 1 99 ? -11.875 -17.25 -11.734 1 92 99 ASN B C 1
ATOM 2535 O O . ASN B 1 99 ? -12.57 -17.922 -10.977 1 92 99 ASN B O 1
ATOM 2539 N N . GLN B 1 100 ? -12.141 -16.078 -12.117 1 86.38 100 GLN B N 1
ATOM 2540 C CA . GLN B 1 100 ? -13.391 -15.461 -11.672 1 86.38 100 GLN B CA 1
ATOM 2541 C C . GLN B 1 100 ? -14.594 -16.203 -12.227 1 86.38 100 GLN B C 1
ATOM 2543 O O . GLN B 1 100 ? -15.578 -16.438 -11.516 1 86.38 100 GLN B O 1
ATOM 2548 N N . VAL B 1 101 ? -14.547 -16.625 -13.445 1 80.75 101 VAL B N 1
ATOM 2549 C CA . VAL B 1 101 ? -15.617 -17.359 -14.109 1 80.75 101 VAL B CA 1
ATOM 2550 C C . VAL B 1 101 ? -15.828 -18.703 -13.414 1 80.75 101 VAL B C 1
ATOM 2552 O O . VAL B 1 101 ? -16.969 -19.156 -13.242 1 80.75 101 VAL B O 1
ATOM 2555 N N . ALA B 1 102 ? -14.734 -19.141 -12.969 1 83.56 102 ALA B N 1
ATOM 2556 C CA . ALA B 1 102 ? -14.797 -20.422 -12.281 1 83.56 102 ALA B CA 1
ATOM 2557 C C . ALA B 1 102 ? -15.133 -20.234 -10.805 1 83.56 102 ALA B C 1
ATOM 2559 O O . ALA B 1 102 ? -15.008 -21.172 -10.008 1 83.56 102 ALA B O 1
ATOM 2560 N N . LYS B 1 103 ? -15.461 -19.016 -10.492 1 81 103 LYS B N 1
ATOM 2561 C CA . LYS B 1 103 ? -15.805 -18.656 -9.117 1 81 103 LYS B CA 1
ATOM 2562 C C . LYS B 1 103 ? -14.625 -18.906 -8.18 1 81 103 LYS B C 1
ATOM 2564 O O . LYS B 1 103 ? -14.812 -19.375 -7.055 1 81 103 LYS B O 1
ATOM 2569 N N . GLY B 1 104 ? -13.492 -18.594 -8.758 1 82.88 104 GLY B N 1
ATOM 2570 C CA . GLY B 1 104 ? -12.281 -18.703 -7.965 1 82.88 104 GLY B CA 1
ATOM 2571 C C . GLY B 1 104 ? -12.094 -17.562 -6.988 1 82.88 104 GLY B C 1
ATOM 2572 O O . GLY B 1 104 ? -12.945 -16.688 -6.879 1 82.88 104 GLY B O 1
ATOM 2573 N N . ASP B 1 105 ? -10.914 -17.594 -6.316 1 89.31 105 ASP B N 1
ATOM 2574 C CA . ASP B 1 105 ? -10.844 -16.859 -5.051 1 89.31 105 ASP B CA 1
ATOM 2575 C C . ASP B 1 105 ? -9.945 -15.641 -5.168 1 89.31 105 ASP B C 1
ATOM 2577 O O . ASP B 1 105 ? -9.797 -14.875 -4.207 1 89.31 105 ASP B O 1
ATOM 2581 N N . VAL B 1 106 ? -9.453 -15.32 -6.355 1 95.5 106 VAL B N 1
ATOM 2582 C CA . VAL B 1 106 ? -8.445 -14.258 -6.398 1 95.5 106 VAL B CA 1
ATOM 2583 C C . VAL B 1 106 ? -9.055 -12.953 -5.887 1 95.5 106 VAL B C 1
ATOM 2585 O O . VAL B 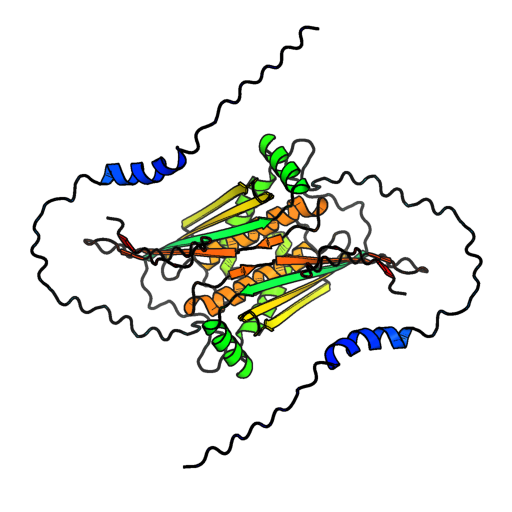1 106 ? -8.531 -12.344 -4.953 1 95.5 106 VAL B O 1
ATOM 2588 N N . LEU B 1 107 ? -10.133 -12.555 -6.418 1 97.19 107 LEU B N 1
ATOM 2589 C CA . LEU B 1 107 ? -10.75 -11.289 -6.051 1 97.19 107 LEU B CA 1
ATOM 2590 C C . LEU B 1 107 ? -11.336 -11.352 -4.645 1 97.19 107 LEU B C 1
ATOM 2592 O O . LEU B 1 107 ? -11.242 -10.383 -3.883 1 97.19 107 LEU B O 1
ATOM 2596 N N . SER B 1 108 ? -11.867 -12.508 -4.281 1 96.94 108 SER B N 1
ATOM 2597 C CA . SER B 1 108 ? -12.484 -12.648 -2.963 1 96.94 108 SER B CA 1
ATOM 2598 C C . SER B 1 108 ? -11.43 -12.602 -1.857 1 96.94 108 SER B C 1
ATOM 2600 O O . SER B 1 108 ? -11.648 -11.984 -0.811 1 96.94 108 SER B O 1
ATOM 2602 N N . VAL B 1 109 ? -10.344 -13.234 -2.074 1 97.81 109 VAL B N 1
ATOM 2603 C CA . VAL B 1 109 ? -9.266 -13.219 -1.089 1 97.81 109 VAL B CA 1
ATOM 2604 C C . VAL B 1 109 ? -8.719 -11.797 -0.946 1 97.81 109 VAL B C 1
ATOM 2606 O O . VAL B 1 109 ? -8.477 -11.328 0.169 1 97.81 109 VAL B O 1
ATOM 2609 N N . ALA B 1 110 ? -8.555 -11.141 -2.037 1 98.5 110 ALA B N 1
ATOM 2610 C CA . ALA B 1 110 ? -8.07 -9.758 -2.012 1 98.5 110 ALA B CA 1
ATOM 2611 C C . ALA B 1 110 ? -9.055 -8.844 -1.291 1 98.5 110 ALA B C 1
ATOM 2613 O O . ALA B 1 110 ? -8.648 -7.953 -0.542 1 98.5 110 ALA B O 1
ATOM 2614 N N . ARG B 1 111 ? -10.344 -9.062 -1.523 1 98.5 111 ARG B N 1
ATOM 2615 C CA . ARG B 1 111 ? -11.383 -8.289 -0.854 1 98.5 111 ARG B CA 1
ATOM 2616 C C . ARG B 1 111 ? -11.281 -8.43 0.661 1 98.5 111 ARG B C 1
ATOM 2618 O O . ARG B 1 111 ? -11.266 -7.434 1.385 1 98.5 111 ARG B O 1
ATOM 2625 N N . ILE B 1 112 ? -11.172 -9.633 1.105 1 98.56 112 ILE B N 1
ATOM 2626 C CA . ILE B 1 112 ? -11.117 -9.898 2.539 1 98.56 112 ILE B CA 1
ATOM 2627 C C . ILE B 1 112 ? -9.828 -9.32 3.119 1 98.56 112 ILE B C 1
ATOM 2629 O O . ILE B 1 112 ? -9.836 -8.734 4.203 1 98.56 112 ILE B O 1
ATOM 2633 N N . ALA B 1 113 ? -8.75 -9.5 2.396 1 98.69 113 ALA B N 1
ATOM 2634 C CA . ALA B 1 113 ? -7.477 -8.945 2.846 1 98.69 113 ALA B CA 1
ATOM 2635 C C . ALA B 1 113 ? -7.559 -7.43 3.002 1 98.69 113 ALA B C 1
ATOM 2637 O O . ALA B 1 113 ? -7.051 -6.871 3.977 1 98.69 113 ALA B O 1
ATOM 2638 N N . GLY B 1 114 ? -8.148 -6.77 2.029 1 98.88 114 GLY B N 1
ATOM 2639 C CA . GLY B 1 114 ? -8.336 -5.328 2.111 1 98.88 114 GLY B CA 1
ATOM 2640 C C . GLY B 1 114 ? -9.125 -4.895 3.334 1 98.88 114 GLY B C 1
ATOM 2641 O O . GLY B 1 114 ? -8.75 -3.938 4.016 1 98.88 114 GLY B O 1
ATOM 2642 N N . ILE B 1 115 ? -10.188 -5.602 3.594 1 98.69 115 ILE B N 1
ATOM 2643 C CA . ILE B 1 115 ? -11.008 -5.312 4.766 1 98.69 115 ILE B CA 1
ATOM 2644 C C . ILE B 1 115 ? -10.172 -5.465 6.031 1 98.69 115 ILE B C 1
ATOM 2646 O O . ILE B 1 115 ? -10.188 -4.586 6.902 1 98.69 115 ILE B O 1
ATOM 2650 N N . CYS B 1 116 ? -9.43 -6.512 6.102 1 98.44 116 CYS B N 1
ATOM 2651 C CA . CYS B 1 116 ? -8.578 -6.75 7.258 1 98.44 116 CYS B CA 1
ATOM 2652 C C . CYS B 1 116 ? -7.5 -5.676 7.367 1 98.44 1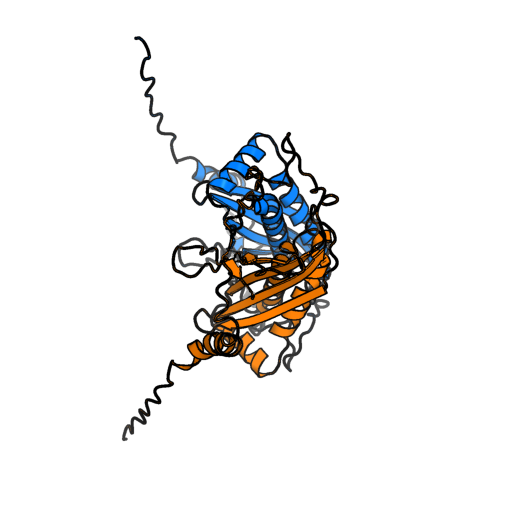16 CYS B C 1
ATOM 2654 O O . CYS B 1 116 ? -7.191 -5.207 8.469 1 98.44 116 CYS B O 1
ATOM 2656 N N . GLY B 1 117 ? -6.938 -5.324 6.246 1 98.56 117 GLY B N 1
ATOM 2657 C CA . GLY B 1 117 ? -5.93 -4.273 6.23 1 98.56 117 GLY B CA 1
ATOM 2658 C C . GLY B 1 117 ? -6.422 -2.967 6.824 1 98.56 117 GLY B C 1
ATOM 2659 O O . GLY B 1 117 ? -5.711 -2.334 7.609 1 98.56 117 GLY B O 1
ATOM 2660 N N . ALA B 1 118 ? -7.613 -2.607 6.508 1 98.69 118 ALA B N 1
ATOM 2661 C CA . ALA B 1 118 ? -8.195 -1.379 7.043 1 98.69 118 ALA B CA 1
ATOM 2662 C C . ALA B 1 118 ? -8.195 -1.394 8.57 1 98.69 118 ALA B C 1
ATOM 2664 O O . ALA B 1 118 ? -7.934 -0.372 9.211 1 98.69 118 ALA B O 1
ATOM 2665 N N . LYS B 1 119 ? -8.469 -2.477 9.141 1 98.19 119 LYS B N 1
ATOM 2666 C CA . LYS B 1 119 ? -8.594 -2.623 10.586 1 98.19 119 LYS B CA 1
ATOM 2667 C C . LYS B 1 119 ? -7.23 -2.541 11.273 1 98.19 119 LYS B C 1
ATOM 2669 O O . LYS B 1 119 ? -7.152 -2.363 12.492 1 98.19 119 LYS B O 1
ATOM 2674 N N . HIS B 1 120 ? -6.156 -2.631 10.516 1 98.06 120 HIS B N 1
ATOM 2675 C CA . HIS B 1 120 ? -4.816 -2.645 11.094 1 98.06 120 HIS B CA 1
ATOM 2676 C C . HIS B 1 120 ? -4.062 -1.356 10.773 1 98.06 120 HIS B C 1
ATOM 2678 O O . HIS B 1 120 ? -2.846 -1.284 10.953 1 98.06 120 HIS B O 1
ATOM 2684 N N . THR B 1 121 ? -4.734 -0.362 10.359 1 98.5 121 THR B N 1
ATOM 2685 C CA . THR B 1 121 ? -4.105 0.862 9.867 1 98.5 121 THR B CA 1
ATOM 2686 C C . THR B 1 121 ? -3.246 1.5 10.961 1 98.5 121 THR B C 1
ATOM 2688 O O . THR B 1 121 ? -2.07 1.796 10.734 1 98.5 121 THR B O 1
ATOM 2691 N N . SER B 1 122 ? -3.721 1.608 12.172 1 98.19 122 SER B N 1
ATOM 2692 C CA . SER B 1 122 ? -3.01 2.326 13.227 1 98.19 122 SER B CA 1
ATOM 2693 C C . SER B 1 122 ? -1.815 1.524 13.727 1 98.19 122 SER B C 1
ATOM 2695 O O . SER B 1 122 ? -0.904 2.08 14.344 1 98.19 122 SER B O 1
ATOM 2697 N N . ASN B 1 123 ? -1.774 0.224 13.422 1 97.44 123 ASN B N 1
ATOM 2698 C CA . ASN B 1 123 ? -0.631 -0.603 13.797 1 97.44 123 ASN B CA 1
ATOM 2699 C C . ASN B 1 123 ? 0.534 -0.414 12.828 1 97.44 123 ASN B C 1
ATOM 2701 O O . ASN B 1 123 ? 1.689 -0.644 13.188 1 97.44 123 ASN B O 1
ATOM 2705 N N . LEU B 1 124 ? 0.217 0.025 11.656 1 97.81 124 LEU B N 1
ATOM 2706 C CA . LEU B 1 124 ? 1.23 0.057 10.602 1 97.81 124 LEU B CA 1
ATOM 2707 C C . LEU B 1 124 ? 1.664 1.49 10.312 1 97.81 124 LEU B C 1
ATOM 2709 O O . LEU B 1 124 ? 2.801 1.726 9.898 1 97.81 124 LEU B O 1
ATOM 2713 N N . ILE B 1 125 ? 0.734 2.391 10.461 1 98.5 125 ILE B N 1
ATOM 2714 C CA . ILE B 1 125 ? 1.029 3.803 10.242 1 98.5 125 ILE B CA 1
ATOM 2715 C C . ILE B 1 125 ? 1.229 4.5 11.578 1 98.5 125 ILE B C 1
ATOM 2717 O O . ILE B 1 125 ? 0.267 4.73 12.32 1 98.5 125 ILE B O 1
ATOM 2721 N N . PRO B 1 126 ? 2.34 4.934 11.867 1 97.62 126 PRO B N 1
ATOM 2722 C CA . PRO B 1 126 ? 2.768 5.242 13.234 1 97.62 126 PRO B CA 1
ATOM 2723 C C . PRO B 1 126 ? 1.914 6.328 13.891 1 97.62 126 PRO B C 1
ATOM 2725 O O . PRO B 1 126 ? 1.631 6.254 15.086 1 97.62 126 PRO B O 1
ATOM 2728 N N . LEU B 1 127 ? 1.5 7.32 13.203 1 96.94 127 LEU B N 1
ATOM 2729 C CA . LEU B 1 127 ? 0.898 8.477 13.859 1 96.94 127 LEU B CA 1
ATOM 2730 C C . LEU B 1 127 ? -0.619 8.461 13.695 1 96.94 127 LEU B C 1
ATOM 2732 O O . LEU B 1 127 ? -1.296 9.422 14.078 1 96.94 127 LEU B O 1
ATOM 2736 N N . CYS B 1 128 ? -1.131 7.43 13.148 1 97.69 128 CYS B N 1
ATOM 2737 C CA . CYS B 1 128 ? -2.578 7.277 13.047 1 97.69 128 CYS B CA 1
ATOM 2738 C C . CYS B 1 128 ? -3.189 6.984 14.414 1 97.69 128 CYS B C 1
ATOM 2740 O O . CYS B 1 128 ? -2.57 6.316 15.242 1 97.69 128 CYS B O 1
ATOM 2742 N N . HIS B 1 129 ? -4.34 7.461 14.641 1 97.44 129 HIS B N 1
ATOM 2743 C CA . HIS B 1 129 ? -5.148 7.074 15.789 1 97.44 129 HIS B CA 1
ATOM 2744 C C . HIS B 1 129 ? -5.766 5.695 15.594 1 97.44 129 HIS B C 1
ATOM 2746 O O . HIS B 1 129 ? -6.02 5.281 14.461 1 97.44 129 HIS B O 1
ATOM 2752 N N . ASN B 1 130 ? -5.988 5 16.672 1 96.31 130 ASN B N 1
ATOM 2753 C CA . ASN B 1 130 ? -6.809 3.795 16.609 1 96.31 130 ASN B CA 1
ATOM 2754 C C . ASN B 1 130 ? -8.289 4.133 16.484 1 96.31 130 ASN B C 1
ATOM 2756 O O . ASN B 1 130 ? -8.867 4.742 17.391 1 96.31 130 ASN B O 1
ATOM 2760 N N . ILE B 1 131 ? -8.859 3.789 15.43 1 95.88 131 ILE B N 1
ATOM 2761 C CA . ILE B 1 131 ? -10.227 4.184 15.109 1 95.88 131 ILE B CA 1
ATOM 2762 C C . ILE B 1 131 ? -11.141 2.955 15.125 1 95.88 131 ILE B C 1
ATOM 2764 O O . ILE B 1 131 ? -10.758 1.891 14.633 1 95.88 131 ILE B O 1
ATOM 2768 N N . ASN B 1 132 ? -12.336 3.127 15.734 1 96.81 132 ASN B N 1
ATOM 2769 C CA . ASN B 1 132 ? -13.367 2.096 15.617 1 96.81 132 ASN B CA 1
ATOM 2770 C C . ASN B 1 132 ? -14.133 2.219 14.305 1 96.81 132 ASN B C 1
ATOM 2772 O O . ASN B 1 132 ? -15.016 3.074 14.172 1 96.81 132 ASN B O 1
ATOM 2776 N N . LEU B 1 133 ? -13.883 1.311 13.414 1 98.12 133 LEU B N 1
ATOM 2777 C CA . LEU B 1 133 ? -14.547 1.321 12.117 1 98.12 133 LEU B CA 1
ATOM 2778 C C . LEU B 1 133 ? -15.953 0.738 12.227 1 98.12 133 LEU B C 1
ATOM 2780 O O . LEU B 1 133 ? -16.141 -0.324 12.82 1 98.12 133 LEU B O 1
ATOM 2784 N N . THR B 1 134 ? -16.922 1.408 11.617 1 97.56 134 THR B N 1
ATOM 2785 C CA . THR B 1 134 ? -18.281 0.899 11.609 1 97.56 134 THR B CA 1
ATOM 2786 C C . THR B 1 134 ? -18.547 0.053 10.367 1 97.56 134 THR B C 1
ATOM 2788 O O . THR B 1 134 ? -19.406 -0.825 10.375 1 97.56 134 THR B O 1
ATOM 2791 N N . HIS B 1 135 ? -17.828 0.372 9.359 1 97.94 135 HIS B N 1
ATOM 2792 C CA . HIS B 1 135 ? -18.016 -0.359 8.109 1 97.94 135 HIS B CA 1
ATOM 2793 C C . HIS B 1 135 ? -16.797 -0.223 7.211 1 97.94 135 HIS B C 1
ATOM 2795 O O . HIS B 1 135 ? -16.203 0.854 7.121 1 97.94 135 HIS B O 1
ATOM 2801 N N . VAL B 1 136 ? -16.469 -1.329 6.57 1 98.69 136 VAL B N 1
ATOM 2802 C CA . VAL B 1 136 ? -15.461 -1.329 5.52 1 98.69 136 VAL B CA 1
ATOM 2803 C C . VAL B 1 136 ? -15.961 -2.133 4.32 1 98.69 136 VAL B C 1
ATOM 2805 O O . VAL B 1 136 ? -16.453 -3.25 4.477 1 98.69 136 VAL B O 1
ATOM 2808 N N . ARG B 1 137 ? -15.859 -1.494 3.158 1 98.31 137 ARG B N 1
ATOM 2809 C CA . ARG B 1 137 ? -16.203 -2.154 1.903 1 98.31 137 ARG B CA 1
ATOM 2810 C C . ARG B 1 137 ? -15.039 -2.1 0.92 1 98.31 137 ARG B C 1
ATOM 2812 O O . ARG B 1 137 ? -14.367 -1.073 0.804 1 98.31 137 ARG B O 1
ATOM 2819 N N . VAL B 1 138 ? -14.758 -3.23 0.313 1 98.75 138 VAL B N 1
ATOM 2820 C CA . VAL B 1 138 ? -13.742 -3.309 -0.735 1 98.75 138 VAL B CA 1
ATOM 2821 C C . VAL B 1 138 ? -14.328 -3.98 -1.973 1 98.75 138 VAL B C 1
ATOM 2823 O O . VAL B 1 138 ? -14.836 -5.105 -1.896 1 98.75 138 VAL B O 1
ATOM 2826 N N . ASP B 1 139 ? -14.266 -3.266 -3.09 1 98.12 139 ASP B N 1
ATOM 2827 C CA . ASP B 1 139 ? -14.773 -3.781 -4.359 1 98.12 139 ASP B CA 1
ATOM 2828 C C . ASP B 1 139 ? -13.648 -3.92 -5.383 1 98.12 139 ASP B C 1
ATOM 2830 O O . ASP B 1 139 ? -12.828 -3.01 -5.543 1 98.12 139 ASP B O 1
ATOM 2834 N N . LEU B 1 140 ? -13.617 -5.078 -5.977 1 98.44 140 LEU B N 1
ATOM 2835 C CA . LEU B 1 140 ? -12.656 -5.328 -7.043 1 98.44 140 LEU B CA 1
ATOM 2836 C C . LEU B 1 140 ? -13.367 -5.656 -8.352 1 98.44 140 LEU B C 1
ATOM 2838 O O . LEU B 1 140 ? -14.305 -6.457 -8.367 1 98.44 140 LEU B O 1
ATOM 2842 N N . THR B 1 141 ? -12.906 -4.957 -9.398 1 97.88 141 THR B N 1
ATOM 2843 C CA . THR B 1 141 ? -13.516 -5.164 -10.711 1 97.88 141 THR B CA 1
ATOM 2844 C C . THR B 1 141 ? -12.445 -5.324 -11.781 1 97.88 141 THR B C 1
ATOM 2846 O O . THR B 1 141 ? -11.461 -4.582 -11.797 1 97.88 141 THR B O 1
ATOM 2849 N N . LEU B 1 142 ? -12.68 -6.297 -12.711 1 97.94 142 LEU B N 1
ATOM 2850 C CA . LEU B 1 142 ? -11.781 -6.473 -13.844 1 97.94 142 LEU B CA 1
ATOM 2851 C C . LEU B 1 142 ? -12.102 -5.473 -14.945 1 97.94 142 LEU B C 1
ATOM 2853 O O . LEU B 1 142 ? -13.266 -5.289 -15.312 1 97.94 142 LEU B O 1
ATOM 2857 N N . ASN B 1 143 ? -11.086 -4.824 -15.406 1 97.69 143 ASN B N 1
ATOM 2858 C CA . ASN B 1 143 ? -11.203 -3.895 -16.516 1 97.69 143 ASN B CA 1
ATOM 2859 C C . ASN B 1 143 ? -10.492 -4.414 -17.766 1 97.69 143 ASN B C 1
ATOM 2861 O O . ASN B 1 143 ? -9.266 -4.391 -17.844 1 97.69 143 ASN B O 1
ATOM 2865 N N . PRO B 1 144 ? -11.156 -4.809 -18.812 1 97.06 144 PRO B N 1
ATOM 2866 C CA . PRO B 1 144 ? -10.539 -5.418 -19.984 1 97.06 144 PRO B CA 1
ATOM 2867 C C . PRO B 1 144 ? -9.852 -4.395 -20.891 1 97.06 144 PRO B C 1
ATOM 2869 O O . PRO B 1 144 ? -9.102 -4.766 -21.797 1 97.06 144 PRO B O 1
ATOM 2872 N N . ILE B 1 145 ? -10.148 -3.143 -20.688 1 97 145 ILE B N 1
ATOM 2873 C CA . ILE B 1 145 ? -9.594 -2.113 -21.562 1 97 145 ILE B CA 1
ATOM 2874 C C . ILE B 1 145 ? -8.086 -2 -21.328 1 97 145 ILE B C 1
ATOM 2876 O O . ILE B 1 145 ? -7.309 -2.006 -22.281 1 97 145 ILE B O 1
ATOM 2880 N N . ASP B 1 146 ? -7.691 -1.97 -20.094 1 95.94 146 ASP B N 1
ATOM 2881 C CA . ASP B 1 146 ? -6.262 -1.823 -19.812 1 95.94 146 ASP B CA 1
ATOM 2882 C C . ASP B 1 146 ? -5.715 -3.041 -19.078 1 95.94 146 ASP B C 1
ATOM 2884 O O . ASP B 1 146 ? -4.621 -2.992 -18.516 1 95.94 146 ASP B O 1
ATOM 2888 N N . PHE B 1 147 ? -6.531 -4.109 -19.031 1 98.06 147 PHE B N 1
ATOM 2889 C CA . PHE B 1 147 ? -6.137 -5.387 -18.438 1 98.06 147 PHE B CA 1
ATOM 2890 C C . PHE B 1 147 ? -5.719 -5.215 -16.984 1 98.06 147 PHE B C 1
ATOM 2892 O O . PHE B 1 147 ? -4.641 -5.66 -16.594 1 98.06 147 PHE B O 1
ATOM 2899 N N . SER B 1 148 ? -6.621 -4.566 -16.234 1 98.31 148 SER B N 1
ATOM 2900 C CA . SER B 1 148 ? -6.312 -4.25 -14.852 1 98.31 148 SER B CA 1
ATOM 2901 C C . SER B 1 148 ? -7.43 -4.715 -13.914 1 98.31 148 SER B C 1
ATOM 2903 O O . SER B 1 148 ? -8.5 -5.117 -14.375 1 98.31 148 SER B O 1
ATOM 2905 N N . VAL B 1 149 ? -7.094 -4.809 -12.641 1 98.56 149 VAL B N 1
ATOM 2906 C CA . VAL B 1 149 ? -8.078 -4.898 -11.57 1 98.56 149 VAL B CA 1
ATOM 2907 C C . VAL B 1 149 ? -8.273 -3.527 -10.93 1 98.56 149 VAL B C 1
ATOM 2909 O O . VAL B 1 149 ? -7.332 -2.951 -10.383 1 98.56 149 VAL B O 1
ATOM 2912 N N . GLU B 1 150 ? -9.469 -3.006 -11.047 1 98.38 150 GLU B N 1
ATOM 2913 C CA . GLU B 1 150 ? -9.82 -1.776 -10.344 1 98.38 150 GLU B CA 1
ATOM 2914 C C . GLU B 1 150 ? -10.305 -2.07 -8.922 1 98.38 150 GLU B C 1
ATOM 2916 O O . GLU B 1 150 ? -11.164 -2.928 -8.727 1 98.38 150 GLU B O 1
ATOM 2921 N N . ILE B 1 151 ? -9.734 -1.322 -7.977 1 98.62 151 ILE B N 1
ATOM 2922 C CA . ILE B 1 151 ? -10.07 -1.561 -6.578 1 98.62 151 ILE B CA 1
ATOM 2923 C C . ILE B 1 151 ? -10.578 -0.27 -5.945 1 98.62 151 ILE B C 1
ATOM 2925 O O . ILE B 1 151 ? -9.969 0.789 -6.09 1 98.62 151 ILE B O 1
ATOM 2929 N N . GLU B 1 152 ? -11.688 -0.37 -5.293 1 98.12 152 GLU B N 1
ATOM 2930 C CA . GLU B 1 152 ? -12.242 0.724 -4.5 1 98.12 152 GLU B CA 1
ATOM 2931 C C . GLU B 1 152 ? -12.477 0.293 -3.055 1 98.12 152 GLU B C 1
ATOM 2933 O O . GLU B 1 152 ? -13.016 -0.784 -2.801 1 98.12 152 GLU B O 1
ATOM 2938 N N . GLY B 1 153 ? -11.992 1.116 -2.129 1 98.38 153 GLY B N 1
ATOM 2939 C CA . GLY B 1 153 ? -12.203 0.89 -0.708 1 98.38 153 GLY B CA 1
ATOM 2940 C C . GLY B 1 153 ? -12.906 2.041 -0.018 1 98.38 153 GLY B C 1
ATOM 2941 O O . GLY B 1 153 ? -12.57 3.205 -0.231 1 98.38 153 GLY B O 1
ATOM 2942 N N . GLN B 1 154 ? -13.906 1.665 0.725 1 97.12 154 GLN B N 1
ATOM 2943 C CA . GLN B 1 154 ? -14.633 2.633 1.543 1 97.12 154 GLN B CA 1
ATOM 2944 C C . GLN B 1 154 ? -14.531 2.285 3.025 1 97.12 154 GLN B C 1
ATOM 2946 O O . GLN B 1 154 ? -14.68 1.123 3.408 1 97.12 154 GLN B O 1
ATOM 2951 N N . ALA B 1 155 ? -14.25 3.271 3.811 1 98.19 155 ALA B N 1
ATOM 2952 C CA . ALA B 1 155 ? -14.242 3.129 5.266 1 98.19 155 ALA B CA 1
ATOM 2953 C C . ALA B 1 155 ? -15.18 4.141 5.922 1 98.19 155 ALA B C 1
ATOM 2955 O O . ALA B 1 155 ? -15.328 5.266 5.438 1 98.19 155 ALA B O 1
ATOM 2956 N N . ALA B 1 156 ? -15.781 3.682 7 1 96.56 156 ALA B N 1
ATOM 2957 C CA . ALA B 1 156 ? -16.703 4.539 7.742 1 96.56 156 ALA B CA 1
ATOM 2958 C C . ALA B 1 156 ? -16.484 4.398 9.25 1 96.56 156 ALA B C 1
ATOM 2960 O O . ALA B 1 156 ? -16.078 3.336 9.727 1 96.56 156 ALA B O 1
ATOM 2961 N N . SER B 1 157 ? -16.703 5.535 9.891 1 96.62 157 SER B N 1
ATOM 2962 C CA . SER B 1 157 ? -16.641 5.566 11.344 1 96.62 157 SER B CA 1
ATOM 2963 C C . SER B 1 157 ? -17.453 6.727 11.914 1 96.62 157 SER B C 1
ATOM 2965 O O . SER B 1 157 ? -17.828 7.645 11.18 1 96.62 157 SER B O 1
ATOM 2967 N N . THR B 1 158 ? -17.844 6.621 13.148 1 94.12 158 THR B N 1
ATOM 2968 C CA . THR B 1 158 ? -18.328 7.734 13.953 1 94.12 158 THR B CA 1
ATOM 2969 C C . THR B 1 158 ? -17.312 8.102 15.031 1 94.12 158 THR B C 1
ATOM 2971 O O . THR B 1 158 ? -17.094 7.344 15.977 1 94.12 158 THR B O 1
ATOM 2974 N N . GLY B 1 159 ? -16.656 9.172 14.758 1 93.38 159 GLY B N 1
ATOM 2975 C CA . GLY B 1 159 ? -15.578 9.523 15.68 1 93.38 159 GLY B CA 1
ATOM 2976 C C . GLY B 1 159 ? -15.039 10.922 15.453 1 93.38 159 GLY B C 1
ATOM 2977 O O . GLY B 1 159 ? -15.742 11.789 14.93 1 93.38 159 GLY B O 1
ATOM 2978 N N . LYS B 1 160 ? -13.852 11.188 15.961 1 92.19 160 LYS B N 1
ATOM 2979 C CA . LYS B 1 160 ? -13.32 12.547 16.047 1 92.19 160 LYS B CA 1
ATOM 2980 C C . LYS B 1 160 ? -12.305 12.805 14.93 1 92.19 160 LYS B C 1
ATOM 2982 O O . LYS B 1 160 ? -11.867 13.938 14.742 1 92.19 160 LYS B O 1
ATOM 2987 N N . THR B 1 161 ? -11.938 11.742 14.188 1 92.06 161 THR B N 1
ATOM 2988 C CA . THR B 1 161 ? -10.969 11.922 13.117 1 92.06 161 THR B CA 1
ATOM 2989 C C . THR B 1 161 ? -11.359 11.102 11.891 1 92.06 161 THR B C 1
ATOM 2991 O O . THR B 1 161 ? -12.148 10.156 11.992 1 92.06 161 THR B O 1
ATOM 2994 N N . GLY B 1 162 ? -10.836 11.5 10.734 1 92.31 162 GLY B N 1
ATOM 2995 C CA . GLY B 1 162 ? -11.211 10.883 9.477 1 92.31 162 GLY B CA 1
ATOM 2996 C C . GLY B 1 162 ? -10.672 9.477 9.32 1 92.31 162 GLY B C 1
ATOM 2997 O O . GLY B 1 162 ? -9.789 9.055 10.062 1 92.31 162 GLY B O 1
ATOM 2998 N N . VAL B 1 163 ? -11.242 8.797 8.352 1 96.75 163 VAL B N 1
ATOM 2999 C CA . VAL B 1 163 ? -10.898 7.395 8.102 1 96.75 163 VAL B CA 1
ATOM 3000 C C . VAL B 1 163 ? -10.219 7.262 6.742 1 96.75 163 VAL B C 1
ATOM 3002 O O . VAL B 1 163 ? -10.32 6.219 6.094 1 96.75 163 VAL B O 1
ATOM 3005 N N . GLU B 1 164 ? -9.602 8.328 6.352 1 95.5 164 GLU B N 1
ATOM 3006 C CA . GLU B 1 164 ? -8.922 8.359 5.059 1 95.5 164 GLU B CA 1
ATOM 3007 C C . GLU B 1 164 ? -7.836 7.289 4.98 1 95.5 164 GLU B C 1
ATOM 3009 O O . GLU B 1 164 ? -7.738 6.57 3.984 1 95.5 164 GLU B O 1
ATOM 3014 N N . MET B 1 165 ? -7.098 7.113 6.02 1 98.19 165 MET B N 1
ATOM 3015 C CA . MET B 1 165 ? -5.973 6.18 6.004 1 98.19 165 MET B CA 1
ATOM 3016 C C . MET B 1 165 ? -6.469 4.738 5.984 1 98.19 165 MET B C 1
ATOM 3018 O O . MET B 1 165 ? -5.836 3.867 5.383 1 98.19 165 MET B O 1
ATOM 3022 N N . GLU B 1 166 ? -7.578 4.516 6.621 1 98.5 166 GLU B N 1
ATOM 3023 C CA . GLU B 1 166 ? -8.164 3.18 6.594 1 98.5 166 GLU B CA 1
ATOM 3024 C C . GLU B 1 166 ? -8.625 2.805 5.188 1 98.5 166 GLU B C 1
ATOM 3026 O O . GLU B 1 166 ? -8.461 1.66 4.762 1 98.5 166 GLU B O 1
ATOM 3031 N N . ALA B 1 167 ? -9.227 3.77 4.496 1 98.38 167 ALA B N 1
ATOM 3032 C CA . ALA B 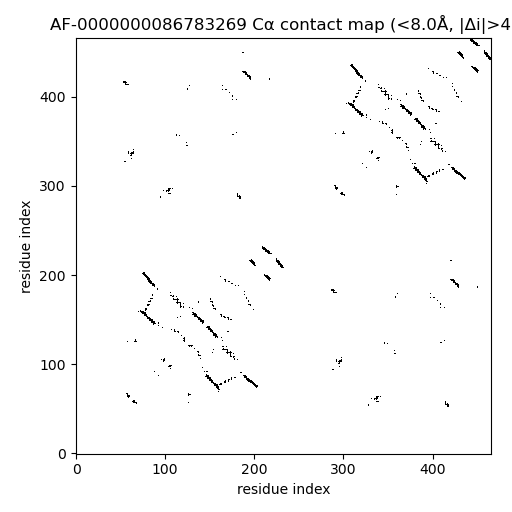1 167 ? -9.609 3.518 3.107 1 98.38 167 ALA B CA 1
ATOM 3033 C C . ALA B 1 167 ? -8.375 3.26 2.24 1 98.38 167 ALA B C 1
ATOM 3035 O O . ALA B 1 167 ? -8.359 2.322 1.438 1 98.38 167 ALA B O 1
ATOM 3036 N N . MET B 1 168 ? -7.375 4.047 2.402 1 98.5 168 MET B N 1
ATOM 3037 C CA . MET B 1 168 ? -6.129 3.908 1.649 1 98.5 168 MET B CA 1
ATOM 3038 C C . MET B 1 168 ? -5.461 2.57 1.947 1 98.5 168 MET B C 1
ATOM 3040 O O . MET B 1 168 ? -4.961 1.906 1.038 1 98.5 168 MET B O 1
ATOM 3044 N N . MET B 1 169 ? -5.426 2.197 3.174 1 98.81 169 MET B N 1
ATOM 3045 C CA . MET B 1 169 ? -4.84 0.918 3.57 1 98.81 169 MET B CA 1
ATOM 3046 C C . MET B 1 169 ? -5.617 -0.246 2.967 1 98.81 169 MET B C 1
ATOM 3048 O O . MET B 1 169 ? -5.023 -1.225 2.51 1 98.81 169 MET B O 1
ATOM 3052 N N . ALA B 1 170 ? -6.906 -0.118 2.975 1 98.88 170 ALA B N 1
ATOM 3053 C CA . ALA B 1 170 ? -7.746 -1.175 2.418 1 98.88 170 ALA B CA 1
ATOM 3054 C C . ALA B 1 170 ? -7.367 -1.475 0.971 1 98.88 170 ALA B C 1
ATOM 3056 O O . ALA B 1 170 ? -7.125 -2.629 0.613 1 98.88 170 ALA B O 1
ATOM 3057 N N . VAL B 1 171 ? -7.281 -0.438 0.169 1 98.81 171 VAL B N 1
ATOM 3058 C CA . VAL B 1 171 ? -7.02 -0.659 -1.249 1 98.81 171 VAL B CA 1
ATOM 3059 C C . VAL B 1 171 ? -5.566 -1.093 -1.444 1 98.81 171 VAL B C 1
ATOM 3061 O O . VAL B 1 171 ? -5.262 -1.882 -2.342 1 98.81 171 VAL B O 1
ATOM 3064 N N . SER B 1 172 ? -4.641 -0.621 -0.59 1 98.88 172 SER B N 1
ATOM 3065 C CA . SER B 1 172 ? -3.236 -1.002 -0.694 1 98.88 172 SER B CA 1
ATOM 3066 C C . SER B 1 172 ? -3.045 -2.486 -0.406 1 98.88 172 SER B C 1
ATOM 3068 O O . SER B 1 172 ? -2.393 -3.195 -1.177 1 98.88 172 SER B O 1
ATOM 3070 N N . VAL B 1 173 ? -3.637 -2.973 0.628 1 98.88 173 VAL B N 1
ATOM 3071 C CA . VAL B 1 173 ? -3.48 -4.375 1.003 1 98.88 173 VAL B CA 1
ATOM 3072 C C . VAL B 1 173 ? -4.195 -5.262 -0.013 1 98.88 173 VAL B C 1
ATOM 3074 O O . VAL B 1 173 ? -3.688 -6.324 -0.383 1 98.88 173 VAL B O 1
ATOM 3077 N N . ALA B 1 174 ? -5.363 -4.836 -0.46 1 98.88 174 ALA B N 1
ATOM 3078 C CA . ALA B 1 174 ? -6.07 -5.598 -1.487 1 98.88 174 ALA B CA 1
ATOM 3079 C C . ALA B 1 174 ? -5.227 -5.719 -2.754 1 98.88 174 ALA B C 1
ATOM 3081 O O . ALA B 1 174 ? -5.117 -6.805 -3.33 1 98.88 174 ALA B O 1
ATOM 3082 N N . SER B 1 175 ? -4.66 -4.613 -3.168 1 98.88 175 SER B N 1
ATOM 3083 C CA . SER B 1 175 ? -3.854 -4.613 -4.387 1 98.88 175 SER B CA 1
ATOM 3084 C C . SER B 1 175 ? -2.609 -5.48 -4.227 1 98.88 175 SER B C 1
ATOM 3086 O O . SER B 1 175 ? -2.229 -6.203 -5.148 1 98.88 175 SER B O 1
ATOM 3088 N N . LEU B 1 176 ? -1.96 -5.414 -3.064 1 98.81 176 LEU B N 1
ATOM 3089 C CA . LEU B 1 176 ? -0.813 -6.273 -2.785 1 98.81 176 LEU B CA 1
ATOM 3090 C C . LEU B 1 176 ? -1.213 -7.742 -2.824 1 98.81 176 LEU B C 1
ATOM 3092 O O . LEU B 1 176 ? -0.429 -8.594 -3.258 1 98.81 176 LEU B O 1
ATOM 3096 N N . THR B 1 177 ? -2.398 -8.016 -2.367 1 98.75 177 THR B N 1
ATOM 3097 C CA . THR B 1 177 ? -2.881 -9.398 -2.355 1 98.75 177 THR B CA 1
ATOM 3098 C C . THR B 1 177 ? -3.115 -9.898 -3.777 1 98.75 177 THR B C 1
ATOM 3100 O O . THR B 1 177 ? -2.771 -11.039 -4.102 1 98.75 177 THR B O 1
ATOM 3103 N N . VAL B 1 178 ? -3.695 -9.016 -4.617 1 98.38 178 VAL B N 1
ATOM 3104 C CA . VAL B 1 178 ? -3.822 -9.375 -6.023 1 98.38 178 VAL B CA 1
ATOM 3105 C C . VAL B 1 178 ? -2.441 -9.664 -6.613 1 98.38 178 VAL B C 1
ATOM 3107 O O . VAL B 1 178 ? -2.254 -10.664 -7.312 1 98.38 178 VAL B O 1
ATOM 3110 N N . TYR B 1 179 ? -1.491 -8.828 -6.332 1 97.81 179 TYR B N 1
ATOM 3111 C CA . TYR B 1 179 ? -0.119 -9.016 -6.793 1 97.81 179 TYR B CA 1
ATOM 3112 C C . TYR B 1 179 ? 0.427 -10.367 -6.355 1 97.81 179 TYR B C 1
ATOM 3114 O O . TYR B 1 179 ? 0.969 -11.117 -7.172 1 97.81 179 TYR B O 1
ATOM 3122 N N . ASP B 1 180 ? 0.292 -10.672 -5.121 1 97.31 180 ASP B N 1
ATOM 3123 C CA . ASP B 1 180 ? 0.818 -11.922 -4.578 1 97.31 180 ASP B CA 1
ATOM 3124 C C . ASP B 1 180 ? 0.243 -13.133 -5.312 1 97.31 180 ASP B C 1
ATOM 3126 O O . ASP B 1 180 ? 0.971 -14.07 -5.645 1 97.31 180 ASP B O 1
ATOM 3130 N N . MET B 1 181 ? -1.041 -13.055 -5.508 1 96.25 181 MET B N 1
ATOM 3131 C CA . MET B 1 181 ? -1.747 -14.18 -6.113 1 96.25 181 MET B CA 1
ATOM 3132 C C . MET B 1 181 ? -1.346 -14.352 -7.574 1 96.25 181 MET B C 1
ATOM 3134 O O . MET B 1 181 ? -1.477 -15.445 -8.133 1 96.25 181 MET B O 1
ATOM 3138 N N . CYS B 1 182 ? -0.836 -13.32 -8.172 1 95.44 182 CYS B N 1
ATOM 3139 C CA . CYS B 1 182 ? -0.616 -13.344 -9.617 1 95.44 182 CYS B CA 1
ATOM 3140 C C . CYS B 1 182 ? 0.873 -13.328 -9.938 1 95.44 182 CYS B C 1
ATOM 3142 O O . CYS B 1 182 ? 1.266 -13.555 -11.086 1 95.44 182 CYS B O 1
ATOM 3144 N N . LYS B 1 183 ? 1.763 -13.133 -9 1 92.31 183 LYS B N 1
ATOM 3145 C CA . LYS B 1 183 ? 3.164 -12.812 -9.25 1 92.31 183 LYS B CA 1
ATOM 3146 C C . LYS B 1 183 ? 3.906 -14.016 -9.836 1 92.31 183 LYS B C 1
ATOM 3148 O O . LYS B 1 183 ? 4.953 -13.859 -10.469 1 92.31 183 LYS B O 1
ATOM 3153 N N . ALA B 1 184 ? 3.461 -15.203 -9.633 1 90.44 184 ALA B N 1
ATOM 3154 C CA . ALA B 1 184 ? 4.074 -16.391 -10.227 1 90.44 184 ALA B CA 1
ATOM 3155 C C . ALA B 1 184 ? 3.895 -16.391 -11.742 1 90.44 184 ALA B C 1
ATOM 3157 O O . ALA B 1 184 ? 4.73 -16.938 -12.477 1 90.44 184 ALA B O 1
ATOM 3158 N N . ALA B 1 185 ? 2.828 -15.781 -12.188 1 90.62 185 ALA B N 1
ATOM 3159 C CA . ALA B 1 185 ? 2.514 -15.773 -13.617 1 90.62 185 ALA B CA 1
ATOM 3160 C C . ALA B 1 185 ? 3.266 -14.664 -14.336 1 90.62 185 ALA B C 1
ATOM 3162 O O . ALA B 1 185 ? 3.525 -14.758 -15.539 1 90.62 185 ALA B O 1
ATOM 3163 N N . SER B 1 186 ? 3.516 -13.57 -13.641 1 89.06 186 SER B N 1
ATOM 3164 C CA . SER B 1 186 ? 4.23 -12.453 -14.242 1 89.06 186 SER B CA 1
ATOM 3165 C C . SER B 1 186 ? 4.871 -11.57 -13.172 1 89.06 186 SER B C 1
ATOM 3167 O O . SER B 1 186 ? 4.273 -11.328 -12.117 1 89.06 186 SER B O 1
ATOM 3169 N N . LYS B 1 187 ? 6.02 -11 -13.492 1 85.25 187 LYS B N 1
ATOM 3170 C CA . LYS B 1 187 ? 6.672 -10.039 -12.617 1 85.25 187 LYS B CA 1
ATOM 3171 C C . LYS B 1 187 ? 6.426 -8.609 -13.094 1 85.25 187 LYS B C 1
ATOM 3173 O O . LYS B 1 187 ? 6.848 -7.648 -12.445 1 85.25 187 LYS B O 1
ATOM 3178 N N . ASP B 1 188 ? 5.656 -8.547 -14.156 1 87.75 188 ASP B N 1
ATOM 3179 C CA . ASP B 1 188 ? 5.398 -7.234 -14.742 1 87.75 188 ASP B CA 1
ATOM 3180 C C . ASP B 1 188 ? 4.07 -6.664 -14.25 1 87.75 188 ASP B C 1
ATOM 3182 O O . ASP B 1 188 ? 3.359 -6 -15.008 1 87.75 188 ASP B O 1
ATOM 3186 N N . ILE B 1 189 ? 3.748 -6.879 -13.117 1 94.62 189 ILE B N 1
ATOM 3187 C CA . ILE B 1 189 ? 2.531 -6.359 -12.5 1 94.62 189 ILE B CA 1
ATOM 3188 C C . ILE B 1 189 ? 2.838 -5.043 -11.789 1 94.62 189 ILE B C 1
ATOM 3190 O O . ILE B 1 189 ? 3.869 -4.918 -11.125 1 94.62 189 ILE B O 1
ATOM 3194 N N . GLN B 1 190 ? 1.931 -4.062 -11.977 1 96.44 190 GLN B N 1
ATOM 3195 C CA . GLN B 1 190 ? 2.148 -2.74 -11.398 1 96.44 190 GLN B CA 1
ATOM 3196 C C . GLN B 1 190 ? 0.912 -2.26 -10.648 1 96.44 190 GLN B C 1
ATOM 3198 O O . GLN B 1 190 ? -0.209 -2.369 -11.148 1 96.44 190 GLN B O 1
ATOM 3203 N N . ILE B 1 191 ? 1.127 -1.776 -9.422 1 97.81 191 ILE B N 1
ATOM 3204 C CA . ILE B 1 191 ? 0.072 -1.079 -8.695 1 97.81 191 ILE B CA 1
ATOM 3205 C C . ILE B 1 191 ? 0.202 0.427 -8.914 1 97.81 191 ILE B C 1
ATOM 3207 O O . ILE B 1 191 ? 1.29 0.989 -8.773 1 97.81 191 ILE B O 1
ATOM 3211 N N . THR B 1 192 ? -0.936 1.068 -9.312 1 96.88 192 THR B N 1
ATOM 3212 C CA . THR B 1 192 ? -0.836 2.479 -9.672 1 96.88 192 THR B CA 1
ATOM 3213 C C . THR B 1 192 ? -2.111 3.225 -9.289 1 96.88 192 THR B C 1
ATOM 3215 O O . THR B 1 192 ? -3.094 2.611 -8.867 1 96.88 192 THR B O 1
ATOM 3218 N N . ASP B 1 193 ? -2.004 4.527 -9.289 1 94.88 193 ASP B N 1
ATOM 3219 C CA . ASP B 1 193 ? -3.137 5.438 -9.141 1 94.88 193 ASP B CA 1
ATOM 3220 C C . ASP B 1 193 ? -3.826 5.242 -7.793 1 94.88 193 ASP B C 1
ATOM 3222 O O . ASP B 1 193 ? -5.055 5.156 -7.723 1 94.88 193 ASP B O 1
ATOM 3226 N N . THR B 1 194 ? -3.027 5.016 -6.805 1 95.81 194 THR B N 1
ATOM 3227 C CA . THR B 1 194 ? -3.604 4.977 -5.465 1 95.81 194 THR B CA 1
ATOM 3228 C C . THR B 1 194 ? -3.9 6.387 -4.961 1 95.81 194 THR B C 1
ATOM 3230 O O . THR B 1 194 ? -2.982 7.184 -4.762 1 95.81 194 THR B O 1
ATOM 3233 N N . ILE B 1 195 ? -5.199 6.664 -4.766 1 92.06 195 ILE B N 1
ATOM 3234 C CA . ILE B 1 195 ? -5.617 8.016 -4.426 1 92.06 195 ILE B CA 1
ATOM 3235 C C . ILE B 1 195 ? -6.828 7.969 -3.496 1 92.06 195 ILE B C 1
ATOM 3237 O O . ILE B 1 195 ? -7.508 6.941 -3.406 1 92.06 195 ILE B O 1
ATOM 3241 N N . THR B 1 196 ? -6.977 9.07 -2.834 1 87.19 196 THR B N 1
ATOM 3242 C CA . THR B 1 196 ? -8.227 9.312 -2.129 1 87.19 196 THR B CA 1
ATOM 3243 C C . THR B 1 196 ? -9.234 10.016 -3.035 1 87.19 196 THR B C 1
ATOM 3245 O O . THR B 1 196 ? -8.922 11.047 -3.627 1 87.19 196 THR B O 1
ATOM 3248 N N . ASN B 1 197 ? -10.367 9.391 -3.053 1 84.69 197 ASN B N 1
ATOM 3249 C CA . ASN B 1 197 ? -11.383 9.922 -3.945 1 84.69 197 ASN B CA 1
ATOM 3250 C C . ASN B 1 197 ? -12.328 10.875 -3.213 1 84.69 197 ASN B C 1
ATOM 3252 O O . ASN B 1 197 ? -12.75 11.891 -3.771 1 84.69 197 ASN B O 1
ATOM 3256 N N . LEU B 1 198 ? -12.633 10.477 -2.053 1 81.81 198 LEU B N 1
ATOM 3257 C CA . LEU B 1 198 ? -13.688 11.172 -1.327 1 81.81 198 LEU B CA 1
ATOM 3258 C C . LEU B 1 198 ? -13.453 11.102 0.177 1 81.81 198 LEU B C 1
ATOM 3260 O O . LEU B 1 198 ? -13.062 10.062 0.704 1 81.81 198 LEU B O 1
ATOM 3264 N N . VAL B 1 199 ? -13.656 12.25 0.831 1 83 199 VAL B N 1
ATOM 3265 C CA . VAL B 1 199 ? -13.68 12.32 2.287 1 83 199 VAL B CA 1
ATOM 3266 C C . VAL B 1 199 ? -14.891 13.125 2.748 1 83 199 VAL B C 1
ATOM 3268 O O . VAL B 1 199 ? -15.109 14.25 2.297 1 83 199 VAL B O 1
ATOM 3271 N N . VAL B 1 200 ? -15.727 12.484 3.598 1 80.19 200 VAL B N 1
ATOM 3272 C CA . VAL B 1 200 ? -16.953 13.117 4.051 1 80.19 200 VAL B CA 1
ATOM 3273 C C . VAL B 1 200 ? -16.984 13.164 5.578 1 80.19 200 VAL B C 1
ATOM 3275 O O . VAL B 1 200 ? -16.578 12.211 6.246 1 80.19 200 VAL B O 1
ATOM 3278 N N . ASP B 1 201 ? -17.312 14.336 6.117 1 75 201 ASP B N 1
ATOM 3279 C CA . ASP B 1 201 ? -17.578 14.547 7.535 1 75 201 ASP B CA 1
ATOM 3280 C C . ASP B 1 201 ? -19 15.078 7.758 1 75 201 ASP B C 1
ATOM 3282 O O . ASP B 1 201 ? -19.312 16.203 7.367 1 75 201 ASP B O 1
ATOM 3286 N N . HIS B 1 202 ? -19.953 14.117 8.172 1 66.31 202 HIS B N 1
ATOM 3287 C CA . HIS B 1 202 ? -21.344 14.516 8.375 1 66.31 202 HIS B CA 1
ATOM 3288 C C . HIS B 1 202 ? -21.625 14.797 9.852 1 66.31 202 HIS B C 1
ATOM 3290 O O . HIS B 1 202 ? -21.438 13.922 10.695 1 66.31 202 HIS B O 1
ATOM 3296 N N . CYS B 1 203 ? -21.766 16.109 10.125 1 53.25 203 CYS B N 1
ATOM 3297 C CA . CYS B 1 203 ? -22.203 16.484 11.461 1 53.25 203 CYS B CA 1
ATOM 3298 C C . CYS B 1 203 ? -23.734 16.5 11.547 1 53.25 203 CYS B C 1
ATOM 3300 O O . CYS B 1 203 ? -24.391 17 10.641 1 53.25 203 CYS B O 1
ATOM 3302 N N . SER B 1 204 ? -24.422 15.414 12.055 1 45.94 204 SER B N 1
ATOM 3303 C CA . SER B 1 204 ? -25.875 15.352 12.242 1 45.94 204 SER B CA 1
ATOM 3304 C C . SER B 1 204 ? -26.406 16.641 12.852 1 45.94 204 SER B C 1
ATOM 3306 O O . SER B 1 204 ? -26.5 16.766 14.07 1 45.94 204 SER B O 1
ATOM 3308 N N . SER B 1 205 ? -25.984 17.859 12.625 1 40.69 205 SER B N 1
ATOM 3309 C CA . SER B 1 205 ? -26.875 18.797 13.312 1 40.69 205 SER B CA 1
ATOM 3310 C C . SER B 1 205 ? -28.312 18.625 12.836 1 40.69 205 SER B C 1
ATOM 3312 O O . SER B 1 205 ? -28.562 18.141 11.727 1 40.69 205 SER B O 1
ATOM 3314 N N . GLU B 1 206 ? -29.344 18.844 13.742 1 39.84 206 GLU B N 1
ATOM 3315 C CA . GLU B 1 206 ? -30.781 18.766 13.594 1 39.84 206 GLU B CA 1
ATOM 3316 C C . GLU B 1 206 ? -31.203 19.094 12.164 1 39.84 206 GLU B C 1
ATOM 3318 O O . GLU B 1 206 ? -32.031 18.391 11.57 1 39.84 206 GLU B O 1
ATOM 3323 N N . ASN B 1 207 ? -31.531 20.484 11.852 1 36.09 207 ASN B N 1
ATOM 3324 C CA . ASN B 1 207 ? -32.375 21.016 10.773 1 36.09 207 ASN B CA 1
ATOM 3325 C C . ASN B 1 207 ? -31.75 20.766 9.406 1 36.09 207 ASN B C 1
ATOM 3327 O O . ASN B 1 207 ? -32.469 20.547 8.422 1 36.09 207 ASN B O 1
ATOM 3331 N N . GLN B 1 208 ? -30.688 21.719 8.93 1 35.78 208 GLN B N 1
ATOM 3332 C CA . GLN B 1 208 ? -30.391 22.234 7.598 1 35.78 208 GLN B CA 1
ATOM 3333 C C . GLN B 1 208 ? -29.688 21.172 6.742 1 35.78 208 GLN B C 1
ATOM 3335 O O . GLN B 1 208 ? -29.141 20.203 7.27 1 35.78 208 GLN B O 1
ATOM 3340 N N . GLN B 1 209 ? -29.547 21.469 5.344 1 36.19 209 GLN B N 1
ATOM 3341 C CA . GLN B 1 209 ? -28.953 20.984 4.109 1 36.19 209 GLN B CA 1
ATOM 3342 C C . GLN B 1 209 ? -27.516 20.5 4.352 1 36.19 209 GLN B C 1
ATOM 3344 O O . GLN B 1 209 ? -26.641 21.281 4.707 1 36.19 209 GLN B O 1
ATOM 3349 N N . GLN B 1 210 ? -27.359 19.422 4.91 1 39.09 210 GLN B N 1
ATOM 3350 C CA . GLN B 1 210 ? -26.125 18.734 5.27 1 39.09 210 GLN B CA 1
ATOM 3351 C C . GLN B 1 210 ? -25.094 18.844 4.16 1 39.09 210 GLN B C 1
ATOM 3353 O O . GLN B 1 210 ? -25.359 18.469 3.014 1 39.09 210 GLN B O 1
ATOM 3358 N N . GLU B 1 211 ? -24.453 19.953 4.098 1 37.06 211 GLU B N 1
ATOM 3359 C CA . GLU B 1 211 ? -23.406 20.156 3.098 1 37.06 211 GLU B CA 1
ATOM 3360 C C . GLU B 1 211 ? -22.375 19.031 3.156 1 37.06 211 GLU B C 1
ATOM 3362 O O . GLU B 1 211 ? -21.844 18.719 4.227 1 37.06 211 GLU B O 1
ATOM 3367 N N . TRP B 1 212 ? -22.625 17.984 2.479 1 41.19 212 TRP B N 1
ATOM 3368 C CA . TRP B 1 212 ? -21.641 16.938 2.234 1 41.19 212 TRP B CA 1
ATOM 3369 C C . TRP B 1 212 ? -20.406 17.5 1.538 1 41.19 212 TRP B C 1
ATOM 3371 O O . TRP B 1 212 ? -20.516 18.281 0.583 1 41.19 212 TRP B O 1
ATOM 3381 N N . VAL B 1 213 ? -19.562 17.953 2.223 1 38.56 213 VAL B N 1
ATOM 3382 C CA . VAL B 1 213 ? -18.344 18.375 1.523 1 38.56 213 VAL B CA 1
ATOM 3383 C C . VAL B 1 213 ? -17.641 17.156 0.93 1 38.56 213 VAL B C 1
ATOM 3385 O O . VAL B 1 213 ? -17.297 16.219 1.652 1 38.56 213 VAL B O 1
ATOM 3388 N N . PHE B 1 214 ? -18.078 16.656 -0.233 1 39.59 214 PHE B N 1
ATOM 3389 C CA . PHE B 1 214 ? -17.453 15.602 -1.022 1 39.59 214 PHE B CA 1
ATOM 3390 C C . PHE B 1 214 ? -16.156 16.094 -1.649 1 39.59 214 PHE B C 1
ATOM 3392 O O . PHE B 1 214 ? -16.094 17.188 -2.203 1 39.59 214 PHE B O 1
ATOM 3399 N N . LEU B 1 215 ? -15.156 16 -1.049 1 38.28 215 LEU B N 1
ATOM 3400 C CA . LEU B 1 215 ? -14.008 16.203 -1.922 1 38.28 215 LEU B CA 1
ATOM 3401 C C . LEU B 1 215 ? -13.773 14.969 -2.801 1 38.28 215 LEU B C 1
ATOM 3403 O O . LEU B 1 215 ? -13.586 13.859 -2.291 1 38.28 215 LEU B O 1
ATOM 3407 N N . VAL B 1 216 ? -14.586 14.766 -3.861 1 39.38 216 VAL B N 1
ATOM 3408 C CA . VAL B 1 216 ? -14.336 13.672 -4.797 1 39.38 216 VAL B CA 1
ATOM 3409 C C . VAL B 1 216 ? -13.086 13.977 -5.621 1 39.38 216 VAL B C 1
ATOM 3411 O O . VAL B 1 216 ? -13.039 14.977 -6.344 1 39.38 216 VAL B O 1
ATOM 3414 N N . LYS B 1 217 ? -11.938 13.672 -5.203 1 38.06 217 LYS B N 1
ATOM 3415 C CA . LYS B 1 217 ? -10.805 13.82 -6.113 1 38.06 217 LYS B CA 1
ATOM 3416 C C . LYS B 1 217 ? -10.883 12.797 -7.25 1 38.06 217 LYS B C 1
ATOM 3418 O O . LYS B 1 217 ? -10.578 11.617 -7.051 1 38.06 217 LYS B O 1
ATOM 3423 N N . ARG B 1 218 ? -11.992 12.68 -8.039 1 32.5 218 ARG B N 1
ATOM 3424 C CA . ARG B 1 218 ? -11.922 11.859 -9.242 1 32.5 218 ARG B CA 1
ATOM 3425 C C . ARG B 1 218 ? -10.797 12.328 -10.164 1 32.5 218 ARG B C 1
ATOM 3427 O O . ARG B 1 218 ? -10.789 13.484 -10.602 1 32.5 218 ARG B O 1
ATOM 3434 N N . ARG B 1 219 ? -9.555 11.906 -10.023 1 31.56 219 ARG B N 1
ATOM 3435 C CA . ARG B 1 219 ? -8.695 12.164 -11.18 1 31.56 219 ARG B CA 1
ATOM 3436 C C . ARG B 1 219 ? -9.406 11.805 -12.477 1 31.56 219 ARG B C 1
ATOM 3438 O O . ARG B 1 219 ? -9.469 10.633 -12.859 1 31.56 219 ARG B O 1
ATOM 3445 N N . CYS B 1 220 ? -10.516 12.219 -12.914 1 27.58 220 CYS B N 1
ATOM 3446 C CA . CYS B 1 220 ? -10.938 12.148 -14.305 1 27.58 220 CYS B CA 1
ATOM 3447 C C . CYS B 1 220 ? -9.836 12.641 -15.242 1 27.58 220 CYS B C 1
ATOM 3449 O O . CYS B 1 220 ? -9 13.461 -14.852 1 27.58 220 CYS B O 1
ATOM 3451 N N . LEU B 1 221 ? -9.531 12.008 -16.422 1 29.16 221 LEU B N 1
ATOM 3452 C CA . LEU B 1 221 ? -8.695 12.594 -17.469 1 29.16 221 LEU B CA 1
ATOM 3453 C C . LEU B 1 221 ? -8.688 14.109 -17.375 1 29.16 221 LEU B C 1
ATOM 3455 O O . LEU B 1 221 ? -7.848 14.773 -17.984 1 29.16 221 LEU B O 1
ATOM 3459 N N . PHE B 1 222 ? -9.898 14.828 -17.312 1 26.08 222 PHE B N 1
ATOM 3460 C CA . PHE B 1 222 ? -9.945 16.281 -17.438 1 26.08 222 PHE B CA 1
ATOM 3461 C C . PHE B 1 222 ? -9.602 16.938 -16.109 1 26.08 222 PHE B C 1
ATOM 3463 O O . PHE B 1 222 ? -9.734 16.328 -15.047 1 26.08 222 PHE B O 1
ATOM 3470 N N . GLY B 1 223 ? -8.891 18.172 -15.945 1 27.23 223 GLY B N 1
ATOM 3471 C CA . GLY B 1 223 ? -8.289 19.172 -15.086 1 27.23 223 GLY B CA 1
ATOM 3472 C C . GLY B 1 223 ? -9.023 19.359 -13.773 1 27.23 223 GLY B C 1
ATOM 3473 O O . GLY B 1 223 ? -8.508 19.984 -12.844 1 27.23 223 GLY B O 1
ATOM 3474 N N . ASN B 1 224 ? -10.375 19.578 -13.609 1 26.03 224 ASN B N 1
ATOM 3475 C CA . ASN B 1 224 ? -10.969 20.391 -12.555 1 26.03 224 ASN B CA 1
ATOM 3476 C C . ASN B 1 224 ? -11.328 19.547 -11.336 1 26.03 224 ASN B C 1
ATOM 3478 O O . ASN B 1 224 ? -12.055 18.547 -11.453 1 26.03 224 ASN B O 1
ATOM 3482 N N . ALA B 1 225 ? -10.531 19.422 -10.43 1 32.19 225 ALA B N 1
ATOM 3483 C CA . ALA B 1 225 ? -10.953 18.969 -9.109 1 32.19 225 ALA B CA 1
ATOM 3484 C C . ALA B 1 225 ? -12.211 19.703 -8.648 1 32.19 225 ALA B C 1
ATOM 3486 O O . ALA B 1 225 ? -12.234 20.922 -8.586 1 32.19 225 ALA B O 1
ATOM 3487 N N . VAL B 1 226 ? -13.406 19.359 -9.102 1 28.73 226 VAL B N 1
ATOM 3488 C CA . VAL B 1 226 ? -14.609 20.078 -8.664 1 28.73 226 VAL B CA 1
ATOM 3489 C C . VAL B 1 226 ? -14.969 19.656 -7.238 1 28.73 226 VAL B C 1
ATOM 3491 O O . VAL B 1 226 ? -15.07 18.469 -6.938 1 28.73 226 VAL B O 1
ATOM 3494 N N . LYS B 1 227 ? -14.531 20.438 -6.367 1 31.61 227 LYS B N 1
ATOM 3495 C CA . LYS B 1 227 ? -15.102 20.359 -5.027 1 31.61 227 LYS B CA 1
ATOM 3496 C C . LYS B 1 227 ? -16.625 20.359 -5.078 1 31.61 227 LYS B C 1
ATOM 3498 O O . LYS B 1 227 ? -17.234 21.234 -5.691 1 31.61 227 LYS B O 1
ATOM 3503 N N . HIS B 1 228 ? -17.234 19.125 -5.344 1 28.3 228 HIS B N 1
ATOM 3504 C CA . HIS B 1 228 ? -18.688 19.203 -5.379 1 28.3 228 HIS B CA 1
ATOM 3505 C C . HIS B 1 228 ? -19.281 19.031 -3.982 1 28.3 228 HIS B C 1
ATOM 3507 O O . HIS B 1 228 ? -18.875 18.141 -3.23 1 28.3 228 HIS B O 1
ATOM 3513 N N . LYS B 1 229 ? -19.656 20.156 -3.432 1 29.58 229 LYS B N 1
ATOM 3514 C CA . LYS B 1 229 ? -20.516 20.234 -2.26 1 29.58 229 LYS B CA 1
ATOM 3515 C C . LYS B 1 229 ? -21.891 19.609 -2.541 1 29.58 229 LYS B C 1
ATOM 3517 O O . LYS B 1 229 ? -22.547 19.953 -3.518 1 29.58 229 LYS B O 1
ATOM 3522 N N . PHE B 1 230 ? -21.969 18.297 -2.357 1 25.89 230 PHE B N 1
ATOM 3523 C CA . PHE B 1 230 ? -23.328 17.797 -2.568 1 25.89 230 PHE B CA 1
ATOM 3524 C C . PHE B 1 230 ? -24.141 17.891 -1.283 1 25.89 230 PHE B C 1
ATOM 3526 O O . PHE B 1 230 ? -23.641 17.578 -0.2 1 25.89 230 PHE B O 1
ATOM 3533 N N . ARG B 1 231 ? -25.031 18.828 -1.237 1 26.5 231 ARG B N 1
ATOM 3534 C CA . ARG B 1 231 ? -26.078 18.969 -0.236 1 26.5 231 ARG B CA 1
ATOM 3535 C C . ARG B 1 231 ? -27.031 17.781 -0.273 1 26.5 231 ARG B C 1
ATOM 3537 O O . ARG B 1 231 ? -27.578 17.453 -1.329 1 26.5 231 ARG B O 1
ATOM 3544 N N . VAL B 1 232 ? -26.688 16.812 0.538 1 25.14 232 VAL B N 1
ATOM 3545 C CA . VAL B 1 232 ? -27.75 15.82 0.648 1 25.14 232 VAL B CA 1
ATOM 3546 C C . VAL B 1 232 ? -28.938 16.406 1.41 1 25.14 232 VAL B C 1
ATOM 3548 O O . VAL B 1 232 ? -28.797 16.844 2.559 1 25.14 232 VAL B O 1
ATOM 3551 N N . SER B 1 233 ? -29.844 16.938 0.706 1 24.91 233 SER B N 1
ATOM 3552 C CA . SER B 1 233 ? -31.125 17.266 1.298 1 24.91 233 SER B CA 1
ATOM 3553 C C . SER B 1 233 ? -31.828 16.016 1.845 1 24.91 233 SER B C 1
ATOM 3555 O O . SER B 1 233 ? -31.734 14.945 1.25 1 24.91 233 SER B O 1
#

Sequence (466 aa):
MLLCRVAAALPLSRRKWNLYLANLLQQLLPILVTNQFVVQDSQLASPKISENEIGMTHIGGKGEAQMVDISPKEISKRIAVASCKVILGRKVFDLVSANQVAKGDVLSVARIAGICGAKHTSNLIPLCHNINLTHVRVDLTLNPIDFSVEIEGQAASTGKTGVEMEAMMAVSVASLTVYDMCKAASKDIQITDTITNLVVDHCSSENQQQEWVFLVKRRCLFGNAVKHKFRVSMLLCRVAAALPLSRRKWNLYLANLLQQLLPILVTNQFVVQDSQLASPKISENEIGMTHIGGKGEAQMVDISPKEISKRIAVASCKVILGRKVFDLVSANQVAKGDVLSVARIAGICGAKHTSNLIPLCHNINLTHVRVDLTLNPIDFSVEIEGQAASTGKTGVEMEAMMAVSVASLTVYDMCKAASKDIQITDTITNLVVDHCSSENQQQEWVFLVKRRCLFGNAVKHKFRVS

Radius of gyration: 27.03 Å; Cα contacts (8 Å, |Δi|>4): 893; chains: 2; bounding box: 86×84×74 Å

Secondary structure (DSSP, 8-state):
-------------SGGGGHHHHHHHHHT-SS----------------------SS-TTB-TTS-B-----TTSPPEEEEEEEEEEEE--HHHHHHHHHHHHTT-SHHHHHHHHHHHHHHTHHHHSTT-----EEEEEEEEEEETTTTEEEEEEEEEEEESS--HHHHHHHHHHHHHHHHHHHTTT-S--EEEEEEEEEEEEE---SSS-EEEEEEE----SSS----EEEEE-/-------------SGGGGHHHHHHHHHT-SS-------------------------TTB-TTS-B-----TTSPPEEEEEEEEEEEE--HHHHHHHHHHHHTT-SHHHHHHHHHHHHHHTHHHHSTT-----EEEEEEEEEEETTTTEEEEEEEEEEEESS--HHHHHHHHHHHHHHHHHHHTTT-S--EEEEEEEEEEEEE---SSS-EEEEEEE----SSS----EEEEE-

Foldseek 3Di:
DPPDDPDDPPPPDPPPPPPPVVVVVPPVPPDDPDDPPPPDPPVPPPPCPVVPPPDDQQADPVRDGHAHDLVVFDWFKKKWKKKKKKQQDDVLLVVVVVCVVVVHCQQVVLFVQLLVQLQCQCVVPPRDDNFDWPDKGKDWDADPVRSMIMIMIMTIHTGRDYSHSSRLRSNVRSSVSSCVVRVVVDVPMDMDDIDIQFIFTFDPDPDDQRQGQTQGCPPDPDDDSPRDRHRPD/DDDPPPVPCPPPDPPDPPPPVVVVVPPVPPDDPDDPPPPDPPVPVPPCPVVPVPDDQQADPVRDGHAHDLVPFDWFKKKWKKKKKKQQDDVLLVVVVVCVVVVHCQQVVLFVQLLVQLQCQCVVPPRDDNFDWPDKGKDWDADPVRSMIMIMIMTIHTGRDYSHSSRLRSNVRSSVSSCVVRVVVDVPMDMDDIDIQFIFTFDPDPDDQRQGQTQGCPPDPDDDSPRDRHRPD